Protein AF-A0A369I6I3-F1 (afdb_monomer_lite)

Organism: NCBI:txid2282308

Structure (mmCIF, N/CA/C/O backbone):
data_AF-A0A369I6I3-F1
#
_entry.id   AF-A0A369I6I3-F1
#
loop_
_atom_site.group_PDB
_atom_site.id
_atom_site.type_symbol
_atom_site.label_atom_id
_atom_site.label_alt_id
_atom_site.label_comp_id
_atom_site.label_asym_id
_atom_site.label_entity_id
_atom_site.label_seq_id
_atom_site.pdbx_PDB_ins_code
_atom_site.Cartn_x
_atom_site.Cartn_y
_atom_site.Cartn_z
_atom_site.occupancy
_atom_site.B_iso_or_equiv
_atom_site.auth_seq_id
_atom_site.auth_comp_id
_atom_site.auth_asym_id
_atom_site.auth_atom_id
_atom_site.pdbx_PDB_model_num
ATOM 1 N N . MET A 1 1 ? 27.382 -29.381 -44.901 1.00 37.66 1 MET A N 1
ATOM 2 C CA . MET A 1 1 ? 27.013 -28.168 -44.142 1.00 37.66 1 MET A CA 1
ATOM 3 C C . MET A 1 1 ? 28.254 -27.711 -43.390 1.00 37.66 1 MET A C 1
ATOM 5 O O . MET A 1 1 ? 28.641 -28.378 -42.442 1.00 37.66 1 MET A O 1
ATOM 9 N N . GLY A 1 2 ? 28.957 -26.688 -43.885 1.00 41.59 2 GLY A N 1
ATOM 10 C CA . GLY A 1 2 ? 30.143 -26.157 -43.202 1.00 41.59 2 GLY A CA 1
ATOM 11 C C . GLY A 1 2 ? 29.724 -25.369 -41.963 1.00 41.59 2 GLY A C 1
ATOM 12 O O . GLY A 1 2 ? 28.759 -24.609 -42.035 1.00 41.59 2 GLY A O 1
ATOM 13 N N . SER A 1 3 ? 30.399 -25.570 -40.831 1.00 48.38 3 SER A N 1
ATOM 14 C CA . SER A 1 3 ? 30.185 -24.746 -39.641 1.00 48.38 3 SER A CA 1
ATOM 15 C C . SER A 1 3 ? 30.482 -23.284 -39.986 1.00 48.38 3 SER A C 1
ATOM 17 O O . SER A 1 3 ? 31.517 -22.978 -40.580 1.00 48.38 3 SER A O 1
ATOM 19 N N . ALA A 1 4 ? 29.565 -22.372 -39.654 1.00 59.84 4 ALA A N 1
ATOM 20 C CA . ALA A 1 4 ? 29.831 -20.945 -39.791 1.00 59.84 4 ALA A CA 1
ATOM 21 C C . ALA A 1 4 ? 31.087 -20.610 -38.969 1.00 59.84 4 ALA A C 1
ATOM 23 O O . ALA A 1 4 ? 31.144 -20.908 -37.775 1.00 59.84 4 ALA A O 1
ATOM 24 N N . GLN A 1 5 ? 32.110 -20.042 -39.611 1.00 79.00 5 GLN A N 1
ATOM 25 C CA . GLN A 1 5 ? 33.324 -19.627 -38.913 1.00 79.00 5 GLN A CA 1
ATOM 26 C C . GLN A 1 5 ? 32.989 -18.435 -38.012 1.00 79.00 5 GLN A C 1
ATOM 28 O O . GLN A 1 5 ? 32.540 -17.391 -38.496 1.00 79.00 5 GLN A O 1
ATOM 33 N N . THR A 1 6 ? 33.195 -18.608 -36.706 1.00 86.81 6 THR A N 1
ATOM 34 C CA . THR A 1 6 ? 33.012 -17.551 -35.708 1.00 86.81 6 THR A CA 1
ATOM 35 C C . THR A 1 6 ? 34.323 -16.801 -35.505 1.00 86.81 6 THR A C 1
ATOM 37 O O . THR A 1 6 ? 35.340 -17.410 -35.180 1.00 86.81 6 THR A O 1
ATOM 40 N N . GLU A 1 7 ? 34.297 -15.483 -35.671 1.00 91.88 7 GLU A N 1
ATOM 41 C CA . GLU A 1 7 ? 35.456 -14.599 -35.540 1.00 91.88 7 GLU A CA 1
ATOM 42 C C . GLU A 1 7 ? 35.246 -13.628 -34.374 1.00 91.88 7 GLU A C 1
ATOM 44 O O . GLU A 1 7 ? 34.272 -12.876 -34.360 1.00 91.88 7 GLU A O 1
ATOM 49 N N . SER A 1 8 ? 36.146 -13.641 -33.389 1.00 94.19 8 SER A N 1
ATOM 50 C CA . SER A 1 8 ? 36.109 -12.696 -32.267 1.00 94.19 8 SER A CA 1
ATOM 51 C C . SER A 1 8 ? 36.636 -11.329 -32.697 1.00 94.19 8 SER A C 1
ATOM 53 O O . SER A 1 8 ? 37.738 -11.234 -33.234 1.00 94.19 8 SER A O 1
ATOM 55 N N . ILE A 1 9 ? 35.878 -10.267 -32.431 1.00 95.38 9 ILE A N 1
ATOM 56 C CA . ILE A 1 9 ? 36.200 -8.906 -32.876 1.00 95.38 9 ILE A CA 1
ATOM 57 C C . ILE A 1 9 ? 35.692 -7.864 -31.870 1.00 95.38 9 ILE A C 1
ATOM 59 O O . ILE A 1 9 ? 34.835 -8.161 -31.042 1.00 95.38 9 ILE A O 1
ATOM 63 N N . THR A 1 10 ? 36.200 -6.633 -31.926 1.00 94.50 10 THR A N 1
ATOM 64 C CA . THR A 1 10 ? 35.580 -5.499 -31.218 1.00 94.50 10 THR A CA 1
ATOM 65 C C . THR A 1 10 ? 34.494 -4.852 -32.078 1.00 94.50 10 THR A C 1
ATOM 67 O O . THR A 1 10 ? 34.513 -4.966 -33.302 1.00 94.50 10 THR A O 1
ATOM 70 N N . LEU A 1 11 ? 33.572 -4.106 -31.477 1.00 91.56 11 LEU A N 1
ATOM 71 C CA . LEU A 1 11 ? 32.517 -3.366 -32.168 1.00 91.56 11 LEU A CA 1
ATOM 72 C C . LEU A 1 11 ? 33.119 -2.373 -33.170 1.00 91.56 11 LEU A C 1
ATOM 74 O O . LEU A 1 11 ? 32.676 -2.284 -34.314 1.00 91.56 11 LEU A O 1
ATOM 78 N N . ARG A 1 12 ? 34.192 -1.677 -32.767 1.00 92.25 12 ARG A N 1
ATOM 79 C CA . ARG A 1 12 ? 34.951 -0.789 -33.658 1.00 92.25 12 ARG A CA 1
ATOM 80 C C . ARG A 1 12 ? 35.635 -1.563 -34.787 1.00 92.25 12 ARG A C 1
ATOM 82 O O . ARG A 1 12 ? 35.657 -1.089 -35.923 1.00 92.25 12 ARG A O 1
ATOM 89 N N . GLY A 1 13 ? 36.184 -2.741 -34.490 1.00 93.75 13 GLY A N 1
ATOM 90 C CA . GLY A 1 13 ? 36.768 -3.625 -35.498 1.00 93.75 13 GLY A CA 1
ATOM 91 C C . GLY A 1 13 ? 35.732 -4.061 -36.532 1.00 93.75 13 GLY A C 1
ATOM 92 O O . GLY A 1 13 ? 35.990 -3.958 -37.726 1.00 93.75 13 GLY A O 1
ATOM 93 N N . LEU A 1 14 ? 34.534 -4.445 -36.082 1.00 94.69 14 LEU A N 1
ATOM 94 C CA . LEU A 1 14 ? 33.429 -4.889 -36.931 1.00 94.69 14 LEU A CA 1
ATOM 95 C C . LEU A 1 14 ? 33.036 -3.815 -37.952 1.00 94.69 14 LEU A C 1
ATOM 97 O O . LEU A 1 14 ? 33.042 -4.071 -39.154 1.00 94.69 14 LEU A O 1
ATOM 101 N N . ILE A 1 15 ? 32.760 -2.588 -37.500 1.00 93.81 15 ILE A N 1
ATOM 102 C CA . ILE A 1 15 ? 32.302 -1.515 -38.399 1.00 93.81 15 ILE A CA 1
ATOM 103 C C . ILE A 1 15 ? 33.395 -1.028 -39.368 1.00 93.81 15 ILE A C 1
ATOM 105 O O . ILE A 1 15 ? 33.075 -0.428 -40.394 1.00 93.81 15 ILE A O 1
ATOM 109 N N . THR A 1 16 ? 34.674 -1.297 -39.078 1.00 94.62 16 THR A N 1
ATOM 110 C CA . THR A 1 16 ? 35.831 -0.893 -39.906 1.00 94.62 16 THR A CA 1
ATOM 111 C C . THR A 1 16 ? 36.377 -2.002 -40.814 1.00 94.62 16 THR A C 1
ATOM 113 O O . THR A 1 16 ? 37.350 -1.767 -41.537 1.00 94.62 16 THR A O 1
ATOM 116 N N . LEU A 1 17 ? 35.752 -3.188 -40.836 1.00 93.50 17 LEU A N 1
ATOM 117 C CA . LEU A 1 17 ? 36.124 -4.270 -41.752 1.00 93.50 17 LEU A CA 1
ATOM 118 C C . LEU A 1 17 ? 36.101 -3.797 -43.210 1.00 93.50 17 LEU A C 1
ATOM 120 O O . LEU A 1 17 ? 35.142 -3.179 -43.663 1.00 93.50 17 LEU A O 1
ATOM 124 N N . LYS A 1 18 ? 37.156 -4.127 -43.964 1.00 91.69 18 LYS A N 1
ATOM 125 C CA . LYS A 1 18 ? 37.269 -3.762 -45.387 1.00 91.69 18 LYS A CA 1
ATOM 126 C C . LYS A 1 18 ? 36.454 -4.674 -46.304 1.00 91.69 18 LYS A C 1
ATOM 128 O O . LYS A 1 18 ? 35.934 -4.192 -47.299 1.00 91.69 18 LYS A O 1
ATOM 133 N N . ASN A 1 19 ? 36.355 -5.958 -45.954 1.00 90.31 19 ASN A N 1
ATOM 134 C CA . ASN A 1 19 ? 35.697 -7.004 -46.742 1.00 90.31 19 ASN A CA 1
ATOM 135 C C . ASN A 1 19 ? 34.854 -7.909 -45.820 1.00 90.31 19 ASN A C 1
ATOM 137 O O . ASN A 1 19 ? 35.303 -9.003 -45.463 1.00 90.31 19 ASN A O 1
ATOM 141 N N . PRO A 1 20 ? 33.677 -7.460 -45.355 1.00 92.25 20 PRO A N 1
ATOM 142 C CA . PRO A 1 20 ? 32.808 -8.290 -44.531 1.00 92.25 20 PRO A CA 1
ATOM 143 C C . PRO A 1 20 ? 32.203 -9.444 -45.337 1.00 92.25 20 PRO A C 1
ATOM 145 O O . PRO A 1 20 ? 31.896 -9.308 -46.519 1.00 92.25 20 PRO A O 1
ATOM 148 N N . SER A 1 21 ? 32.027 -10.593 -44.686 1.00 91.81 21 SER A N 1
ATOM 149 C CA . SER A 1 21 ? 31.482 -11.810 -45.287 1.00 91.81 21 SER A CA 1
ATOM 150 C C . SER A 1 21 ? 30.126 -12.146 -44.677 1.00 91.81 21 SER A C 1
ATOM 152 O O . SER A 1 21 ? 29.986 -12.178 -43.456 1.00 91.81 21 SER A O 1
ATOM 154 N N . SER A 1 22 ? 29.145 -12.467 -45.521 1.00 89.81 22 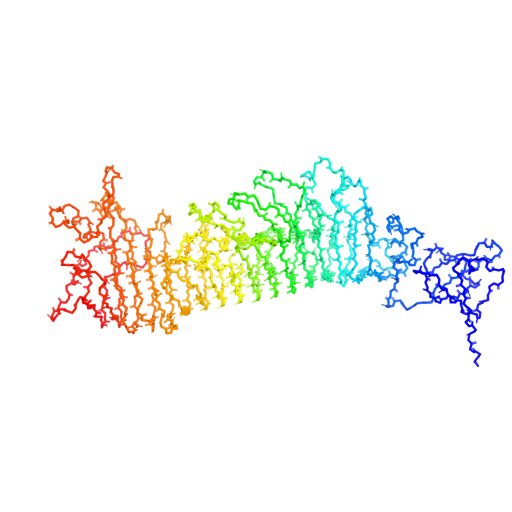SER A N 1
ATOM 155 C CA . SER A 1 22 ? 27.825 -12.951 -45.096 1.00 89.81 22 SER A CA 1
ATOM 156 C C . SER A 1 22 ? 27.840 -14.376 -44.531 1.00 89.81 22 SER A C 1
ATOM 158 O O . SER A 1 22 ? 26.905 -14.778 -43.843 1.00 89.81 22 SER A O 1
ATOM 160 N N . ASN A 1 23 ? 28.916 -15.135 -44.766 1.00 89.44 23 ASN A N 1
ATOM 161 C CA . ASN A 1 23 ? 29.063 -16.522 -44.309 1.00 89.44 23 ASN A CA 1
ATOM 162 C C . ASN A 1 23 ? 29.720 -16.646 -42.920 1.00 89.44 23 ASN A C 1
ATOM 164 O O . ASN A 1 23 ? 29.888 -17.759 -42.416 1.00 89.44 23 ASN A O 1
ATOM 168 N N . LYS A 1 24 ? 30.125 -15.525 -42.310 1.00 92.31 24 LYS A N 1
ATOM 169 C CA . LYS A 1 24 ? 30.786 -15.483 -41.000 1.00 92.31 24 LYS A CA 1
ATOM 170 C C . LYS A 1 24 ? 29.840 -15.002 -39.906 1.00 92.31 24 LYS A C 1
ATOM 172 O O . LYS A 1 24 ? 28.942 -14.195 -40.147 1.00 92.31 24 LYS A O 1
ATOM 177 N N . ILE A 1 25 ? 30.095 -15.469 -38.686 1.00 95.31 25 ILE A N 1
ATOM 178 C CA . ILE A 1 25 ? 29.525 -14.887 -37.470 1.00 95.31 25 ILE A CA 1
ATOM 179 C C . ILE A 1 25 ? 30.629 -14.091 -36.782 1.00 95.31 25 ILE A C 1
ATOM 181 O O . ILE A 1 25 ? 31.678 -14.632 -36.443 1.00 95.31 25 ILE A O 1
ATOM 185 N N . TYR A 1 26 ? 30.391 -12.807 -36.561 1.00 96.12 26 TYR A N 1
ATOM 186 C CA . TYR A 1 26 ? 31.305 -11.923 -35.856 1.00 96.12 26 TYR A CA 1
ATOM 187 C C . TYR A 1 26 ? 30.880 -11.818 -34.393 1.00 96.12 26 TYR A C 1
ATOM 189 O O . TYR A 1 26 ? 29.827 -11.261 -34.089 1.00 96.12 26 TYR A O 1
ATOM 197 N N . ARG A 1 27 ? 31.684 -12.355 -33.477 1.00 96.31 27 ARG A N 1
ATOM 198 C CA . ARG A 1 27 ? 31.427 -12.303 -32.038 1.00 96.31 27 ARG A CA 1
ATOM 199 C C . ARG A 1 27 ? 32.079 -11.065 -31.440 1.00 96.31 27 ARG A C 1
ATOM 201 O O . ARG A 1 27 ? 33.293 -11.028 -31.245 1.00 96.31 27 ARG A O 1
ATOM 208 N N . VAL A 1 28 ? 31.263 -10.058 -31.146 1.00 96.06 28 VAL A N 1
ATOM 209 C CA . VAL A 1 28 ? 31.693 -8.819 -30.491 1.00 96.06 28 VAL A CA 1
ATOM 210 C C . VAL A 1 28 ? 31.977 -9.082 -29.013 1.00 96.06 28 VAL A C 1
ATOM 212 O O . VAL A 1 28 ? 31.167 -9.716 -28.332 1.00 96.06 28 VAL A O 1
ATOM 215 N N . THR A 1 29 ? 33.116 -8.595 -28.514 1.00 93.31 29 THR A N 1
ATOM 216 C CA . THR A 1 29 ? 33.594 -8.858 -27.142 1.00 93.31 29 THR A CA 1
ATOM 217 C C . THR A 1 29 ? 33.554 -7.647 -26.204 1.00 93.31 29 THR A C 1
ATOM 219 O O . THR A 1 29 ? 33.763 -7.816 -25.002 1.00 93.31 29 THR A O 1
ATOM 222 N N . ASP A 1 30 ? 33.247 -6.444 -26.702 1.00 90.56 30 ASP A N 1
ATOM 223 C CA . ASP A 1 30 ? 33.213 -5.218 -25.896 1.00 90.56 30 ASP A CA 1
ATOM 224 C C . ASP A 1 30 ? 32.172 -5.291 -24.773 1.00 90.56 30 ASP A C 1
ATOM 226 O O . ASP A 1 30 ? 31.020 -5.687 -24.981 1.00 90.56 30 ASP A O 1
ATOM 230 N N . ALA A 1 31 ? 32.567 -4.852 -23.577 1.00 85.75 31 ALA A N 1
ATOM 231 C CA . ALA A 1 31 ? 31.698 -4.830 -22.407 1.00 85.75 31 ALA A CA 1
ATOM 232 C C . ALA A 1 31 ? 30.414 -4.018 -22.657 1.00 85.75 31 ALA A C 1
ATOM 234 O O . ALA A 1 31 ? 30.468 -2.860 -23.059 1.00 85.75 31 ALA A O 1
ATOM 235 N N . GLY A 1 32 ? 29.251 -4.629 -22.416 1.00 84.06 32 GLY A N 1
ATOM 236 C CA . GLY A 1 32 ? 27.935 -4.026 -22.648 1.00 84.06 32 GLY A CA 1
ATOM 237 C C . GLY A 1 32 ? 27.445 -4.110 -24.098 1.00 84.06 32 GLY A C 1
ATOM 238 O O . GLY A 1 32 ? 26.272 -3.855 -24.353 1.00 84.06 32 GLY A O 1
ATOM 239 N N . LYS A 1 33 ? 28.299 -4.511 -25.047 1.00 89.62 33 LYS A N 1
ATOM 240 C CA . LYS A 1 33 ? 27.966 -4.650 -26.475 1.00 89.62 33 LYS A CA 1
ATOM 241 C C . LYS A 1 33 ? 28.165 -6.080 -26.986 1.00 89.62 33 LYS A C 1
ATOM 243 O O . LYS A 1 33 ? 27.974 -6.315 -28.182 1.00 89.62 33 LYS A O 1
ATOM 248 N N . GLN A 1 34 ? 28.502 -7.032 -26.112 1.00 92.38 34 GLN A N 1
ATOM 249 C CA . GLN A 1 34 ? 28.815 -8.405 -26.503 1.00 92.38 34 GLN A CA 1
ATOM 250 C C . GLN A 1 34 ? 27.672 -9.067 -27.265 1.00 92.38 34 GLN A C 1
ATOM 252 O O . GLN A 1 34 ? 26.496 -8.797 -27.005 1.00 92.38 34 GLN A O 1
ATOM 257 N N . GLY A 1 35 ? 28.019 -9.954 -28.190 1.00 93.50 35 GLY A N 1
ATOM 258 C CA . GLY A 1 35 ? 27.062 -10.792 -28.903 1.00 93.50 35 GLY A CA 1
ATOM 259 C C . GLY A 1 35 ? 27.498 -11.103 -30.325 1.00 93.50 35 GLY A C 1
ATOM 260 O O . GLY A 1 35 ? 28.520 -10.611 -30.804 1.00 93.50 35 GLY A O 1
ATOM 261 N N . ASP A 1 36 ? 26.700 -11.923 -30.991 1.00 96.06 36 ASP A N 1
ATOM 262 C CA . ASP A 1 36 ? 26.973 -12.381 -32.345 1.00 96.06 36 ASP A CA 1
ATOM 263 C C . ASP A 1 36 ? 26.340 -11.447 -33.375 1.00 96.06 36 ASP A C 1
ATOM 265 O O . ASP A 1 36 ? 25.227 -10.954 -33.198 1.00 96.06 36 ASP A O 1
ATOM 269 N N . TRP A 1 37 ? 27.057 -11.212 -34.468 1.00 96.69 37 TRP A N 1
ATOM 270 C CA . TRP A 1 37 ? 26.655 -10.341 -35.563 1.00 96.69 37 TRP A CA 1
ATOM 271 C C . TRP A 1 37 ? 26.874 -11.032 -36.904 1.00 96.69 37 TRP A C 1
ATOM 273 O O . TRP A 1 37 ? 27.817 -11.804 -37.077 1.00 96.69 37 TRP A O 1
ATOM 283 N N . ARG A 1 38 ? 26.022 -10.731 -37.881 1.00 95.81 38 ARG A N 1
ATOM 284 C CA . ARG A 1 38 ? 26.161 -11.181 -39.271 1.00 95.81 38 ARG A CA 1
ATOM 285 C C . ARG A 1 38 ? 26.101 -9.993 -40.209 1.00 95.81 38 ARG A C 1
ATOM 287 O O . ARG A 1 38 ? 25.383 -9.035 -39.944 1.00 95.81 38 ARG A O 1
ATOM 294 N N . TYR A 1 39 ? 26.858 -10.054 -41.295 1.00 95.94 39 TYR A N 1
ATOM 295 C CA . TYR A 1 39 ? 26.777 -9.053 -42.350 1.00 95.94 39 TYR A CA 1
ATOM 296 C C . TYR A 1 39 ? 25.734 -9.472 -43.386 1.00 95.94 39 TYR A C 1
ATOM 298 O O . TYR A 1 39 ? 25.845 -10.544 -43.980 1.00 95.94 39 TYR A O 1
ATOM 306 N N . ASP A 1 40 ? 24.739 -8.623 -43.607 1.00 95.12 40 ASP A N 1
ATOM 307 C CA . ASP A 1 40 ? 23.780 -8.752 -44.693 1.00 95.12 40 ASP A CA 1
ATOM 308 C C . ASP A 1 40 ? 24.180 -7.788 -45.812 1.00 95.12 40 ASP A C 1
ATOM 310 O O . ASP A 1 40 ? 24.072 -6.569 -45.682 1.00 95.12 40 ASP A O 1
ATOM 314 N N . ALA A 1 41 ? 24.687 -8.348 -46.911 1.00 92.69 41 ALA A N 1
ATOM 315 C CA . ALA A 1 41 ? 25.121 -7.574 -48.069 1.00 92.69 41 ALA A CA 1
ATOM 316 C C . ALA A 1 41 ? 23.952 -6.971 -48.866 1.00 92.69 41 ALA A C 1
ATOM 318 O O . ALA A 1 41 ? 24.186 -6.078 -49.680 1.00 92.69 41 ALA A O 1
ATOM 319 N N . THR A 1 42 ? 22.733 -7.479 -48.667 1.00 93.38 42 THR A N 1
ATOM 320 C CA . THR A 1 42 ? 21.541 -7.098 -49.435 1.00 93.38 42 THR A CA 1
ATOM 321 C C . THR A 1 42 ? 20.717 -6.015 -48.755 1.00 93.38 42 THR A C 1
ATOM 323 O O . THR A 1 42 ? 20.070 -5.228 -49.438 1.00 93.38 42 THR A O 1
ATOM 326 N N . ASP A 1 43 ? 20.782 -5.919 -47.429 1.00 93.25 43 ASP A N 1
ATOM 327 C CA . ASP A 1 43 ? 20.112 -4.860 -46.684 1.00 93.25 43 ASP A CA 1
ATOM 328 C C . ASP A 1 43 ? 20.907 -3.553 -46.746 1.00 93.25 43 ASP A C 1
ATOM 330 O O . ASP A 1 43 ? 21.966 -3.431 -46.135 1.00 93.25 43 ASP A O 1
ATOM 334 N N . ASN A 1 44 ? 20.378 -2.568 -47.465 1.00 89.44 44 ASN A N 1
ATOM 335 C CA . ASN A 1 44 ? 20.896 -1.199 -47.537 1.00 89.44 44 ASN A CA 1
ATOM 336 C C . ASN A 1 44 ? 19.880 -0.151 -47.038 1.00 89.44 44 ASN A C 1
ATOM 338 O O . ASN A 1 44 ? 20.193 1.041 -47.022 1.00 89.44 44 ASN A O 1
ATOM 342 N N . GLU A 1 45 ? 18.694 -0.585 -46.605 1.00 88.06 45 GLU A N 1
ATOM 343 C CA . GLU A 1 45 ? 17.578 0.291 -46.229 1.00 88.06 45 GLU A CA 1
ATOM 344 C C . GLU A 1 45 ? 17.425 0.420 -44.715 1.00 88.06 45 GLU A C 1
ATOM 346 O O . GLU A 1 45 ? 16.950 1.443 -44.220 1.00 88.06 45 GLU A O 1
ATOM 351 N N . SER A 1 46 ? 17.834 -0.597 -43.951 1.00 90.50 46 SER A N 1
ATOM 352 C CA . SER A 1 46 ? 17.664 -0.555 -42.503 1.00 90.50 46 SER A CA 1
ATOM 353 C C . SER A 1 46 ? 18.485 0.570 -41.879 1.00 90.50 46 SER A C 1
ATOM 355 O O . SER A 1 46 ? 19.707 0.652 -42.058 1.00 90.50 46 SER A O 1
ATOM 357 N N . ASN A 1 47 ? 17.813 1.393 -41.077 1.00 90.81 47 ASN A N 1
ATOM 358 C CA . ASN A 1 47 ? 18.439 2.481 -40.340 1.00 90.81 47 ASN A CA 1
ATOM 359 C C . ASN A 1 47 ? 19.358 1.926 -39.236 1.00 90.81 47 ASN A C 1
ATOM 361 O O . ASN A 1 47 ? 18.897 1.142 -38.398 1.00 90.81 47 ASN A O 1
ATOM 365 N N . PRO A 1 48 ? 20.643 2.320 -39.203 1.00 91.62 48 PRO A N 1
ATOM 366 C CA . PRO A 1 48 ? 21.533 1.987 -38.099 1.00 91.62 48 PRO A CA 1
ATOM 367 C C . PRO A 1 48 ? 21.005 2.569 -36.788 1.00 91.62 48 PRO A C 1
ATOM 369 O O . PRO A 1 48 ? 20.578 3.719 -36.741 1.00 91.62 48 PRO A O 1
ATOM 372 N N . ASN A 1 49 ? 21.053 1.778 -35.720 1.00 91.31 49 ASN A N 1
ATOM 373 C CA . ASN A 1 49 ? 20.535 2.165 -34.403 1.00 91.31 49 ASN A CA 1
ATOM 374 C C . ASN A 1 49 ? 21.539 1.904 -33.269 1.00 91.31 49 ASN A C 1
ATOM 376 O O . ASN A 1 49 ? 21.180 1.947 -32.097 1.00 91.31 49 ASN A O 1
ATOM 380 N N . GLY A 1 50 ? 22.786 1.561 -33.612 1.00 88.12 50 GLY A N 1
ATOM 381 C CA . GLY A 1 50 ? 23.880 1.344 -32.660 1.00 88.12 50 GLY A CA 1
ATOM 382 C C . GLY A 1 50 ? 23.807 0.034 -31.864 1.00 88.12 50 GLY A C 1
ATOM 383 O O . GLY A 1 50 ? 24.835 -0.423 -31.367 1.00 88.12 50 GLY A O 1
ATOM 384 N N . GLY A 1 51 ? 22.630 -0.598 -31.770 1.00 92.88 51 GLY A N 1
ATOM 385 C CA . GLY A 1 51 ? 22.404 -1.776 -30.931 1.00 92.88 51 GLY A CA 1
ATOM 386 C C . GLY A 1 51 ? 22.151 -3.073 -31.689 1.00 92.88 51 GLY A C 1
ATOM 387 O O . GLY A 1 51 ? 22.780 -4.082 -31.375 1.00 92.88 51 GLY A O 1
ATOM 388 N N . THR A 1 52 ? 21.262 -3.066 -32.683 1.00 95.56 52 THR A N 1
ATOM 389 C CA . THR A 1 52 ? 20.870 -4.261 -33.461 1.00 95.56 52 THR A CA 1
ATOM 390 C C . THR A 1 52 ? 21.201 -4.153 -34.944 1.00 95.56 52 THR A C 1
ATOM 392 O O . THR A 1 52 ? 21.355 -5.180 -35.607 1.00 95.56 52 THR A O 1
ATOM 395 N N . VAL A 1 53 ? 21.359 -2.930 -35.455 1.00 95.31 53 VAL A N 1
ATOM 396 C CA . VAL A 1 53 ? 21.771 -2.642 -36.830 1.00 95.31 53 VAL A CA 1
ATOM 397 C C . VAL A 1 53 ? 22.933 -1.657 -36.805 1.00 95.31 53 VAL A C 1
ATOM 399 O O . VAL A 1 53 ? 22.822 -0.577 -36.221 1.00 95.31 53 VAL A O 1
ATOM 402 N N . LEU A 1 54 ? 24.035 -2.016 -37.463 1.00 94.44 54 LEU A N 1
ATOM 403 C CA . LEU A 1 54 ? 25.191 -1.138 -37.652 1.00 94.44 54 LEU A CA 1
ATOM 404 C C . LEU A 1 54 ? 25.478 -0.944 -39.136 1.00 94.44 54 LEU A C 1
ATOM 406 O O . LEU A 1 54 ? 25.327 -1.858 -39.949 1.00 94.44 54 LEU A O 1
ATOM 410 N N . GLU A 1 55 ? 25.964 0.245 -39.460 1.00 93.88 55 GLU A N 1
ATOM 411 C CA . GLU A 1 55 ? 26.543 0.561 -40.758 1.00 93.88 55 GLU A CA 1
ATOM 412 C C . GLU A 1 55 ? 28.071 0.471 -40.692 1.00 93.88 55 GLU A C 1
ATOM 414 O O . GLU A 1 55 ? 28.687 0.670 -39.641 1.00 93.88 55 GLU A O 1
ATOM 419 N N . SER A 1 56 ? 28.692 0.143 -41.824 1.00 92.44 56 SER A N 1
ATOM 420 C CA . SER A 1 56 ? 30.143 0.197 -41.933 1.00 92.44 56 SER A CA 1
ATOM 421 C C . SER A 1 56 ? 30.636 1.643 -41.980 1.00 92.44 56 SER A C 1
ATOM 423 O O . SER A 1 56 ? 30.095 2.485 -42.688 1.00 92.44 56 SER A O 1
ATOM 425 N N . ALA A 1 57 ? 31.756 1.912 -41.311 1.00 91.31 57 ALA A N 1
ATOM 426 C CA . ALA A 1 57 ? 32.487 3.165 -41.469 1.00 91.31 57 ALA A CA 1
ATOM 427 C C . ALA A 1 57 ? 33.087 3.325 -42.885 1.00 91.31 57 ALA A C 1
ATOM 429 O O . ALA A 1 57 ? 33.434 4.435 -43.293 1.00 91.31 57 ALA A O 1
ATOM 430 N N . ASN A 1 58 ? 33.220 2.234 -43.649 1.00 90.00 58 ASN A N 1
ATOM 431 C CA . ASN A 1 58 ? 33.659 2.275 -45.037 1.00 90.00 58 ASN A CA 1
ATOM 432 C C . ASN A 1 58 ? 32.459 2.493 -45.969 1.00 90.00 58 ASN A C 1
ATOM 434 O O . ASN A 1 58 ? 31.674 1.581 -46.211 1.00 90.00 58 ASN A O 1
ATOM 438 N N . ARG A 1 59 ? 32.377 3.682 -46.575 1.00 86.12 59 ARG A N 1
ATOM 439 C CA . ARG A 1 59 ? 31.272 4.091 -47.465 1.00 86.12 59 ARG A CA 1
ATOM 440 C C . ARG A 1 59 ? 31.080 3.208 -48.706 1.00 86.12 59 ARG A C 1
ATOM 442 O O . ARG A 1 59 ? 30.016 3.295 -49.328 1.00 86.12 59 ARG A O 1
ATOM 449 N N . ALA A 1 60 ? 32.086 2.414 -49.086 1.00 88.38 60 ALA A N 1
ATOM 450 C CA . ALA A 1 60 ? 31.991 1.447 -50.180 1.00 88.38 60 ALA A CA 1
ATOM 451 C C . ALA A 1 60 ? 31.150 0.212 -49.808 1.00 88.38 60 ALA A C 1
ATOM 453 O O . ALA A 1 60 ? 30.585 -0.436 -50.685 1.00 88.38 60 ALA A O 1
ATOM 454 N N . ILE A 1 61 ? 31.031 -0.096 -48.515 1.00 90.06 61 ILE A N 1
ATOM 455 C CA . ILE A 1 61 ? 30.221 -1.197 -47.996 1.00 90.06 61 ILE A CA 1
ATOM 456 C C . ILE A 1 61 ? 28.808 -0.665 -47.757 1.00 90.06 61 ILE A C 1
ATOM 458 O O . ILE A 1 61 ? 28.598 0.187 -46.898 1.00 90.06 61 ILE A O 1
ATOM 462 N N . LYS A 1 62 ? 27.841 -1.148 -48.544 1.00 89.31 62 LYS A N 1
ATOM 463 C CA . LYS A 1 62 ? 26.440 -0.693 -48.481 1.00 89.31 62 LYS A CA 1
ATOM 464 C C . LYS A 1 62 ? 25.527 -1.563 -47.620 1.00 89.31 62 LYS A C 1
ATOM 466 O O . LYS A 1 62 ? 24.474 -1.078 -47.223 1.00 89.31 62 LYS A O 1
ATOM 471 N N . GLY A 1 63 ? 25.933 -2.798 -47.327 1.00 92.69 63 GLY A N 1
ATOM 472 C CA . GLY A 1 63 ? 25.168 -3.711 -46.480 1.00 92.69 63 GLY A CA 1
ATOM 473 C C . GLY A 1 63 ? 25.112 -3.275 -45.012 1.00 92.69 63 GLY A C 1
ATOM 474 O O . GLY A 1 63 ? 25.744 -2.291 -44.602 1.00 92.69 63 GLY A O 1
ATOM 475 N N . ARG A 1 64 ? 24.400 -4.046 -44.189 1.00 95.62 64 ARG A N 1
ATOM 476 C CA . ARG A 1 64 ? 24.252 -3.803 -42.746 1.00 95.62 64 ARG A CA 1
ATOM 477 C C . ARG A 1 64 ? 24.772 -4.967 -41.923 1.00 95.62 64 ARG A C 1
ATOM 479 O O . ARG A 1 64 ? 24.606 -6.131 -42.277 1.00 95.62 64 ARG A O 1
ATOM 486 N N . TYR A 1 65 ? 25.359 -4.660 -40.771 1.00 96.06 65 TYR A N 1
ATOM 487 C CA . TYR A 1 65 ? 25.590 -5.676 -39.750 1.00 96.06 65 TYR A CA 1
ATOM 488 C C . TYR A 1 65 ? 24.340 -5.811 -38.889 1.00 96.06 65 TYR A C 1
ATOM 490 O O . TYR A 1 65 ? 23.827 -4.818 -38.369 1.00 96.06 65 TYR A O 1
ATOM 498 N N . LYS A 1 66 ? 23.871 -7.044 -38.723 1.00 95.88 66 LYS A N 1
ATOM 499 C CA . LYS A 1 66 ? 22.704 -7.419 -37.929 1.00 95.88 66 LYS A CA 1
ATOM 500 C C . LYS A 1 66 ? 23.134 -8.211 -36.714 1.00 95.88 66 LYS A C 1
ATOM 502 O O . LYS A 1 66 ? 23.840 -9.213 -36.847 1.00 95.88 66 LYS A O 1
ATOM 507 N N . ARG A 1 67 ? 22.694 -7.782 -35.538 1.00 96.06 67 ARG A N 1
ATOM 508 C CA . ARG A 1 67 ? 22.868 -8.561 -34.314 1.00 96.06 67 ARG A CA 1
ATOM 509 C C . ARG A 1 67 ? 21.995 -9.810 -34.389 1.00 96.06 67 ARG A C 1
ATOM 511 O O . ARG A 1 67 ? 20.828 -9.731 -34.761 1.00 96.06 67 ARG A O 1
ATOM 518 N N . VAL A 1 68 ? 22.554 -10.948 -34.004 1.00 94.44 68 VAL A N 1
ATOM 519 C CA . VAL A 1 68 ? 21.832 -12.209 -33.845 1.00 94.44 68 VAL A CA 1
ATOM 520 C C . VAL A 1 68 ? 21.274 -12.251 -32.424 1.00 94.44 68 VAL A C 1
ATOM 522 O O . VAL A 1 68 ? 22.039 -12.259 -31.460 1.00 94.44 68 VAL A O 1
ATOM 525 N N . PHE A 1 69 ? 19.950 -12.230 -32.293 1.00 94.38 69 PHE A N 1
ATOM 526 C CA . PHE A 1 69 ? 19.246 -12.375 -31.019 1.00 94.38 69 PHE A CA 1
ATOM 527 C C . PHE A 1 69 ? 17.844 -12.944 -31.253 1.00 94.38 69 PHE A C 1
ATOM 529 O O . PHE A 1 69 ? 17.271 -12.758 -32.327 1.00 94.38 69 PHE A O 1
ATOM 536 N N . GLU A 1 70 ? 17.292 -13.601 -30.238 1.00 93.38 70 GLU A N 1
ATOM 537 C CA . GLU A 1 70 ? 15.906 -14.057 -30.258 1.00 93.38 70 GLU A CA 1
ATOM 538 C C . GLU A 1 70 ? 14.979 -12.920 -29.830 1.00 93.38 70 GLU A C 1
ATOM 540 O O . GLU A 1 70 ? 15.157 -12.305 -28.775 1.00 93.38 70 GLU A O 1
ATOM 545 N N . TYR A 1 71 ? 13.961 -12.641 -30.643 1.00 91.31 71 TYR A N 1
ATOM 546 C CA . TYR A 1 71 ? 13.033 -11.539 -30.384 1.00 91.31 71 TYR A CA 1
ATOM 547 C C . TYR A 1 71 ? 12.297 -11.705 -29.040 1.00 91.31 71 TYR A C 1
ATOM 549 O O . TYR A 1 71 ? 12.048 -10.732 -28.332 1.00 91.31 71 TYR A O 1
ATOM 557 N N . GLU A 1 72 ? 11.986 -12.943 -28.644 1.00 91.62 72 GLU A N 1
ATOM 558 C CA . GLU A 1 72 ? 11.282 -13.247 -27.388 1.00 91.62 72 GLU A CA 1
ATOM 559 C C . GLU A 1 72 ? 12.117 -12.942 -26.129 1.00 91.62 72 GLU A C 1
ATOM 561 O O . GLU A 1 72 ? 11.578 -12.540 -25.083 1.00 91.62 72 GLU A O 1
ATOM 566 N N . ASP A 1 73 ? 13.440 -13.074 -26.239 1.00 93.62 73 ASP A N 1
ATOM 567 C CA . ASP A 1 73 ? 14.384 -12.758 -25.167 1.00 93.62 73 ASP A CA 1
ATOM 568 C C . ASP A 1 73 ? 14.543 -11.248 -24.981 1.00 93.62 73 ASP A C 1
ATOM 570 O O . ASP A 1 73 ? 14.829 -10.780 -23.874 1.00 93.62 73 ASP A O 1
ATOM 574 N N . GLY A 1 74 ? 14.239 -10.471 -26.021 1.00 94.88 74 GLY A N 1
ATOM 575 C CA . GLY A 1 74 ? 14.294 -9.019 -26.020 1.00 94.88 74 GLY A CA 1
ATOM 576 C C . GLY A 1 74 ? 15.697 -8.463 -26.235 1.00 94.88 74 GLY A C 1
ATOM 577 O O . GLY A 1 74 ? 16.684 -9.186 -26.360 1.00 94.88 74 GLY A O 1
ATOM 578 N N . VAL A 1 75 ? 15.791 -7.136 -26.250 1.00 96.81 75 VAL A N 1
ATOM 579 C CA . VAL A 1 75 ? 17.057 -6.422 -26.444 1.00 96.81 75 VAL A CA 1
ATOM 580 C C . VAL A 1 75 ? 17.579 -5.867 -25.126 1.00 96.81 75 VAL A C 1
ATOM 582 O O . VAL A 1 75 ? 16.806 -5.418 -24.282 1.00 96.81 75 VAL A O 1
ATOM 585 N N . ASN A 1 76 ? 18.895 -5.877 -24.925 1.00 95.31 76 ASN A N 1
ATOM 586 C CA . ASN A 1 76 ? 19.503 -5.204 -23.778 1.00 95.31 76 ASN A CA 1
ATOM 587 C C . ASN A 1 76 ? 19.672 -3.712 -24.091 1.00 95.31 76 ASN A C 1
ATOM 589 O O . ASN A 1 76 ? 20.213 -3.365 -25.142 1.00 95.31 76 ASN A O 1
ATOM 593 N N . ILE A 1 77 ? 19.244 -2.835 -23.179 1.00 95.44 77 ILE A N 1
ATOM 594 C CA . ILE A 1 77 ? 19.394 -1.383 -23.341 1.00 95.44 77 ILE A CA 1
ATOM 595 C C . ILE A 1 77 ? 20.855 -0.974 -23.582 1.00 95.44 77 ILE A C 1
ATOM 597 O O . ILE A 1 77 ? 21.112 -0.070 -24.370 1.00 95.44 77 ILE A O 1
ATOM 601 N N . ASP A 1 78 ? 21.817 -1.691 -22.995 1.00 93.31 78 ASP A N 1
ATOM 602 C CA . ASP A 1 78 ? 23.252 -1.405 -23.107 1.00 93.31 78 ASP A CA 1
ATOM 603 C C . ASP A 1 78 ? 23.785 -1.509 -24.532 1.00 93.31 78 ASP A C 1
ATOM 605 O O . ASP A 1 78 ? 24.755 -0.835 -24.888 1.00 93.31 78 ASP A O 1
ATOM 609 N N . TRP A 1 79 ? 23.103 -2.275 -25.386 1.00 94.31 79 TRP A N 1
ATOM 610 C CA . TRP A 1 79 ? 23.443 -2.359 -26.799 1.00 94.31 79 TRP A CA 1
ATOM 611 C C . TRP A 1 79 ? 23.315 -1.002 -27.492 1.00 94.31 79 TRP A C 1
ATOM 613 O O . TRP A 1 79 ? 24.085 -0.723 -28.402 1.00 94.31 79 TRP A O 1
ATOM 623 N N . PHE A 1 80 ? 22.432 -0.124 -27.019 1.00 94.31 80 PHE A N 1
ATOM 624 C CA . PHE A 1 80 ? 22.102 1.157 -27.648 1.00 94.31 80 PHE A CA 1
ATOM 625 C C . PHE A 1 80 ? 22.756 2.366 -26.964 1.00 94.31 80 PHE A C 1
ATOM 627 O O . PHE A 1 80 ? 22.487 3.502 -27.343 1.00 94.31 80 PHE A O 1
ATOM 634 N N . LEU A 1 81 ? 23.586 2.151 -25.937 1.00 91.69 81 LEU A N 1
ATOM 635 C CA . LEU A 1 81 ? 24.213 3.234 -25.175 1.00 91.69 81 LEU A CA 1
ATOM 636 C C . LEU A 1 81 ? 25.677 3.408 -25.571 1.00 91.69 81 LEU A C 1
ATOM 638 O O . LEU A 1 81 ? 26.452 2.459 -25.488 1.00 91.69 81 LEU A O 1
ATOM 642 N N . ASP A 1 82 ? 26.066 4.624 -25.942 1.00 81.44 82 ASP A N 1
ATOM 643 C CA . ASP A 1 82 ? 27.453 4.932 -26.327 1.00 81.44 82 ASP A CA 1
ATOM 644 C C . ASP A 1 82 ? 28.212 5.706 -25.242 1.00 81.44 82 ASP A C 1
ATOM 646 O O . ASP A 1 82 ? 29.441 5.672 -25.188 1.00 81.44 82 ASP A O 1
ATOM 650 N N . ASN A 1 83 ? 27.487 6.358 -24.327 1.00 81.81 83 ASN A N 1
ATOM 651 C CA . ASN A 1 83 ? 28.054 7.061 -23.184 1.00 81.81 83 ASN A CA 1
ATOM 652 C C . ASN A 1 83 ? 27.312 6.670 -21.892 1.00 81.81 83 ASN A C 1
ATOM 654 O O . ASN A 1 83 ? 26.149 7.041 -21.730 1.00 81.81 83 ASN A O 1
ATOM 658 N N . PRO A 1 84 ? 27.965 5.978 -20.940 1.00 71.94 84 PRO A N 1
ATOM 659 C CA . PRO A 1 84 ? 27.329 5.547 -19.694 1.00 71.94 84 PRO A CA 1
ATOM 660 C C . PRO A 1 84 ? 26.935 6.708 -18.764 1.00 71.94 84 PRO A C 1
ATOM 662 O O . PRO A 1 84 ? 26.123 6.514 -17.863 1.00 71.94 84 PRO A O 1
ATOM 665 N N . SER A 1 85 ? 27.490 7.906 -18.972 1.00 78.12 85 SER A N 1
ATOM 666 C CA . SER A 1 85 ? 27.174 9.110 -18.191 1.00 78.12 85 SER A CA 1
ATOM 667 C C . SER A 1 85 ? 25.994 9.906 -18.759 1.00 78.12 85 SER A C 1
ATOM 669 O O . SER A 1 85 ? 25.471 10.789 -18.077 1.00 78.12 85 SER A O 1
ATOM 671 N N . ALA A 1 86 ? 25.584 9.630 -20.000 1.00 88.25 86 ALA A N 1
ATOM 672 C CA . ALA A 1 86 ? 24.472 10.316 -20.645 1.00 88.25 86 ALA A CA 1
ATOM 673 C C . ALA A 1 86 ? 23.117 9.719 -20.216 1.00 88.25 86 ALA A C 1
ATOM 675 O O . ALA A 1 86 ? 23.044 8.547 -19.833 1.00 88.25 86 ALA A O 1
ATOM 676 N N . PRO A 1 87 ? 22.023 10.498 -20.281 1.00 94.19 87 PRO A N 1
ATOM 677 C CA . PRO A 1 87 ? 20.686 9.946 -20.139 1.00 94.19 87 PRO A CA 1
ATOM 678 C C . PRO A 1 87 ? 20.397 8.877 -21.200 1.00 94.19 87 PRO A C 1
ATOM 680 O O . PRO A 1 87 ? 20.738 9.047 -22.368 1.00 94.19 87 PRO A O 1
ATOM 683 N N . ILE A 1 88 ? 19.704 7.804 -20.821 1.00 96.12 88 ILE A N 1
ATOM 684 C CA . ILE A 1 88 ? 19.409 6.671 -21.719 1.00 96.12 88 ILE A CA 1
ATOM 685 C C . ILE A 1 88 ? 18.381 6.971 -22.817 1.00 96.12 88 ILE A C 1
ATOM 687 O O . ILE A 1 88 ? 18.047 6.084 -23.592 1.00 96.12 88 ILE A O 1
ATOM 691 N N . ASN A 1 89 ? 17.825 8.180 -22.855 1.00 95.81 89 ASN A N 1
ATOM 692 C CA . ASN A 1 89 ? 16.630 8.535 -23.617 1.00 95.81 89 ASN A CA 1
ATOM 693 C C . ASN A 1 89 ? 16.712 8.159 -25.102 1.00 95.81 89 ASN A C 1
ATOM 695 O O . ASN A 1 89 ? 15.775 7.563 -25.625 1.00 95.81 89 ASN A O 1
ATOM 699 N N . GLU A 1 90 ? 17.825 8.476 -25.762 1.00 93.81 90 GLU A N 1
ATOM 700 C CA . GLU A 1 90 ? 18.022 8.161 -27.179 1.00 93.81 90 GLU A CA 1
ATOM 701 C C . GLU A 1 90 ? 18.136 6.648 -27.408 1.00 93.81 90 GLU A C 1
ATOM 703 O O . GLU A 1 90 ? 17.378 6.079 -28.192 1.00 93.81 90 GLU A O 1
ATOM 708 N N . GLY A 1 91 ? 19.010 5.975 -26.651 1.00 94.69 91 GLY A N 1
ATOM 709 C CA . GLY A 1 91 ? 19.168 4.521 -26.728 1.00 94.69 91 GLY A CA 1
ATOM 710 C C . GLY A 1 91 ? 17.880 3.762 -26.396 1.00 94.69 91 GLY A C 1
ATOM 711 O O . GLY A 1 91 ? 17.607 2.718 -26.980 1.00 94.69 91 GLY A O 1
ATOM 712 N N . LEU A 1 92 ? 17.042 4.309 -25.513 1.00 96.81 92 LEU A N 1
ATOM 713 C CA . LEU A 1 92 ? 15.735 3.752 -25.189 1.00 96.81 92 LEU A CA 1
ATOM 714 C C . LEU A 1 92 ? 14.784 3.822 -26.387 1.00 96.81 92 LEU A C 1
ATOM 716 O O . LEU A 1 92 ? 14.148 2.821 -26.693 1.00 96.81 92 LEU A O 1
ATOM 720 N N . VAL A 1 93 ? 14.708 4.954 -27.093 1.00 96.00 93 VAL A N 1
ATOM 721 C CA . VAL A 1 93 ? 13.886 5.067 -28.313 1.00 96.00 93 VAL A CA 1
ATOM 722 C C . VAL A 1 93 ? 14.353 4.067 -29.373 1.00 96.00 93 VAL A C 1
ATOM 724 O O . VAL A 1 93 ? 13.524 3.384 -29.973 1.00 96.00 93 VAL A O 1
ATOM 727 N N . TRP A 1 94 ? 15.667 3.906 -29.547 1.00 95.88 94 TRP A N 1
ATOM 728 C CA . TRP A 1 94 ? 16.218 2.912 -30.469 1.00 95.88 94 TRP A CA 1
ATOM 729 C C . TRP A 1 94 ? 15.905 1.469 -30.062 1.00 95.88 94 TRP A C 1
ATOM 731 O O . TRP A 1 94 ? 15.533 0.660 -30.913 1.00 95.88 94 TRP A O 1
ATOM 741 N N . ALA A 1 95 ? 15.991 1.148 -28.770 1.00 96.94 95 ALA A N 1
ATOM 742 C CA . ALA A 1 95 ? 15.646 -0.171 -28.251 1.00 96.94 95 ALA A CA 1
ATOM 743 C C . ALA A 1 95 ? 14.161 -0.505 -28.469 1.00 96.94 95 ALA A C 1
ATOM 745 O O . ALA A 1 95 ? 13.831 -1.610 -28.901 1.00 96.94 95 ALA A O 1
ATOM 746 N N . LEU A 1 96 ? 13.274 0.465 -28.231 1.00 96.94 96 LEU A N 1
ATOM 747 C CA . LEU A 1 96 ? 11.825 0.334 -28.420 1.00 96.94 96 LEU A CA 1
ATOM 748 C C . LEU A 1 96 ? 11.427 0.136 -29.887 1.00 96.94 96 LEU A C 1
ATOM 750 O O . LEU A 1 96 ? 10.467 -0.581 -30.172 1.00 96.94 96 LEU A O 1
ATOM 754 N N . ALA A 1 97 ? 12.172 0.744 -30.812 1.00 95.25 97 ALA A N 1
ATOM 755 C CA . ALA A 1 97 ? 11.996 0.548 -32.247 1.00 95.25 97 ALA A CA 1
ATOM 756 C C . ALA A 1 97 ? 12.525 -0.814 -32.735 1.00 95.25 97 ALA A C 1
ATOM 758 O O . ALA A 1 97 ? 12.145 -1.264 -33.814 1.00 95.25 97 ALA A O 1
ATOM 759 N N . ALA A 1 98 ? 13.387 -1.476 -31.957 1.00 95.12 98 ALA A N 1
ATOM 760 C CA . ALA A 1 98 ? 13.969 -2.769 -32.308 1.00 95.12 98 ALA A CA 1
ATOM 761 C C . ALA A 1 98 ? 13.196 -3.966 -31.732 1.00 95.12 98 ALA A C 1
ATOM 763 O O . ALA A 1 98 ? 13.157 -5.019 -32.365 1.00 95.12 98 ALA A O 1
ATOM 764 N N . CYS A 1 99 ? 12.608 -3.841 -30.537 1.00 96.44 99 CYS A N 1
ATOM 765 C CA . CYS A 1 99 ? 11.912 -4.943 -29.869 1.00 96.44 99 CYS A CA 1
ATOM 766 C C . CYS A 1 99 ? 10.833 -4.445 -28.901 1.00 96.44 99 CYS A C 1
ATOM 768 O O . CYS A 1 99 ? 10.980 -3.406 -28.260 1.00 96.44 99 CYS A O 1
ATOM 770 N N . ASP A 1 100 ? 9.766 -5.227 -28.729 1.00 95.69 100 ASP A N 1
ATOM 771 C CA . ASP A 1 100 ? 8.734 -4.945 -27.722 1.00 95.69 100 ASP A CA 1
ATOM 772 C C . ASP A 1 100 ? 9.211 -5.195 -26.278 1.00 95.69 100 ASP A C 1
ATOM 774 O O . ASP A 1 100 ? 8.574 -4.723 -25.332 1.00 95.69 100 ASP A O 1
ATOM 778 N N . ARG A 1 101 ? 10.330 -5.913 -26.104 1.00 97.44 101 ARG A N 1
ATOM 779 C CA . ARG A 1 101 ? 10.967 -6.220 -24.825 1.00 97.44 101 ARG A CA 1
ATOM 780 C C . ARG A 1 101 ? 12.345 -5.575 -24.725 1.00 97.44 101 ARG A C 1
ATOM 782 O O . ARG A 1 101 ? 13.253 -5.928 -25.473 1.00 97.44 101 ARG A O 1
ATOM 789 N N . VAL A 1 102 ? 12.513 -4.699 -23.737 1.00 98.06 102 VAL A N 1
ATOM 790 C CA . VAL A 1 102 ? 13.797 -4.074 -23.394 1.00 98.06 102 VAL A CA 1
ATOM 791 C C . VAL A 1 102 ? 14.212 -4.502 -21.989 1.00 98.06 102 VAL A C 1
ATOM 793 O O . VAL A 1 102 ? 13.488 -4.288 -21.012 1.00 98.06 102 VAL A O 1
ATOM 796 N N . ASN A 1 103 ? 15.383 -5.123 -21.897 1.00 97.69 103 ASN A N 1
ATOM 797 C CA . ASN A 1 103 ? 15.968 -5.621 -20.663 1.00 97.69 103 ASN A CA 1
ATOM 798 C C . ASN A 1 103 ? 16.975 -4.607 -20.106 1.00 97.69 103 ASN A C 1
ATOM 800 O O . ASN A 1 103 ? 17.825 -4.086 -20.832 1.00 97.69 103 ASN A O 1
ATOM 804 N N . PHE A 1 104 ? 16.895 -4.377 -18.802 1.00 97.19 104 PHE A N 1
ATOM 805 C CA . PHE A 1 104 ? 17.783 -3.524 -18.034 1.00 97.19 104 PHE A CA 1
ATOM 806 C C . PHE A 1 104 ? 18.544 -4.370 -17.018 1.00 97.19 104 PHE A C 1
ATOM 808 O O . PHE A 1 104 ? 17.952 -5.077 -16.202 1.00 97.19 104 PHE A O 1
ATOM 815 N N . THR A 1 105 ? 19.866 -4.257 -17.052 1.00 94.19 105 THR A N 1
ATOM 816 C CA . THR A 1 105 ? 20.773 -4.963 -16.140 1.00 94.19 105 THR A CA 1
ATOM 817 C C . THR A 1 105 ? 20.819 -4.325 -14.743 1.00 94.19 105 THR A C 1
ATOM 819 O O . THR A 1 105 ? 20.282 -3.231 -14.509 1.00 94.19 105 THR A O 1
ATOM 822 N N . ALA A 1 106 ? 21.490 -5.003 -13.808 1.00 95.06 106 ALA A N 1
ATOM 823 C CA . ALA A 1 106 ? 21.708 -4.575 -12.424 1.00 95.06 106 ALA A CA 1
ATOM 824 C C . ALA A 1 106 ? 22.681 -3.390 -12.298 1.00 95.06 106 ALA A C 1
ATOM 826 O O . ALA A 1 106 ? 23.787 -3.518 -11.773 1.00 95.06 106 ALA A O 1
ATOM 827 N N . LYS A 1 107 ? 22.275 -2.215 -12.785 1.00 93.50 107 LYS A N 1
ATOM 828 C CA . LYS A 1 107 ? 23.042 -0.971 -12.664 1.00 93.50 107 LYS A CA 1
ATOM 829 C C . LYS A 1 107 ? 22.153 0.262 -12.551 1.00 93.50 107 LYS A C 1
ATOM 831 O O . LYS A 1 107 ? 20.925 0.178 -12.585 1.00 93.50 107 LYS A O 1
ATOM 836 N N . THR A 1 108 ? 22.798 1.415 -12.384 1.00 95.31 108 THR A N 1
ATOM 837 C CA . THR A 1 108 ? 22.130 2.718 -12.389 1.00 95.31 108 THR A CA 1
ATOM 838 C C . THR A 1 108 ? 22.149 3.312 -13.788 1.00 95.31 108 THR A C 1
ATOM 840 O O . THR A 1 108 ? 23.217 3.468 -14.371 1.00 95.31 108 THR A O 1
ATOM 843 N N . TYR A 1 109 ? 20.975 3.678 -14.290 1.00 95.88 109 TYR A N 1
ATOM 844 C CA . TYR A 1 109 ? 20.806 4.430 -15.525 1.00 95.88 109 TYR A CA 1
ATOM 845 C C . TYR A 1 109 ? 20.277 5.820 -15.202 1.00 95.88 109 TYR A C 1
ATOM 847 O O . TYR A 1 109 ? 19.313 5.963 -14.446 1.00 95.88 109 TYR A O 1
ATOM 855 N N . THR A 1 110 ? 20.888 6.839 -15.796 1.00 95.19 110 THR A N 1
ATOM 856 C CA . THR A 1 110 ? 20.361 8.201 -15.738 1.00 95.19 110 THR A CA 1
ATOM 857 C C . THR A 1 110 ? 19.254 8.352 -16.774 1.00 95.19 110 THR A C 1
ATOM 859 O O . THR A 1 110 ? 19.403 7.904 -17.909 1.00 95.19 110 THR A O 1
ATOM 862 N N . ILE A 1 111 ? 18.151 8.994 -16.405 1.00 95.25 111 ILE A N 1
ATOM 863 C CA . ILE A 1 111 ? 17.031 9.269 -17.304 1.00 95.25 111 ILE A CA 1
ATOM 864 C C . ILE A 1 111 ? 16.637 10.747 -17.221 1.00 95.25 111 ILE A C 1
ATOM 866 O O . ILE A 1 111 ? 16.487 11.322 -16.138 1.00 95.25 111 ILE A O 1
ATOM 870 N N . ALA A 1 112 ? 16.510 11.366 -18.392 1.00 94.12 112 ALA A N 1
ATOM 871 C CA . ALA A 1 112 ? 15.928 12.688 -18.567 1.00 94.12 112 ALA A CA 1
ATOM 872 C C . ALA A 1 112 ? 14.422 12.547 -18.850 1.00 94.12 112 ALA A C 1
ATOM 874 O O . ALA A 1 112 ? 13.971 11.449 -19.185 1.00 94.12 112 ALA A O 1
ATOM 875 N N . PRO A 1 113 ? 13.628 13.626 -18.781 1.00 94.19 113 PRO A N 1
ATOM 876 C CA . PRO A 1 113 ? 12.202 13.538 -19.034 1.00 94.19 113 PRO A CA 1
ATOM 877 C C . PRO A 1 113 ? 11.887 12.993 -20.434 1.00 94.19 113 PRO A C 1
ATOM 879 O O . PRO A 1 113 ? 12.391 13.513 -21.427 1.00 94.19 113 PRO A O 1
ATOM 882 N N . ILE A 1 114 ? 11.042 11.965 -20.519 1.00 96.38 114 ILE A N 1
ATOM 883 C CA . ILE A 1 114 ? 10.624 11.335 -21.778 1.00 96.38 114 ILE A CA 1
ATOM 884 C C . ILE A 1 114 ? 9.164 10.896 -21.735 1.00 96.38 114 ILE A C 1
ATOM 886 O O . ILE A 1 114 ? 8.678 10.390 -20.722 1.00 96.38 114 ILE A O 1
ATOM 890 N N . THR A 1 115 ? 8.492 11.047 -22.875 1.00 96.75 115 THR A N 1
ATOM 891 C CA . THR A 1 115 ? 7.151 10.517 -23.120 1.00 96.75 115 THR A CA 1
ATOM 892 C C . THR A 1 115 ? 7.226 9.422 -24.178 1.00 96.75 115 THR A C 1
ATOM 894 O O . THR A 1 115 ? 7.689 9.655 -25.295 1.00 96.75 115 THR A O 1
ATOM 897 N N . ILE A 1 116 ? 6.767 8.226 -23.820 1.00 97.50 116 ILE A N 1
ATOM 898 C CA . ILE A 1 116 ? 6.688 7.055 -24.689 1.00 97.50 116 ILE A CA 1
ATOM 899 C C . ILE A 1 116 ? 5.221 6.815 -25.023 1.00 97.50 116 ILE A C 1
ATOM 901 O O . ILE A 1 116 ? 4.380 6.653 -24.139 1.00 97.50 116 ILE A O 1
ATOM 905 N N . THR A 1 117 ? 4.941 6.771 -26.318 1.00 96.19 117 THR A N 1
ATOM 906 C CA . THR A 1 117 ? 3.626 6.526 -26.910 1.00 96.19 117 THR A CA 1
ATOM 907 C C . THR A 1 117 ? 3.732 5.350 -27.889 1.00 96.19 117 THR A C 1
ATOM 909 O O . THR A 1 117 ? 4.846 4.946 -28.240 1.00 96.19 117 THR A O 1
ATOM 912 N N . PRO A 1 118 ? 2.614 4.822 -28.418 1.00 95.31 118 PRO A N 1
ATOM 913 C CA . PRO A 1 118 ? 2.638 3.756 -29.418 1.00 95.31 118 PRO A CA 1
ATOM 914 C C . PRO A 1 118 ? 3.498 4.050 -30.654 1.00 95.31 118 PRO A C 1
ATOM 916 O O . PRO A 1 118 ? 3.971 3.119 -31.294 1.00 95.31 118 PRO A O 1
ATOM 919 N N . LYS A 1 119 ? 3.729 5.330 -30.985 1.00 95.31 119 LYS A N 1
ATOM 920 C CA . LYS A 1 119 ? 4.515 5.744 -32.159 1.00 95.31 119 LYS A CA 1
ATOM 921 C C . LYS A 1 119 ? 5.995 5.370 -32.067 1.00 95.31 119 LYS A C 1
ATOM 923 O O . LYS A 1 119 ? 6.640 5.258 -33.100 1.00 95.31 119 LYS A O 1
ATOM 928 N N . GLN A 1 120 ? 6.531 5.218 -30.856 1.00 94.69 120 GLN A N 1
ATOM 929 C CA . GLN A 1 120 ? 7.935 4.853 -30.643 1.00 94.69 120 GLN A CA 1
ATOM 930 C C . GLN A 1 120 ? 8.161 3.337 -30.532 1.00 94.69 120 GLN A C 1
ATOM 932 O O . GLN A 1 120 ? 9.300 2.912 -30.369 1.00 94.69 120 GLN A O 1
ATOM 937 N N . LEU A 1 121 ? 7.106 2.519 -30.572 1.00 96.06 121 LEU A N 1
ATOM 938 C CA . LEU A 1 121 ? 7.201 1.079 -30.340 1.00 96.06 121 LEU A CA 1
ATOM 939 C C . LEU A 1 121 ? 7.226 0.317 -31.666 1.00 96.06 121 LEU A C 1
ATOM 941 O O . LEU A 1 121 ? 6.388 0.564 -32.531 1.00 96.06 121 LEU A O 1
ATOM 945 N N . VAL A 1 122 ? 8.091 -0.694 -31.780 1.00 94.75 122 VAL A N 1
ATOM 946 C CA . VAL A 1 122 ? 8.037 -1.665 -32.891 1.00 94.75 122 VAL A CA 1
ATOM 947 C C . VAL A 1 122 ? 6.684 -2.383 -32.944 1.00 94.75 122 VAL A C 1
ATOM 949 O O . VAL A 1 122 ? 6.151 -2.668 -34.014 1.00 94.75 122 VAL A O 1
ATOM 952 N N . ASN A 1 123 ? 6.090 -2.632 -31.773 1.00 94.50 123 ASN A N 1
ATOM 953 C CA . ASN A 1 123 ? 4.726 -3.108 -31.626 1.00 94.50 123 ASN A CA 1
ATOM 954 C C . ASN A 1 123 ? 3.898 -2.030 -30.912 1.00 94.50 123 ASN A C 1
ATOM 956 O O . ASN A 1 123 ? 3.984 -1.917 -29.687 1.00 94.50 123 ASN A O 1
ATOM 960 N N . PRO A 1 124 ? 3.035 -1.279 -31.619 1.00 93.00 124 PRO A N 1
ATOM 961 C CA . PRO A 1 124 ? 2.304 -0.152 -31.036 1.00 93.00 124 PRO A CA 1
ATOM 962 C C . PRO A 1 124 ? 1.351 -0.556 -29.900 1.00 93.00 124 PRO A C 1
ATOM 964 O O . PRO A 1 124 ? 0.889 0.294 -29.145 1.00 93.00 124 PRO A O 1
ATOM 967 N N . LYS A 1 125 ? 1.036 -1.850 -29.752 1.00 92.31 125 LYS A N 1
ATOM 968 C CA . LYS A 1 125 ? 0.118 -2.346 -28.717 1.00 92.31 125 LYS A CA 1
ATOM 969 C C . LYS A 1 125 ? 0.825 -2.808 -27.448 1.00 92.31 125 LYS A C 1
ATOM 971 O O . LYS A 1 125 ? 0.157 -2.950 -26.424 1.00 92.31 125 LYS A O 1
ATOM 976 N N . ARG A 1 126 ? 2.130 -3.088 -27.490 1.00 94.38 126 ARG A N 1
ATOM 977 C CA . ARG A 1 126 ? 2.817 -3.819 -26.422 1.00 94.38 126 ARG A CA 1
ATOM 978 C C . ARG A 1 126 ? 4.166 -3.208 -26.086 1.00 94.38 126 ARG A C 1
ATOM 980 O O . ARG A 1 126 ? 4.988 -2.987 -26.964 1.00 94.38 126 ARG A O 1
ATOM 987 N N . LEU A 1 127 ? 4.403 -3.053 -24.787 1.00 96.94 127 LEU A N 1
ATOM 988 C CA . LEU A 1 127 ? 5.694 -2.679 -24.231 1.00 96.94 127 LEU A CA 1
ATOM 989 C C . LEU A 1 127 ? 6.016 -3.533 -23.005 1.00 96.94 127 LEU A C 1
ATOM 991 O O . LEU A 1 127 ? 5.221 -3.622 -22.067 1.00 96.94 127 LEU A O 1
ATOM 995 N N . ARG A 1 128 ? 7.206 -4.132 -22.992 1.00 98.00 128 ARG A N 1
ATOM 996 C CA . ARG A 1 128 ? 7.753 -4.888 -21.868 1.00 98.00 128 ARG A CA 1
ATOM 997 C C . ARG A 1 128 ? 9.117 -4.327 -21.481 1.00 98.00 128 ARG A C 1
ATOM 999 O O . ARG A 1 128 ? 10.109 -4.553 -22.159 1.00 98.00 128 ARG A O 1
ATOM 1006 N N . PHE A 1 129 ? 9.181 -3.648 -20.348 1.00 98.31 129 PHE A N 1
ATOM 1007 C CA . PHE A 1 129 ? 10.444 -3.409 -19.663 1.00 98.31 129 PHE A CA 1
ATOM 1008 C C . PHE A 1 129 ? 10.702 -4.525 -18.663 1.00 98.31 129 PHE A C 1
ATOM 1010 O O . PHE A 1 129 ? 9.790 -4.923 -17.938 1.00 98.31 129 PHE A O 1
ATOM 1017 N N . TYR A 1 130 ? 11.928 -5.038 -18.625 1.00 97.94 130 TYR A N 1
ATOM 1018 C CA . TYR A 1 130 ? 12.353 -6.035 -17.649 1.00 97.94 130 TYR A CA 1
ATOM 1019 C C . TYR A 1 130 ? 13.582 -5.536 -16.895 1.00 97.94 130 TYR A C 1
ATOM 1021 O O . TYR A 1 130 ? 14.595 -5.229 -17.513 1.00 97.94 130 TYR A O 1
ATOM 1029 N N . PHE A 1 131 ? 13.486 -5.442 -15.570 1.00 97.81 131 PHE A N 1
ATOM 1030 C CA . PHE A 1 131 ? 14.508 -4.847 -14.710 1.00 97.81 131 PHE A CA 1
ATOM 1031 C C . PHE A 1 131 ? 15.156 -5.890 -13.794 1.00 97.81 131 PHE A C 1
ATOM 1033 O O . PHE A 1 131 ? 14.474 -6.567 -13.023 1.00 97.81 131 PHE A O 1
ATOM 1040 N N . GLU A 1 132 ? 16.481 -5.982 -13.802 1.00 95.75 132 GLU A N 1
ATOM 1041 C CA . GLU A 1 132 ? 17.247 -6.885 -12.939 1.00 95.75 132 GLU A CA 1
ATOM 1042 C C . GLU A 1 132 ? 17.867 -6.121 -11.767 1.00 95.75 132 GLU A C 1
ATOM 1044 O O . GLU A 1 132 ? 19.055 -5.837 -11.765 1.00 95.75 132 GLU A O 1
ATOM 1049 N N . ASN A 1 133 ? 17.071 -5.743 -10.760 1.00 93.62 133 ASN A N 1
ATOM 1050 C CA . ASN A 1 133 ? 17.524 -4.863 -9.664 1.00 93.62 133 ASN A CA 1
ATOM 1051 C C . ASN A 1 133 ? 18.108 -3.532 -10.181 1.00 93.62 133 ASN A C 1
ATOM 1053 O O . ASN A 1 133 ? 19.091 -3.003 -9.659 1.00 93.62 133 ASN A O 1
ATOM 1057 N N . THR A 1 134 ? 17.491 -2.998 -11.228 1.00 96.62 134 THR A N 1
ATOM 1058 C CA . THR A 1 134 ? 17.909 -1.771 -11.902 1.00 96.62 134 THR A CA 1
ATOM 1059 C C . THR A 1 134 ? 17.560 -0.533 -11.079 1.00 96.62 134 THR A C 1
ATOM 1061 O O . THR A 1 134 ? 16.503 -0.479 -10.449 1.00 96.62 134 THR A O 1
ATOM 1064 N N . VAL A 1 135 ? 18.397 0.505 -11.145 1.00 96.31 135 VAL A N 1
ATOM 1065 C CA . VAL A 1 135 ? 18.072 1.850 -10.648 1.00 96.31 135 VAL A CA 1
ATOM 1066 C C . VAL A 1 135 ? 17.865 2.792 -11.836 1.00 96.31 135 VAL A C 1
ATOM 1068 O O . VAL A 1 135 ? 18.779 2.980 -12.634 1.00 96.31 135 VAL A O 1
ATOM 1071 N N . LEU A 1 136 ? 16.690 3.413 -11.943 1.00 95.69 136 LEU A N 1
ATOM 1072 C CA . LEU A 1 136 ? 16.450 4.551 -12.832 1.00 95.69 136 LEU A CA 1
ATOM 1073 C C . LEU A 1 136 ? 16.560 5.836 -12.014 1.00 95.69 136 LEU A C 1
ATOM 1075 O O . LEU A 1 136 ? 15.722 6.110 -11.153 1.00 95.69 136 LEU A O 1
ATOM 1079 N N . LYS A 1 137 ? 17.616 6.606 -12.272 1.00 94.06 137 LYS A N 1
ATOM 1080 C CA . LYS A 1 137 ? 17.941 7.836 -11.554 1.00 94.06 137 LYS A CA 1
ATOM 1081 C C . LYS A 1 137 ? 17.612 9.061 -12.402 1.00 94.06 137 LYS A C 1
ATOM 1083 O O . LYS A 1 137 ? 18.051 9.165 -13.544 1.00 94.06 137 LYS A O 1
ATOM 1088 N N . ALA A 1 138 ? 16.885 10.010 -11.825 1.00 91.81 138 ALA A N 1
ATOM 1089 C CA . ALA A 1 138 ? 16.609 11.302 -12.445 1.00 91.81 138 ALA A CA 1
ATOM 1090 C C . ALA A 1 138 ? 17.910 12.063 -12.776 1.00 91.81 138 ALA A C 1
ATOM 1092 O O . ALA A 1 138 ? 18.842 12.097 -11.966 1.00 91.81 138 ALA A O 1
ATOM 1093 N N . GLN A 1 139 ? 17.968 12.706 -13.945 1.00 92.38 139 GLN A N 1
ATOM 1094 C CA . GLN A 1 139 ? 19.084 13.576 -14.333 1.00 92.38 139 GLN A CA 1
ATOM 1095 C C . GLN A 1 139 ? 19.322 14.709 -13.310 1.00 92.38 139 GLN A C 1
ATOM 1097 O O . GLN A 1 139 ? 18.423 15.139 -12.590 1.00 92.38 139 GLN A O 1
ATOM 1102 N N . ASN A 1 140 ? 20.554 15.215 -13.236 1.00 90.31 140 ASN A N 1
ATOM 1103 C CA . ASN A 1 140 ? 20.864 16.417 -12.462 1.00 90.31 140 ASN A CA 1
ATOM 1104 C C . ASN A 1 140 ? 20.181 17.662 -13.055 1.00 90.31 140 ASN A C 1
ATOM 1106 O O . ASN A 1 140 ? 20.132 17.836 -14.270 1.00 90.31 140 ASN A O 1
ATOM 1110 N N . GLY A 1 141 ? 19.730 18.570 -12.192 1.00 85.88 141 GLY A N 1
ATOM 1111 C CA . GLY A 1 141 ? 19.182 19.866 -12.584 1.00 85.88 141 GLY A CA 1
ATOM 1112 C C . GLY A 1 141 ? 17.760 19.824 -13.143 1.00 85.88 141 GLY A C 1
ATOM 1113 O O . GLY A 1 141 ? 17.351 20.799 -13.767 1.00 85.88 141 GLY A O 1
ATOM 1114 N N . LEU A 1 142 ? 17.011 18.732 -12.937 1.00 84.50 142 LEU A N 1
ATOM 1115 C CA . LEU A 1 142 ? 15.614 18.655 -13.370 1.00 84.50 142 LEU A CA 1
ATOM 1116 C C . LEU A 1 142 ? 14.773 19.763 -12.740 1.00 84.50 142 LEU A C 1
ATOM 1118 O O . LEU A 1 142 ? 14.861 20.029 -11.540 1.00 84.50 142 LEU A O 1
ATOM 1122 N N . THR A 1 143 ? 13.922 20.357 -13.568 1.00 82.88 143 THR A N 1
ATOM 1123 C CA . THR A 1 143 ? 12.994 21.428 -13.199 1.00 82.88 143 THR A CA 1
ATOM 1124 C C . THR A 1 143 ? 11.555 20.945 -13.030 1.00 82.88 143 THR A C 1
ATOM 1126 O O . THR A 1 143 ? 10.714 21.760 -12.677 1.00 82.88 143 THR A O 1
ATOM 1129 N N . ARG A 1 144 ? 11.289 19.650 -13.276 1.00 82.44 144 ARG A N 1
ATOM 1130 C CA . ARG A 1 144 ? 9.984 18.992 -13.109 1.00 82.44 144 ARG A CA 1
ATOM 1131 C C . ARG A 1 144 ? 10.104 17.560 -12.587 1.00 82.44 144 ARG A C 1
ATOM 1133 O O . ARG A 1 144 ? 11.129 16.912 -12.806 1.00 82.44 144 ARG A O 1
ATOM 1140 N N . ILE A 1 145 ? 9.044 17.051 -11.966 1.00 80.56 145 ILE A N 1
ATOM 1141 C CA . ILE A 1 145 ? 8.946 15.714 -11.357 1.00 80.56 145 ILE A CA 1
ATOM 1142 C C . ILE A 1 145 ? 8.622 14.636 -12.392 1.00 80.56 145 ILE A C 1
ATOM 1144 O O . ILE A 1 145 ? 9.010 13.484 -12.213 1.00 80.56 145 ILE A O 1
ATOM 1148 N N . LYS A 1 146 ? 7.951 14.990 -13.493 1.00 88.94 146 LYS A N 1
ATOM 1149 C CA . LYS A 1 146 ? 7.596 14.060 -14.574 1.00 88.94 146 LYS A CA 1
ATOM 1150 C C . LYS A 1 146 ? 8.814 13.632 -15.393 1.00 88.94 146 LYS A C 1
ATOM 1152 O O . LYS A 1 146 ? 9.271 14.370 -16.274 1.00 88.94 146 LYS A O 1
ATOM 1157 N N . VAL A 1 147 ? 9.323 12.430 -15.105 1.00 92.25 147 VAL A N 1
ATOM 1158 C CA . VAL A 1 147 ? 10.543 11.869 -15.715 1.00 92.25 147 VAL A CA 1
ATOM 1159 C C . VAL A 1 147 ? 10.222 10.817 -16.777 1.00 92.25 147 VAL A C 1
ATOM 1161 O O . VAL A 1 147 ? 10.717 10.912 -17.893 1.00 92.25 147 VAL A O 1
ATOM 1164 N N . LEU A 1 148 ? 9.382 9.831 -16.474 1.00 95.62 148 LEU A N 1
ATOM 1165 C CA . LEU A 1 148 ? 9.000 8.778 -17.414 1.00 95.62 148 LEU A CA 1
ATOM 1166 C C . LEU A 1 148 ? 7.485 8.745 -17.563 1.00 95.62 148 LEU A C 1
ATOM 1168 O O . LEU A 1 148 ? 6.772 8.378 -16.633 1.00 95.62 148 LEU A O 1
ATOM 1172 N N . GLN A 1 149 ? 6.999 9.102 -18.746 1.00 95.94 149 GLN A N 1
ATOM 1173 C CA . GLN A 1 149 ? 5.582 9.084 -19.080 1.00 95.94 149 GLN A CA 1
ATOM 1174 C C . GLN A 1 149 ? 5.306 7.989 -20.115 1.00 95.94 149 GLN A C 1
ATOM 1176 O O . GLN A 1 149 ? 5.941 7.957 -21.166 1.00 95.94 149 GLN A O 1
ATOM 1181 N N . LEU A 1 150 ? 4.376 7.085 -19.813 1.00 96.19 150 LEU A N 1
ATOM 1182 C CA . LEU A 1 150 ? 3.954 5.972 -20.666 1.00 96.19 150 LEU A CA 1
ATOM 1183 C C . LEU A 1 150 ? 2.478 6.157 -21.006 1.00 96.19 150 LEU A C 1
ATOM 1185 O O . LEU A 1 150 ? 1.637 6.093 -20.110 1.00 96.19 150 LEU A O 1
ATOM 1189 N N . GLU A 1 151 ? 2.152 6.388 -22.273 1.00 93.75 151 GLU A N 1
ATOM 1190 C CA . GLU A 1 151 ? 0.793 6.760 -22.675 1.00 93.75 151 GLU A CA 1
ATOM 1191 C C . GLU A 1 151 ? 0.213 5.811 -23.705 1.00 93.75 151 GLU A C 1
ATOM 1193 O O . GLU A 1 151 ? 0.882 5.448 -24.666 1.00 93.75 151 GLU A O 1
ATOM 1198 N N . ASP A 1 152 ? -1.060 5.461 -23.530 1.00 90.62 152 ASP A N 1
ATOM 1199 C CA . ASP A 1 152 ? -1.880 4.795 -24.543 1.00 90.62 152 ASP A CA 1
ATOM 1200 C C . ASP A 1 152 ? -1.358 3.424 -25.006 1.00 90.62 152 ASP A C 1
ATOM 1202 O O . ASP A 1 152 ? -1.676 2.953 -26.098 1.00 90.62 152 ASP A O 1
ATOM 1206 N N . ILE A 1 153 ? -0.603 2.737 -24.143 1.00 91.75 153 ILE A N 1
ATOM 1207 C CA . ILE A 1 153 ? -0.081 1.389 -24.396 1.00 91.75 153 ILE A CA 1
ATOM 1208 C C . ILE A 1 153 ? -1.074 0.343 -23.876 1.00 91.75 153 ILE A C 1
ATOM 1210 O O . ILE A 1 153 ? -1.390 0.300 -22.690 1.00 91.75 153 ILE A O 1
ATOM 1214 N N . GLN A 1 154 ? -1.553 -0.538 -24.757 1.00 89.62 154 GLN A N 1
ATOM 1215 C CA . GLN A 1 154 ? -2.567 -1.543 -24.414 1.00 89.62 154 GLN A CA 1
ATOM 1216 C C . GLN A 1 154 ? -2.046 -2.637 -23.473 1.00 89.62 154 GLN A C 1
ATOM 1218 O O . GLN A 1 154 ? -2.721 -3.005 -22.509 1.00 89.62 154 GLN A O 1
ATOM 1223 N N . GLU A 1 155 ? -0.864 -3.176 -23.755 1.00 92.62 155 GLU A N 1
ATOM 1224 C CA . GLU A 1 155 ? -0.212 -4.217 -22.965 1.00 92.62 155 GLU A CA 1
ATOM 1225 C C . GLU A 1 155 ? 1.112 -3.684 -22.415 1.00 92.62 155 GLU A C 1
ATOM 1227 O O . GLU A 1 155 ? 2.156 -3.816 -23.056 1.00 92.62 155 GLU A O 1
ATOM 1232 N N . LEU A 1 156 ? 1.069 -3.084 -21.222 1.00 95.06 156 LEU A N 1
ATOM 1233 C CA . LEU A 1 156 ? 2.244 -2.522 -20.560 1.00 95.06 156 LEU A CA 1
ATOM 1234 C C . LEU A 1 156 ? 2.736 -3.440 -19.435 1.00 95.06 156 LEU A C 1
ATOM 1236 O O . LEU A 1 156 ? 1.998 -3.776 -18.505 1.00 95.06 156 LEU A O 1
ATOM 1240 N N . THR A 1 157 ? 4.007 -3.832 -19.509 1.00 96.94 157 THR A N 1
ATOM 1241 C CA . THR A 1 157 ? 4.693 -4.621 -18.479 1.00 96.94 157 THR A CA 1
ATOM 1242 C C . THR A 1 157 ? 5.950 -3.906 -17.998 1.00 96.94 157 THR A C 1
ATOM 1244 O O . THR A 1 157 ? 6.841 -3.626 -18.791 1.00 96.94 157 THR A O 1
ATOM 1247 N N . LEU A 1 158 ? 6.042 -3.666 -16.692 1.00 97.19 158 LEU A N 1
ATOM 1248 C CA . LEU A 1 158 ? 7.246 -3.233 -15.980 1.00 97.19 158 LEU A CA 1
ATOM 1249 C C . LEU A 1 158 ? 7.716 -4.396 -15.096 1.00 97.19 158 LEU A C 1
ATOM 1251 O O . LEU A 1 158 ? 7.445 -4.418 -13.902 1.00 97.19 158 LEU A O 1
ATOM 1255 N N . GLY A 1 159 ? 8.307 -5.427 -15.693 1.00 95.44 159 GLY A N 1
ATOM 1256 C CA . GLY A 1 159 ? 8.690 -6.673 -15.028 1.00 95.44 159 GLY A CA 1
ATOM 1257 C C . GLY A 1 159 ? 10.000 -6.582 -14.242 1.00 95.44 159 GLY A C 1
ATOM 1258 O O . GLY A 1 159 ? 10.834 -5.718 -14.490 1.00 95.44 159 GLY A O 1
ATOM 1259 N N . GLY A 1 160 ? 10.202 -7.516 -13.310 1.00 94.75 160 GLY A N 1
ATOM 1260 C CA . GLY A 1 160 ? 11.431 -7.596 -12.514 1.00 94.75 160 GLY A CA 1
ATOM 1261 C C . GLY A 1 160 ? 11.446 -6.657 -11.301 1.00 94.75 160 GLY A C 1
ATOM 1262 O O . GLY A 1 160 ? 10.401 -6.434 -10.686 1.00 94.75 160 GLY A O 1
ATOM 1263 N N . SER A 1 161 ? 12.629 -6.162 -10.935 1.00 94.00 161 SER A N 1
ATOM 1264 C CA . SER A 1 161 ? 12.879 -5.302 -9.771 1.00 94.00 161 SER A CA 1
ATOM 1265 C C . SER A 1 161 ? 13.485 -3.967 -10.202 1.00 94.00 161 SER A C 1
ATOM 1267 O O . SER A 1 161 ? 14.605 -3.928 -10.710 1.00 94.00 161 SER A O 1
ATOM 1269 N N . LEU A 1 162 ? 12.765 -2.878 -9.949 1.00 95.81 162 LEU A N 1
ATOM 1270 C CA . LEU A 1 162 ? 13.123 -1.514 -10.329 1.00 95.81 162 LEU A CA 1
ATOM 1271 C C . LEU A 1 162 ? 13.221 -0.618 -9.092 1.00 95.81 162 LEU A C 1
ATOM 1273 O O . LEU A 1 162 ? 12.350 -0.658 -8.229 1.00 95.81 162 LEU A O 1
ATOM 1277 N N . THR A 1 163 ? 14.239 0.235 -9.030 1.00 93.81 163 THR A N 1
ATOM 1278 C CA . THR A 1 163 ? 14.324 1.355 -8.088 1.00 93.81 163 THR A CA 1
ATOM 1279 C C . THR A 1 163 ? 14.204 2.676 -8.841 1.00 93.81 163 THR A C 1
ATOM 1281 O O . THR A 1 163 ? 15.032 2.962 -9.701 1.00 93.81 163 THR A O 1
ATOM 1284 N N . LEU A 1 164 ? 13.209 3.492 -8.501 1.00 92.94 164 LEU A N 1
ATOM 1285 C CA . LEU A 1 164 ? 13.100 4.883 -8.937 1.00 92.94 164 LEU A CA 1
ATOM 1286 C C . LEU A 1 164 ? 13.848 5.773 -7.938 1.00 92.94 164 LEU A C 1
ATOM 1288 O O . LEU A 1 164 ? 13.540 5.763 -6.744 1.00 92.94 164 LEU A O 1
ATOM 1292 N N . ASP A 1 165 ? 14.836 6.522 -8.417 1.00 90.62 165 ASP A N 1
ATOM 1293 C CA . ASP A 1 165 ? 15.618 7.462 -7.614 1.00 90.62 165 ASP A CA 1
ATOM 1294 C C . ASP A 1 165 ? 15.407 8.881 -8.139 1.00 90.62 165 ASP A C 1
ATOM 1296 O O . ASP A 1 165 ? 15.886 9.237 -9.219 1.00 90.62 165 ASP A O 1
ATOM 1300 N N . GLY A 1 166 ? 14.683 9.696 -7.373 1.00 86.38 166 GLY A N 1
ATOM 1301 C CA . GLY A 1 166 ? 14.346 11.063 -7.771 1.00 86.38 166 GLY A CA 1
ATOM 1302 C C . GLY A 1 166 ? 15.523 12.035 -7.722 1.00 86.38 166 GLY A C 1
ATOM 1303 O O . GLY A 1 166 ? 15.371 13.159 -8.185 1.00 86.38 166 GLY A O 1
ATOM 1304 N N . ASN A 1 167 ? 16.694 11.618 -7.216 1.00 87.81 167 ASN A N 1
ATOM 1305 C CA . ASN A 1 167 ? 17.917 12.427 -7.196 1.00 87.81 167 ASN A CA 1
ATOM 1306 C C . ASN A 1 167 ? 17.717 13.818 -6.559 1.00 87.81 167 ASN A C 1
ATOM 1308 O O . ASN A 1 167 ? 18.258 14.817 -7.036 1.00 87.81 167 ASN A O 1
ATOM 1312 N N . THR A 1 168 ? 16.928 13.886 -5.482 1.00 76.94 168 THR A N 1
ATOM 1313 C CA . THR A 1 168 ? 16.446 15.147 -4.894 1.00 76.94 168 THR A CA 1
ATOM 1314 C C . THR A 1 168 ? 17.520 16.161 -4.529 1.00 76.94 168 THR A C 1
ATOM 1316 O O . THR A 1 168 ? 17.281 17.356 -4.671 1.00 76.94 168 THR A O 1
ATOM 1319 N N . SER A 1 169 ? 18.713 15.718 -4.129 1.00 78.31 169 SER A N 1
ATOM 1320 C CA . SER A 1 169 ? 19.835 16.609 -3.805 1.00 78.31 169 SER A CA 1
ATOM 1321 C C . SER A 1 169 ? 20.353 17.428 -4.994 1.00 78.31 169 SER A C 1
ATOM 1323 O O . SER A 1 169 ? 21.087 18.388 -4.787 1.00 78.31 169 SER A O 1
ATOM 1325 N N . ASN A 1 170 ? 19.976 17.072 -6.225 1.00 81.81 170 ASN A N 1
ATOM 1326 C CA . ASN A 1 170 ? 20.413 17.736 -7.453 1.00 81.81 170 ASN A CA 1
ATOM 1327 C C . ASN A 1 170 ? 19.245 18.321 -8.268 1.00 81.81 170 ASN A C 1
ATOM 1329 O O . ASN A 1 170 ? 19.439 18.666 -9.435 1.00 81.81 170 ASN A O 1
ATOM 1333 N N . LEU A 1 171 ? 18.035 18.411 -7.704 1.00 77.94 171 LEU A N 1
ATOM 1334 C CA . LEU A 1 171 ? 16.868 18.979 -8.388 1.00 77.94 171 LEU A CA 1
ATOM 1335 C C . LEU A 1 171 ? 16.869 20.515 -8.333 1.00 77.94 171 LEU A C 1
ATOM 1337 O O . LEU A 1 171 ? 17.388 21.118 -7.398 1.00 77.94 171 LEU A O 1
ATOM 1341 N N . LYS A 1 172 ? 16.250 21.150 -9.333 1.00 80.94 172 LYS A N 1
ATOM 1342 C CA . LYS A 1 172 ? 16.042 22.607 -9.435 1.00 80.94 172 LYS A CA 1
ATOM 1343 C C . LYS A 1 172 ? 14.558 22.943 -9.634 1.00 80.94 172 LYS A C 1
ATOM 1345 O O . LYS A 1 172 ? 14.204 23.770 -10.471 1.00 80.94 172 LYS A O 1
ATOM 1350 N N . ILE A 1 173 ? 13.679 22.272 -8.893 1.00 73.00 173 ILE A N 1
ATOM 1351 C CA . ILE A 1 173 ? 12.232 22.510 -8.958 1.00 73.00 173 ILE A CA 1
ATOM 1352 C C . ILE A 1 173 ? 11.899 23.714 -8.069 1.00 73.00 173 ILE A C 1
ATOM 1354 O O . ILE A 1 173 ? 12.061 23.647 -6.852 1.00 73.00 173 ILE A O 1
ATOM 1358 N N . ALA A 1 174 ? 11.456 24.820 -8.672 1.00 64.56 174 ALA A N 1
ATOM 1359 C CA . ALA A 1 174 ? 11.265 26.098 -7.976 1.00 64.56 174 ALA A CA 1
ATOM 1360 C C . ALA A 1 174 ? 10.123 26.075 -6.941 1.00 64.56 174 ALA A C 1
ATOM 1362 O O . ALA A 1 174 ? 10.246 26.674 -5.876 1.00 64.56 174 ALA A O 1
ATOM 1363 N N . ASN A 1 175 ? 9.020 25.381 -7.239 1.00 70.31 175 ASN A N 1
ATOM 1364 C CA . ASN A 1 175 ? 7.930 25.146 -6.292 1.00 70.31 175 ASN A CA 1
ATOM 1365 C C . ASN A 1 175 ? 7.244 23.809 -6.598 1.00 70.31 175 ASN A C 1
ATOM 1367 O O . ASN A 1 175 ? 6.289 23.780 -7.378 1.00 70.31 175 ASN A O 1
ATOM 1371 N N . PRO A 1 176 ? 7.696 22.705 -5.985 1.00 63.69 176 PRO A N 1
ATOM 1372 C CA . PRO A 1 176 ? 7.120 21.394 -6.247 1.00 63.69 176 PRO A CA 1
ATOM 1373 C C . PRO A 1 176 ? 5.608 21.336 -6.004 1.00 63.69 176 PRO A C 1
ATOM 1375 O O . PRO A 1 176 ? 4.913 20.683 -6.765 1.00 63.69 176 PRO A O 1
ATOM 1378 N N . MET A 1 177 ? 5.047 22.090 -5.046 1.00 62.00 177 MET A N 1
ATOM 1379 C CA . MET A 1 177 ? 3.595 22.062 -4.785 1.00 62.00 177 MET A CA 1
ATOM 1380 C C . MET A 1 177 ? 2.731 22.441 -6.000 1.00 62.00 177 MET A C 1
ATOM 1382 O O . MET A 1 177 ? 1.575 22.027 -6.072 1.00 62.00 177 MET A O 1
ATOM 1386 N N . ASN A 1 178 ? 3.282 23.192 -6.959 1.00 65.94 178 ASN A N 1
ATOM 1387 C CA . ASN A 1 178 ? 2.590 23.546 -8.200 1.00 65.94 178 ASN A CA 1
ATOM 1388 C C . ASN A 1 178 ? 2.515 22.379 -9.202 1.00 65.94 178 ASN A C 1
ATOM 1390 O O . ASN A 1 178 ? 1.746 22.444 -10.155 1.00 65.94 178 ASN A O 1
ATOM 1394 N N . GLU A 1 179 ? 3.267 21.301 -8.979 1.00 66.81 179 GLU A N 1
ATOM 1395 C CA . GLU A 1 179 ? 3.269 20.082 -9.796 1.00 66.81 179 GLU A CA 1
ATOM 1396 C C . GLU A 1 179 ? 2.292 19.027 -9.258 1.00 66.81 179 GLU A C 1
ATOM 1398 O O . GLU A 1 179 ? 2.485 17.819 -9.412 1.00 66.81 179 GLU A O 1
ATOM 1403 N N . GLY A 1 180 ? 1.225 19.477 -8.592 1.00 63.50 180 GLY A N 1
ATOM 1404 C CA . GLY A 1 180 ? 0.183 18.616 -8.045 1.00 63.50 180 GLY A CA 1
ATOM 1405 C C . GLY A 1 180 ? -0.318 17.597 -9.074 1.00 63.50 180 GLY A C 1
ATOM 1406 O O . GLY A 1 180 ? -0.865 17.952 -10.114 1.00 63.50 180 GLY A O 1
ATOM 1407 N N . GLY A 1 181 ? -0.147 16.308 -8.769 1.00 64.69 181 GLY A N 1
ATOM 1408 C CA . GLY A 1 181 ? -0.561 15.205 -9.640 1.00 64.69 181 GLY A CA 1
ATOM 1409 C C . GLY A 1 181 ? 0.494 14.726 -10.644 1.00 64.69 181 GLY A C 1
ATOM 1410 O O . GLY A 1 181 ? 0.256 13.706 -11.291 1.00 64.69 181 GLY A O 1
ATOM 1411 N N . GLU A 1 182 ? 1.654 15.375 -10.756 1.00 78.31 182 GLU A N 1
ATOM 1412 C CA . GLU A 1 182 ? 2.794 14.830 -11.501 1.00 78.31 182 GLU A CA 1
ATOM 1413 C C . GLU A 1 182 ? 3.561 13.797 -10.668 1.00 78.31 182 GLU A C 1
ATOM 1415 O O . GLU A 1 182 ? 3.610 13.879 -9.441 1.00 78.31 182 GLU A O 1
ATOM 1420 N N . ALA A 1 183 ? 4.162 12.812 -11.339 1.00 85.31 183 ALA A N 1
ATOM 1421 C CA . ALA A 1 183 ? 4.935 11.753 -10.702 1.00 85.31 183 ALA A CA 1
ATOM 1422 C C . ALA A 1 183 ? 6.178 11.392 -11.514 1.00 85.31 183 ALA A C 1
ATOM 1424 O O . ALA A 1 183 ? 6.189 11.579 -12.730 1.00 85.31 183 ALA A O 1
ATOM 1425 N N . PHE A 1 184 ? 7.190 10.816 -10.852 1.00 89.50 184 PHE A N 1
ATOM 1426 C CA . PHE A 1 184 ? 8.393 10.304 -11.518 1.00 89.50 184 PHE A CA 1
ATOM 1427 C C . PHE A 1 184 ? 8.011 9.373 -12.672 1.00 89.50 184 PHE A C 1
ATOM 1429 O O . PHE A 1 184 ? 8.471 9.563 -13.797 1.00 89.50 184 PHE A O 1
ATOM 1436 N N . LEU A 1 185 ? 7.150 8.391 -12.391 1.00 93.25 185 LEU A N 1
ATOM 1437 C CA . LEU A 1 185 ? 6.546 7.498 -13.37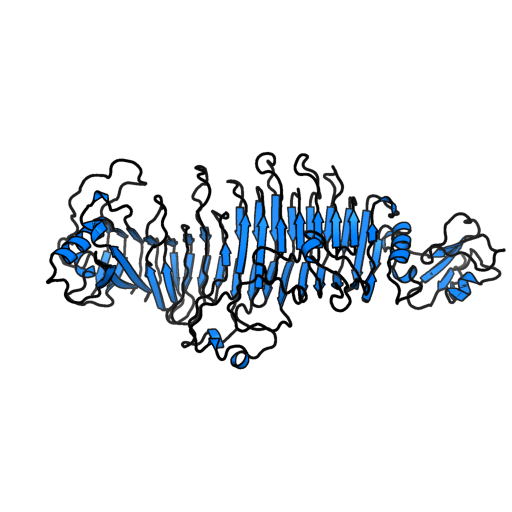0 1.00 93.25 185 LEU A CA 1
ATOM 1438 C C . LEU A 1 185 ? 5.063 7.839 -13.537 1.00 93.25 185 LEU A C 1
ATOM 1440 O O . LEU A 1 185 ? 4.263 7.638 -12.625 1.00 93.25 185 LEU A O 1
ATOM 1444 N N . GLN A 1 186 ? 4.687 8.296 -14.725 1.00 92.75 186 GLN A N 1
ATOM 1445 C CA . GLN A 1 186 ? 3.306 8.579 -15.089 1.00 92.75 186 GLN A CA 1
ATOM 1446 C C . GLN A 1 186 ? 2.829 7.579 -16.141 1.00 92.75 186 GLN A C 1
ATOM 1448 O O . GLN A 1 186 ? 3.435 7.444 -17.198 1.00 92.75 186 GLN A O 1
ATOM 1453 N N . ILE A 1 187 ? 1.741 6.869 -15.857 1.00 92.62 187 ILE A N 1
ATOM 1454 C CA . ILE A 1 187 ? 1.138 5.903 -16.777 1.00 92.62 187 ILE A CA 1
ATOM 1455 C C . ILE A 1 187 ? -0.263 6.385 -17.122 1.00 92.62 187 ILE A C 1
ATOM 1457 O O . ILE A 1 187 ? -1.097 6.519 -16.234 1.00 92.62 187 ILE A O 1
ATOM 1461 N N . THR A 1 188 ? -0.539 6.587 -18.402 1.00 89.88 188 THR A N 1
ATOM 1462 C CA . THR A 1 188 ? -1.864 6.937 -18.912 1.00 89.88 188 THR A CA 1
ATOM 1463 C C . THR A 1 188 ? -2.406 5.760 -19.720 1.00 89.88 188 THR A C 1
ATOM 1465 O O . THR A 1 188 ? -1.792 5.338 -20.699 1.00 89.88 188 THR A O 1
ATOM 1468 N N . ALA A 1 189 ? -3.537 5.195 -19.298 1.00 85.56 189 ALA A N 1
ATOM 1469 C CA . ALA A 1 189 ? -4.178 4.071 -19.974 1.00 85.56 189 ALA A CA 1
ATOM 1470 C C . ALA A 1 189 ? -4.735 4.473 -21.353 1.00 85.56 189 ALA A C 1
ATOM 1472 O O . ALA A 1 189 ? -5.174 5.616 -21.514 1.00 85.56 189 ALA A O 1
ATOM 1473 N N . PRO A 1 190 ? -4.785 3.535 -22.320 1.00 83.38 190 PRO A N 1
ATOM 1474 C CA . PRO A 1 190 ? -5.441 3.761 -23.606 1.00 83.38 190 PRO A CA 1
ATOM 1475 C C . PRO A 1 190 ? -6.944 4.005 -23.438 1.00 83.38 190 PRO A C 1
ATOM 1477 O O . PRO A 1 190 ? -7.602 3.375 -22.610 1.00 83.38 190 PRO A O 1
ATOM 1480 N N . ALA A 1 191 ? -7.507 4.874 -24.278 1.00 75.75 191 ALA A N 1
ATOM 1481 C CA . ALA A 1 191 ? -8.950 5.103 -24.318 1.00 75.75 191 ALA A CA 1
ATOM 1482 C C . ALA A 1 191 ? -9.705 3.883 -24.893 1.00 75.75 191 ALA A C 1
ATOM 1484 O O . ALA A 1 191 ? -9.249 3.268 -25.858 1.00 75.75 191 ALA A O 1
ATOM 1485 N N . ASN A 1 192 ? -10.892 3.571 -24.353 1.00 66.12 192 ASN A N 1
ATOM 1486 C CA . ASN A 1 192 ? -11.878 2.657 -24.954 1.00 66.12 192 ASN A CA 1
ATOM 1487 C C . ASN A 1 192 ? -11.384 1.228 -25.264 1.00 66.12 192 ASN A C 1
ATOM 1489 O O . ASN A 1 192 ? -11.707 0.683 -26.321 1.00 66.12 192 ASN A O 1
ATOM 1493 N N . ASN A 1 193 ? -10.629 0.576 -24.364 1.00 69.06 193 ASN A N 1
ATOM 1494 C CA . ASN A 1 193 ? -10.167 -0.796 -24.617 1.00 69.06 193 ASN A CA 1
ATOM 1495 C C . ASN A 1 193 ? -10.262 -1.749 -23.402 1.00 69.06 193 ASN A C 1
ATOM 1497 O O . ASN A 1 193 ? -9.384 -1.735 -22.533 1.00 69.06 193 ASN A O 1
ATOM 1501 N N . PRO A 1 194 ? -11.255 -2.665 -23.375 1.00 62.00 194 PRO A N 1
ATOM 1502 C CA . PRO A 1 194 ? -11.497 -3.579 -22.254 1.00 62.00 194 PRO A CA 1
ATOM 1503 C C . PRO A 1 194 ? -10.479 -4.725 -22.141 1.00 62.00 194 PRO A C 1
ATOM 1505 O O . PRO A 1 194 ? -10.563 -5.520 -21.209 1.00 62.00 194 PRO A O 1
ATOM 1508 N N . LYS A 1 195 ? -9.532 -4.861 -23.082 1.00 74.00 195 LYS A N 1
ATOM 1509 C CA . LYS A 1 195 ? -8.454 -5.865 -23.021 1.00 74.00 195 LYS A CA 1
ATOM 1510 C C . LYS A 1 195 ? -7.130 -5.288 -22.515 1.00 74.00 195 LYS A C 1
ATOM 1512 O O . LYS A 1 195 ? -6.141 -6.019 -22.487 1.00 74.00 195 LYS A O 1
ATOM 1517 N N . SER A 1 196 ? -7.093 -4.010 -22.140 1.00 82.00 196 SER A N 1
ATOM 1518 C CA . SER A 1 196 ? -5.866 -3.348 -21.693 1.00 82.00 196 SER A CA 1
ATOM 1519 C C . SER A 1 196 ? -5.388 -3.919 -20.362 1.00 82.00 196 SER A C 1
ATOM 1521 O O . SER A 1 196 ? -6.183 -4.128 -19.441 1.00 82.00 196 SER A O 1
ATOM 1523 N N . ARG A 1 197 ? -4.080 -4.157 -20.243 1.00 88.31 197 ARG A N 1
ATOM 1524 C CA . ARG A 1 197 ? -3.457 -4.758 -19.057 1.00 88.31 197 ARG A CA 1
ATOM 1525 C C . ARG A 1 197 ? -2.216 -3.985 -18.642 1.00 88.31 197 ARG A C 1
ATOM 1527 O O . ARG A 1 197 ? -1.349 -3.717 -19.470 1.00 88.31 197 ARG A O 1
ATOM 1534 N N . LEU A 1 198 ? -2.110 -3.742 -17.339 1.00 91.69 198 LEU A N 1
ATOM 1535 C CA . LEU A 1 198 ? -0.914 -3.206 -16.704 1.00 91.69 198 LEU A CA 1
ATOM 1536 C C . LEU A 1 198 ? -0.366 -4.234 -15.715 1.00 91.69 198 LEU A C 1
ATOM 1538 O O . LEU A 1 198 ? -1.052 -4.626 -14.768 1.00 91.69 198 LEU A O 1
ATOM 1542 N N . THR A 1 199 ? 0.872 -4.670 -15.941 1.00 94.31 199 THR A N 1
ATOM 1543 C CA . THR A 1 199 ? 1.605 -5.544 -15.019 1.00 94.31 199 THR A CA 1
ATOM 1544 C C . THR A 1 199 ? 2.852 -4.832 -14.524 1.00 94.31 199 THR A C 1
ATOM 1546 O O . THR A 1 199 ? 3.702 -4.439 -15.315 1.00 94.31 199 THR A O 1
ATOM 1549 N N . ILE A 1 200 ? 2.978 -4.693 -13.211 1.00 94.38 200 ILE A N 1
ATOM 1550 C CA . ILE A 1 200 ? 4.125 -4.090 -12.542 1.00 94.38 200 ILE A CA 1
ATOM 1551 C C . ILE A 1 200 ? 4.757 -5.156 -11.646 1.00 94.38 200 ILE A C 1
ATOM 1553 O O . ILE A 1 200 ? 4.073 -5.842 -10.887 1.00 94.38 200 ILE A O 1
ATOM 1557 N N . GLY A 1 201 ? 6.068 -5.318 -11.760 1.00 91.88 201 GLY A N 1
ATOM 1558 C CA . GLY A 1 201 ? 6.896 -6.145 -10.901 1.00 91.88 201 GLY A CA 1
ATOM 1559 C C . GLY A 1 201 ? 7.083 -5.498 -9.531 1.00 91.88 201 GLY A C 1
ATOM 1560 O O . GLY A 1 201 ? 6.142 -4.974 -8.932 1.00 91.88 201 GLY A O 1
ATOM 1561 N N . SER A 1 202 ? 8.297 -5.575 -9.005 1.00 92.50 202 SER A N 1
ATOM 1562 C CA . SER A 1 202 ? 8.664 -4.935 -7.748 1.00 92.50 202 SER A CA 1
ATOM 1563 C C . SER A 1 202 ? 9.226 -3.547 -8.034 1.00 92.50 202 SER A C 1
ATOM 1565 O O . SER A 1 202 ? 10.287 -3.435 -8.643 1.00 92.50 202 SER A O 1
ATOM 1567 N N . VAL A 1 203 ? 8.551 -2.493 -7.577 1.00 90.75 203 VAL A N 1
ATOM 1568 C CA . VAL A 1 203 ? 9.047 -1.116 -7.690 1.00 90.75 203 VAL A CA 1
ATOM 1569 C C . VAL A 1 203 ? 9.357 -0.566 -6.308 1.00 90.75 203 VAL A C 1
ATOM 1571 O O . VAL A 1 203 ? 8.489 -0.472 -5.442 1.00 90.75 203 VAL A O 1
ATOM 1574 N N . THR A 1 204 ? 10.619 -0.204 -6.120 1.00 88.25 204 THR A N 1
ATOM 1575 C CA . THR A 1 204 ? 11.110 0.557 -4.978 1.00 88.25 204 THR A CA 1
ATOM 1576 C C . THR A 1 204 ? 11.244 2.016 -5.384 1.00 88.25 204 THR A C 1
ATOM 1578 O O . THR A 1 204 ? 11.665 2.303 -6.499 1.00 88.25 204 THR A O 1
ATOM 1581 N N . PHE A 1 205 ? 10.924 2.951 -4.504 1.00 84.50 205 PHE A N 1
ATOM 1582 C CA . PHE A 1 205 ? 11.154 4.369 -4.758 1.00 84.50 205 PHE A CA 1
ATOM 1583 C C . PHE A 1 205 ? 11.834 5.030 -3.562 1.00 84.50 205 PHE A C 1
ATOM 1585 O O . PHE A 1 205 ? 11.542 4.707 -2.409 1.00 84.50 205 PHE A O 1
ATOM 1592 N N . ARG A 1 206 ? 12.799 5.907 -3.862 1.00 81.88 206 ARG A N 1
ATOM 1593 C CA . ARG A 1 206 ? 13.635 6.624 -2.890 1.00 81.88 206 ARG A CA 1
ATOM 1594 C C . ARG A 1 206 ? 13.969 8.021 -3.400 1.00 81.88 206 ARG A C 1
ATOM 1596 O O . ARG A 1 206 ? 14.028 8.233 -4.611 1.00 81.88 206 ARG A O 1
ATOM 1603 N N . ASN A 1 207 ? 14.255 8.944 -2.483 1.00 77.75 207 ASN A N 1
ATOM 1604 C CA . ASN A 1 207 ? 14.658 10.317 -2.812 1.00 77.75 207 ASN A CA 1
ATOM 1605 C C . ASN A 1 207 ? 13.711 10.968 -3.836 1.00 77.75 207 ASN A C 1
ATOM 1607 O O . ASN A 1 207 ? 14.172 11.574 -4.799 1.00 77.75 207 ASN A O 1
ATOM 1611 N N . ILE A 1 208 ? 12.400 10.761 -3.698 1.00 79.00 208 ILE A N 1
ATOM 1612 C CA . ILE A 1 208 ? 11.402 11.319 -4.614 1.00 79.00 208 ILE A CA 1
ATOM 1613 C C . ILE A 1 208 ? 10.943 12.670 -4.052 1.00 79.00 208 ILE A C 1
ATOM 1615 O O . ILE A 1 208 ? 10.695 12.754 -2.851 1.00 79.00 208 ILE A O 1
ATOM 1619 N N . PRO A 1 209 ? 10.815 13.726 -4.875 1.00 69.25 209 PRO A N 1
ATOM 1620 C CA . PRO A 1 209 ? 10.345 15.028 -4.406 1.00 69.25 209 PRO A CA 1
ATOM 1621 C C . PRO A 1 209 ? 8.847 15.054 -4.052 1.00 69.25 209 PRO A C 1
ATOM 1623 O O . PRO A 1 209 ? 8.508 15.700 -3.069 1.00 69.25 209 PRO A O 1
ATOM 1626 N N . MET A 1 210 ? 7.953 14.366 -4.793 1.00 72.62 210 MET A N 1
ATOM 1627 C CA . MET A 1 210 ? 6.502 14.338 -4.479 1.00 72.62 210 MET A CA 1
ATOM 1628 C C . MET A 1 210 ? 5.721 13.064 -4.789 1.00 72.62 210 MET A C 1
ATOM 1630 O O . MET A 1 210 ? 5.070 12.547 -3.902 1.00 72.62 210 MET A O 1
ATOM 1634 N N . CYS A 1 211 ? 5.646 12.597 -6.036 1.00 78.12 211 CYS A N 1
ATOM 1635 C CA . CYS A 1 211 ? 4.905 11.375 -6.342 1.00 78.12 211 CYS A CA 1
ATOM 1636 C C . CYS A 1 211 ? 5.789 10.435 -7.132 1.00 78.12 211 CYS A C 1
ATOM 1638 O O . CYS A 1 211 ? 6.439 10.850 -8.092 1.00 78.12 211 CYS A O 1
ATOM 1640 N N . ALA A 1 212 ? 5.885 9.180 -6.695 1.00 81.88 212 ALA A N 1
ATOM 1641 C CA . ALA A 1 212 ? 6.739 8.223 -7.382 1.00 81.88 212 ALA A CA 1
ATOM 1642 C C . ALA A 1 212 ? 6.020 7.653 -8.600 1.00 81.88 212 ALA A C 1
ATOM 1644 O O . ALA A 1 212 ? 6.604 7.575 -9.678 1.00 81.88 212 ALA A O 1
ATOM 1645 N N . ILE A 1 213 ? 4.751 7.273 -8.436 1.00 87.19 213 ILE A N 1
ATOM 1646 C CA . ILE A 1 213 ? 3.973 6.620 -9.487 1.00 87.19 213 ILE A CA 1
ATOM 1647 C C . ILE A 1 213 ? 2.563 7.191 -9.520 1.00 87.19 213 ILE A C 1
ATOM 1649 O O . ILE A 1 213 ? 1.864 7.159 -8.510 1.00 87.19 213 ILE A O 1
ATOM 1653 N N . ASN A 1 214 ? 2.119 7.625 -10.697 1.00 86.38 214 ASN A N 1
ATOM 1654 C CA . ASN A 1 214 ? 0.732 7.995 -10.937 1.00 86.38 214 ASN A CA 1
ATOM 1655 C C . ASN A 1 214 ? 0.172 7.252 -12.156 1.00 86.38 214 ASN A C 1
ATOM 1657 O O . ASN A 1 214 ? 0.731 7.332 -13.249 1.00 86.38 214 ASN A O 1
ATOM 1661 N N . ILE A 1 215 ? -0.921 6.513 -11.965 1.00 86.75 215 ILE A N 1
ATOM 1662 C CA . ILE A 1 215 ? -1.595 5.725 -12.999 1.00 86.75 215 ILE A CA 1
ATOM 1663 C C . ILE A 1 215 ? -2.960 6.355 -13.275 1.00 86.75 215 ILE A C 1
ATOM 1665 O O . ILE A 1 215 ? -3.878 6.221 -12.473 1.00 86.75 215 ILE A O 1
ATOM 1669 N N . PHE A 1 216 ? -3.110 6.999 -14.427 1.00 83.62 216 PHE A N 1
ATOM 1670 C CA . PHE A 1 216 ? -4.359 7.570 -14.918 1.00 83.62 216 PHE A CA 1
ATOM 1671 C C . PHE A 1 216 ? -5.063 6.584 -15.845 1.00 83.62 216 PHE A C 1
ATOM 1673 O O . PHE A 1 216 ? -4.571 6.269 -16.925 1.00 83.62 216 PHE A O 1
ATOM 1680 N N . THR A 1 217 ? -6.241 6.114 -15.456 1.00 73.81 217 THR A N 1
ATOM 1681 C CA . THR A 1 217 ? -6.996 5.104 -16.212 1.00 73.81 217 THR A CA 1
ATOM 1682 C C . THR A 1 217 ? -8.001 5.671 -17.226 1.00 73.81 217 THR A C 1
ATOM 1684 O O . THR A 1 217 ? -8.575 4.884 -17.961 1.00 73.81 217 THR A O 1
ATOM 1687 N N . ARG A 1 218 ? -8.082 7.009 -17.373 1.00 67.62 218 ARG A N 1
ATOM 1688 C CA . ARG A 1 218 ? -9.004 7.784 -18.246 1.00 67.62 218 ARG A CA 1
ATOM 1689 C C . ARG A 1 218 ? -10.513 7.533 -17.979 1.00 67.62 218 ARG A C 1
ATOM 1691 O O . ARG A 1 218 ? -10.901 6.481 -17.498 1.00 67.62 218 ARG A O 1
ATOM 1698 N N . ASP A 1 219 ? -11.298 8.581 -18.262 1.00 56.78 219 ASP A N 1
ATOM 1699 C CA . ASP A 1 219 ? -12.771 8.765 -18.322 1.00 56.78 219 ASP A CA 1
ATOM 1700 C C . ASP A 1 219 ? -13.705 8.141 -17.249 1.00 56.78 219 ASP A C 1
ATOM 1702 O O . ASP A 1 219 ? -13.679 6.947 -16.957 1.00 56.78 219 ASP A O 1
ATOM 1706 N N . GLN A 1 220 ? -14.605 8.986 -16.725 1.00 52.69 220 GLN A N 1
ATOM 1707 C CA . GLN A 1 220 ? -15.674 8.674 -15.769 1.00 52.69 220 GLN A CA 1
ATOM 1708 C C . GLN A 1 220 ? -17.008 8.300 -16.448 1.00 52.69 220 GLN A C 1
ATOM 1710 O O . GLN A 1 220 ? -17.865 7.709 -15.794 1.00 52.69 220 GLN A O 1
ATOM 1715 N N . GLU A 1 221 ? -17.200 8.601 -17.740 1.00 51.06 221 GLU A N 1
ATOM 1716 C CA . GLU A 1 221 ? -18.508 8.461 -18.407 1.00 51.06 221 GLU A CA 1
ATOM 1717 C C . GLU A 1 221 ? -18.677 7.177 -19.242 1.00 51.06 221 GLU A C 1
ATOM 1719 O O . GLU A 1 221 ? -19.804 6.718 -19.440 1.00 51.06 221 GLU A O 1
ATOM 1724 N N . ARG A 1 222 ? -17.588 6.574 -19.750 1.00 51.75 222 ARG A N 1
ATOM 1725 C CA . ARG A 1 222 ? -17.655 5.485 -20.759 1.00 51.75 222 ARG A CA 1
ATOM 1726 C C . ARG A 1 222 ? -17.004 4.161 -20.378 1.00 51.75 222 ARG A C 1
ATOM 1728 O O . ARG A 1 222 ? -16.969 3.236 -21.189 1.00 51.75 222 ARG A O 1
ATOM 1735 N N . ASP A 1 223 ? -16.593 4.018 -19.121 1.00 54.19 223 ASP A N 1
ATOM 1736 C CA . ASP A 1 223 ? -16.274 2.708 -18.548 1.00 54.19 223 ASP A CA 1
ATOM 1737 C C . ASP A 1 223 ? -15.072 2.007 -19.228 1.00 54.19 223 ASP A C 1
ATOM 1739 O O . ASP A 1 223 ? -15.114 0.808 -19.541 1.00 54.19 223 ASP A O 1
ATOM 1743 N N . SER A 1 224 ? -13.989 2.756 -19.482 1.00 57.38 224 SER A N 1
ATOM 1744 C CA . SER A 1 224 ? -12.818 2.233 -20.195 1.00 57.38 224 SER A CA 1
ATOM 1745 C C . SER A 1 224 ? -11.466 2.774 -19.707 1.00 57.38 224 SER A C 1
ATOM 1747 O O . SER A 1 224 ? -11.032 3.849 -20.117 1.00 57.38 224 SER A O 1
ATOM 1749 N N . GLY A 1 225 ? -10.780 1.937 -18.926 1.00 62.91 225 GLY A N 1
ATOM 1750 C CA . GLY A 1 225 ? -9.371 2.039 -18.544 1.00 62.91 225 GLY A CA 1
ATOM 1751 C C . GLY A 1 225 ? -8.705 0.657 -18.534 1.00 62.91 225 GLY A C 1
ATOM 1752 O O . GLY A 1 225 ? -9.196 -0.275 -19.179 1.00 62.91 225 GLY A O 1
ATOM 1753 N N . TYR A 1 226 ? -7.599 0.474 -17.800 1.00 72.19 226 TYR A N 1
ATOM 1754 C CA . TYR A 1 226 ? -7.020 -0.867 -17.615 1.00 72.19 226 TYR A CA 1
ATOM 1755 C C . TYR A 1 226 ? -8.031 -1.802 -16.928 1.00 72.19 226 TYR A C 1
ATOM 1757 O O . TYR A 1 226 ? -8.489 -1.528 -15.819 1.00 72.19 226 TYR A O 1
ATOM 1765 N N . ASP A 1 227 ? -8.334 -2.946 -17.554 1.00 69.94 227 ASP A N 1
ATOM 1766 C CA . ASP A 1 227 ? -9.256 -3.948 -16.992 1.00 69.94 227 ASP A CA 1
ATOM 1767 C C . ASP A 1 227 ? -8.719 -4.512 -15.674 1.00 69.94 227 ASP A C 1
ATOM 1769 O O . ASP A 1 227 ? -9.456 -4.779 -14.726 1.00 69.94 227 ASP A O 1
ATOM 1773 N N . ARG A 1 228 ? -7.397 -4.676 -15.601 1.00 74.00 228 ARG A N 1
ATOM 1774 C CA . ARG A 1 228 ? -6.719 -5.174 -14.414 1.00 74.00 228 ARG A CA 1
ATOM 1775 C C . ARG A 1 228 ? -5.332 -4.572 -14.297 1.00 74.00 228 ARG A C 1
ATOM 1777 O O . ARG A 1 228 ? -4.528 -4.677 -15.225 1.00 74.00 228 ARG A O 1
ATOM 1784 N N . ILE A 1 229 ? -5.048 -4.030 -13.119 1.00 83.19 229 ILE A N 1
ATOM 1785 C CA . ILE A 1 229 ? -3.708 -3.623 -12.707 1.00 83.19 229 ILE A CA 1
ATOM 1786 C C . ILE A 1 229 ? -3.188 -4.704 -11.761 1.00 83.19 229 ILE A C 1
ATOM 1788 O O . ILE A 1 229 ? -3.804 -4.978 -10.730 1.00 83.19 229 ILE A O 1
ATOM 1792 N N . ARG A 1 230 ? -2.084 -5.360 -12.128 1.00 86.88 230 ARG A N 1
ATOM 1793 C CA . ARG A 1 230 ? -1.397 -6.339 -11.275 1.00 86.88 230 ARG A CA 1
ATOM 1794 C C . ARG A 1 230 ? -0.062 -5.775 -10.833 1.00 86.88 230 ARG A C 1
ATOM 1796 O O . ARG A 1 230 ? 0.738 -5.386 -11.677 1.00 86.88 230 ARG A O 1
ATOM 1803 N N . VAL A 1 231 ? 0.181 -5.777 -9.532 1.00 87.44 231 VAL A N 1
ATOM 1804 C CA . VAL A 1 231 ? 1.423 -5.290 -8.936 1.00 87.44 231 VAL A CA 1
ATOM 1805 C C . VAL A 1 231 ? 2.009 -6.382 -8.056 1.00 87.44 231 VAL A C 1
ATOM 1807 O O . VAL A 1 231 ? 1.341 -6.862 -7.143 1.00 87.44 231 VAL A O 1
ATOM 1810 N N . LYS A 1 232 ? 3.267 -6.758 -8.301 1.00 87.56 232 LYS A N 1
ATOM 1811 C CA . LYS A 1 232 ? 3.981 -7.696 -7.431 1.00 87.56 232 LYS A CA 1
ATOM 1812 C C . LYS A 1 232 ? 4.367 -7.024 -6.116 1.00 87.56 232 LYS A C 1
ATOM 1814 O O . LYS A 1 232 ? 4.041 -7.540 -5.052 1.00 87.56 232 LYS A O 1
ATOM 1819 N N . ALA A 1 233 ? 5.045 -5.877 -6.171 1.00 83.50 233 ALA A N 1
ATOM 1820 C CA . ALA A 1 233 ? 5.339 -5.124 -4.960 1.00 83.50 233 ALA A CA 1
ATOM 1821 C C . ALA A 1 233 ? 5.516 -3.624 -5.196 1.00 83.50 233 ALA A C 1
ATOM 1823 O O . ALA A 1 233 ? 6.200 -3.218 -6.133 1.00 83.50 233 ALA A O 1
ATOM 1824 N N . PHE A 1 234 ? 4.997 -2.816 -4.275 1.00 82.50 234 PHE A N 1
ATOM 1825 C CA . PHE A 1 234 ? 5.464 -1.445 -4.073 1.00 82.50 234 PHE A CA 1
ATOM 1826 C C . PHE A 1 234 ? 6.230 -1.354 -2.758 1.00 82.50 234 PHE A C 1
ATOM 1828 O O . PHE A 1 234 ? 5.777 -1.881 -1.737 1.00 82.50 234 PHE A O 1
ATOM 1835 N N . ARG A 1 235 ? 7.387 -0.689 -2.788 1.00 78.50 235 ARG A N 1
ATOM 1836 C CA . ARG A 1 235 ? 8.219 -0.438 -1.613 1.00 78.50 235 ARG A CA 1
ATOM 1837 C C . ARG A 1 235 ? 8.656 1.020 -1.567 1.00 78.50 235 ARG A C 1
ATOM 1839 O O . ARG A 1 235 ? 9.400 1.478 -2.428 1.00 78.50 235 ARG A O 1
ATOM 1846 N N . GLU A 1 236 ? 8.247 1.723 -0.526 1.00 71.12 236 GLU A N 1
ATOM 1847 C CA . GLU A 1 236 ? 8.751 3.066 -0.242 1.00 71.12 236 GLU A CA 1
ATOM 1848 C C . GLU A 1 236 ? 9.938 2.976 0.721 1.00 71.12 236 GLU A C 1
ATOM 1850 O O . GLU A 1 236 ? 9.838 2.304 1.749 1.00 71.12 236 GLU A O 1
ATOM 1855 N N . ILE A 1 237 ? 11.059 3.628 0.391 1.00 65.62 237 ILE A N 1
ATOM 1856 C CA . ILE A 1 237 ? 12.231 3.735 1.271 1.00 65.62 237 ILE A CA 1
ATOM 1857 C C . ILE A 1 237 ? 12.525 5.217 1.524 1.00 65.62 237 ILE A C 1
ATOM 1859 O O . ILE A 1 237 ? 12.860 5.951 0.596 1.00 65.62 237 ILE A O 1
ATOM 1863 N N . ASN A 1 238 ? 12.487 5.612 2.801 1.00 55.19 238 ASN A N 1
ATOM 1864 C CA . ASN A 1 238 ? 12.847 6.945 3.309 1.00 55.19 238 ASN A CA 1
ATOM 1865 C C . ASN A 1 238 ? 11.934 8.126 2.944 1.00 55.19 238 ASN A C 1
ATOM 1867 O O . ASN A 1 238 ? 12.408 9.247 3.053 1.00 55.19 238 ASN A O 1
ATOM 1871 N N . GLY A 1 239 ? 10.662 7.921 2.595 1.00 50.91 239 GLY A N 1
ATOM 1872 C CA . GLY A 1 239 ? 9.695 9.024 2.502 1.00 50.91 239 GLY A CA 1
ATOM 1873 C C . GLY A 1 239 ? 10.099 10.181 1.568 1.00 50.91 239 GLY A C 1
ATOM 1874 O O . GLY A 1 239 ? 11.095 10.145 0.836 1.00 50.91 239 GLY A O 1
ATOM 1875 N N . PHE A 1 240 ? 9.302 11.245 1.584 1.00 56.25 240 PHE A N 1
ATOM 1876 C CA . PHE A 1 240 ? 9.516 12.461 0.796 1.00 56.25 240 PHE A CA 1
ATOM 1877 C C . PHE A 1 240 ? 10.450 13.436 1.524 1.00 56.25 240 PHE A C 1
ATOM 1879 O O . PHE A 1 240 ? 10.021 14.449 2.063 1.00 56.25 240 PHE A O 1
ATOM 1886 N N . ASN A 1 241 ? 11.747 13.133 1.523 1.00 45.28 241 ASN A N 1
ATOM 1887 C CA . ASN A 1 241 ? 12.785 13.816 2.315 1.00 45.28 241 ASN A CA 1
ATOM 1888 C C . ASN A 1 241 ? 13.068 15.300 1.992 1.00 45.28 241 ASN A C 1
ATOM 1890 O O . ASN A 1 241 ? 14.098 15.825 2.417 1.00 45.28 241 ASN A O 1
ATOM 1894 N N . CYS A 1 242 ? 12.275 15.989 1.168 1.00 45.56 242 CYS A N 1
ATOM 1895 C CA . CYS A 1 242 ? 12.729 17.272 0.606 1.00 45.56 242 CYS A CA 1
ATOM 1896 C C . CYS A 1 242 ? 11.697 18.390 0.599 1.00 45.56 242 CYS A C 1
ATOM 1898 O O . CYS A 1 242 ? 12.079 19.548 0.452 1.00 45.56 242 CYS A O 1
ATOM 1900 N N . LEU A 1 243 ? 10.417 18.082 0.790 1.00 43.72 243 LEU A N 1
ATOM 1901 C CA . LEU A 1 243 ? 9.406 19.114 0.929 1.00 43.72 243 LEU A CA 1
ATOM 1902 C C . LEU A 1 243 ? 8.933 19.100 2.366 1.00 43.72 243 LEU A C 1
ATOM 1904 O O . LEU A 1 243 ? 8.126 18.268 2.768 1.00 43.72 243 LEU A O 1
ATOM 1908 N N . ASN A 1 244 ? 9.473 20.034 3.140 1.00 38.78 244 ASN A N 1
ATOM 1909 C CA . ASN A 1 244 ? 9.019 20.354 4.482 1.00 38.78 244 ASN A CA 1
ATOM 1910 C C . ASN A 1 244 ? 7.607 20.964 4.371 1.00 38.78 244 ASN A C 1
ATOM 1912 O O . ASN A 1 244 ? 7.419 22.176 4.456 1.00 38.78 244 ASN A O 1
ATOM 1916 N N . LEU A 1 245 ? 6.613 20.136 4.039 1.00 45.25 245 LEU A N 1
ATOM 1917 C CA . LEU A 1 245 ? 5.249 20.569 3.762 1.00 45.25 245 LEU A CA 1
ATOM 1918 C C . LEU A 1 245 ? 4.600 20.879 5.103 1.00 45.25 245 LEU A C 1
ATOM 1920 O O . LEU A 1 245 ? 4.129 20.018 5.849 1.00 45.25 245 LEU A O 1
ATOM 1924 N N . GLN A 1 246 ? 4.681 22.157 5.464 1.00 38.47 246 GLN A N 1
ATOM 1925 C CA . GLN A 1 246 ? 4.108 22.696 6.687 1.00 38.47 246 GLN A CA 1
ATOM 1926 C C . GLN A 1 246 ? 2.609 22.998 6.599 1.00 38.47 246 GLN A C 1
ATOM 1928 O O . GLN A 1 246 ? 2.045 23.424 7.595 1.00 38.47 246 GLN A O 1
ATOM 1933 N N . LYS A 1 247 ? 1.955 22.739 5.459 1.00 40.16 247 LYS A N 1
ATOM 1934 C CA . LYS A 1 247 ? 0.519 22.988 5.275 1.00 40.16 247 LYS A CA 1
ATOM 1935 C C . LYS A 1 247 ? -0.293 21.694 5.369 1.00 40.16 247 LYS A C 1
ATOM 1937 O O . LYS A 1 247 ? 0.011 20.733 4.668 1.00 40.16 247 LYS A O 1
ATOM 1942 N N . ASP A 1 248 ? -1.332 21.718 6.200 1.00 34.69 248 ASP A N 1
ATOM 1943 C CA . ASP A 1 248 ? -2.145 20.557 6.600 1.00 34.69 248 ASP A CA 1
ATOM 1944 C C . ASP A 1 248 ? -3.014 19.953 5.477 1.00 34.69 248 ASP A C 1
ATOM 1946 O O . ASP A 1 248 ? -3.473 18.818 5.599 1.00 34.69 248 ASP A O 1
ATOM 1950 N N . ASP A 1 249 ? -3.174 20.654 4.350 1.00 36.97 249 ASP A N 1
ATOM 1951 C CA . ASP A 1 249 ? -4.075 20.258 3.255 1.00 36.97 249 ASP A CA 1
ATOM 1952 C C . ASP A 1 249 ? -3.378 19.569 2.064 1.00 36.97 249 ASP A C 1
ATOM 1954 O O . ASP A 1 249 ? -4.016 19.280 1.050 1.00 36.97 249 ASP A O 1
ATOM 1958 N N . PHE A 1 250 ? -2.067 19.306 2.140 1.00 39.00 250 PHE A N 1
ATOM 1959 C CA . PHE A 1 250 ? -1.302 18.775 1.006 1.00 39.00 250 PHE A CA 1
ATOM 1960 C C . PHE A 1 250 ? -0.882 17.314 1.222 1.00 39.00 250 PHE A C 1
ATOM 1962 O O . PHE A 1 250 ? 0.051 17.016 1.968 1.00 39.00 250 PHE A O 1
ATOM 1969 N N . ALA A 1 251 ? -1.558 16.381 0.546 1.00 45.50 251 ALA A N 1
ATOM 1970 C CA . ALA A 1 251 ? -1.200 14.964 0.572 1.00 45.50 251 ALA A CA 1
ATOM 1971 C C . ALA A 1 251 ? -0.075 14.661 -0.435 1.00 45.50 251 ALA A C 1
ATOM 1973 O O . ALA A 1 251 ? -0.243 14.841 -1.639 1.00 45.50 251 ALA A O 1
ATOM 1974 N N . VAL A 1 252 ? 1.066 14.167 0.054 1.00 50.75 252 VAL A N 1
ATOM 1975 C CA . VAL A 1 252 ? 2.182 13.684 -0.780 1.00 50.75 252 VAL A CA 1
ATOM 1976 C C . VAL A 1 252 ? 2.008 12.190 -1.032 1.00 50.75 252 VAL A C 1
ATOM 1978 O O . VAL A 1 252 ? 1.893 11.430 -0.071 1.00 50.75 252 VAL A O 1
ATOM 1981 N N . TRP A 1 253 ? 1.953 11.757 -2.294 1.00 59.25 253 TRP A N 1
ATOM 1982 C CA . TRP A 1 253 ? 1.525 10.403 -2.677 1.00 59.25 253 TRP A CA 1
ATOM 1983 C C . TRP A 1 253 ? 2.690 9.507 -3.106 1.00 59.25 253 TRP A C 1
ATOM 1985 O O . TRP A 1 253 ? 3.295 9.750 -4.140 1.00 59.25 253 TRP A O 1
ATOM 1995 N N . GLY A 1 254 ? 2.949 8.402 -2.403 1.00 65.81 254 GLY A N 1
ATOM 1996 C CA . GLY A 1 254 ? 3.883 7.357 -2.858 1.00 65.81 254 GLY A CA 1
ATOM 1997 C C . GLY A 1 254 ? 3.445 6.764 -4.198 1.00 65.81 254 GLY A C 1
ATOM 1998 O O . GLY A 1 254 ? 4.142 6.857 -5.209 1.00 65.81 254 GLY A O 1
ATOM 1999 N N . VAL A 1 255 ? 2.231 6.219 -4.215 1.00 76.31 255 VAL A N 1
ATOM 2000 C CA . VAL A 1 255 ? 1.573 5.693 -5.414 1.00 76.31 255 VAL A CA 1
ATOM 2001 C C . VAL A 1 255 ? 0.179 6.286 -5.485 1.00 76.31 255 VAL A C 1
ATOM 2003 O O . VAL A 1 255 ? -0.498 6.384 -4.460 1.00 76.31 255 VAL A O 1
ATOM 2006 N N . ASN A 1 256 ? -0.237 6.649 -6.691 1.00 76.81 256 ASN A N 1
ATOM 2007 C CA . ASN A 1 256 ? -1.569 7.126 -6.995 1.00 76.81 256 ASN A CA 1
ATOM 2008 C C . ASN A 1 256 ? -2.162 6.343 -8.178 1.00 76.81 256 ASN A C 1
ATOM 2010 O O . ASN A 1 256 ? -1.517 6.196 -9.215 1.00 76.81 256 ASN A O 1
ATOM 2014 N N . VAL A 1 257 ? -3.384 5.833 -8.032 1.00 77.62 257 VAL A N 1
ATOM 2015 C CA . VAL A 1 257 ? -4.150 5.208 -9.125 1.00 77.62 257 VAL A CA 1
ATOM 2016 C C . VAL A 1 257 ? -5.468 5.952 -9.261 1.00 77.62 257 VAL A C 1
ATOM 2018 O O . VAL A 1 257 ? -6.277 5.897 -8.342 1.00 77.62 257 VAL A O 1
ATOM 2021 N N . ARG A 1 258 ? -5.666 6.641 -10.390 1.00 74.44 258 ARG A N 1
ATOM 2022 C CA . ARG A 1 258 ? -6.814 7.511 -10.681 1.00 74.44 258 ARG A CA 1
ATOM 2023 C C . ARG A 1 258 ? -7.652 7.018 -11.854 1.00 74.44 258 ARG A C 1
ATOM 2025 O O . ARG A 1 258 ? -7.100 6.544 -12.847 1.00 74.44 258 ARG A O 1
ATOM 2032 N N . GLY A 1 259 ? -8.968 7.215 -11.781 1.00 69.19 259 GLY A N 1
ATOM 2033 C CA . GLY A 1 259 ? -9.940 6.921 -12.850 1.00 69.19 259 GLY A CA 1
ATOM 2034 C C . GLY A 1 259 ? -10.568 5.520 -12.777 1.00 69.19 259 GLY A C 1
ATOM 2035 O O . GLY A 1 259 ? -10.404 4.822 -11.776 1.00 69.19 259 GLY A O 1
ATOM 2036 N N . ALA A 1 260 ? -11.260 5.109 -13.847 1.00 62.28 260 ALA A N 1
ATOM 2037 C CA . ALA A 1 260 ? -12.008 3.855 -13.917 1.00 62.28 260 ALA A CA 1
ATOM 2038 C C . ALA A 1 260 ? -11.109 2.609 -14.082 1.00 62.28 260 ALA A C 1
ATOM 2040 O O . ALA A 1 260 ? -10.486 2.378 -15.121 1.00 62.28 260 ALA A O 1
ATOM 2041 N N . HIS A 1 261 ? -11.099 1.741 -13.068 1.00 66.50 261 HIS A N 1
ATOM 2042 C CA . HIS A 1 261 ? -10.389 0.460 -13.083 1.00 66.50 261 HIS A CA 1
ATOM 2043 C C . HIS A 1 261 ? -11.216 -0.628 -12.395 1.00 66.50 261 HIS A C 1
ATOM 2045 O O . HIS A 1 261 ? -11.712 -0.421 -11.294 1.00 66.50 261 HIS A O 1
ATOM 2051 N N . ARG A 1 262 ? -11.321 -1.829 -12.989 1.00 69.38 262 ARG A N 1
ATOM 2052 C CA . ARG A 1 262 ? -12.144 -2.894 -12.376 1.00 69.38 262 ARG A CA 1
ATOM 2053 C C . ARG A 1 262 ? -11.491 -3.508 -11.147 1.00 69.38 262 ARG A C 1
ATOM 2055 O O . ARG A 1 262 ? -12.158 -3.834 -10.167 1.00 69.38 262 ARG A O 1
ATOM 2062 N N . ALA A 1 263 ? -10.184 -3.745 -11.226 1.00 75.19 263 ALA A N 1
ATOM 2063 C CA . ALA A 1 263 ? -9.446 -4.364 -10.140 1.00 75.19 263 ALA A CA 1
ATOM 2064 C C . ALA A 1 263 ? -7.985 -3.914 -10.099 1.00 75.19 263 ALA A C 1
ATOM 2066 O O . ALA A 1 263 ? -7.252 -4.052 -11.085 1.00 75.19 263 ALA A O 1
ATOM 2067 N N . VAL A 1 264 ? -7.553 -3.480 -8.916 1.00 80.75 264 VAL A N 1
ATOM 2068 C CA . VAL A 1 264 ? -6.139 -3.355 -8.554 1.00 80.75 264 VAL A CA 1
ATOM 2069 C C . VAL A 1 264 ? -5.796 -4.522 -7.640 1.00 80.75 264 VAL A C 1
ATOM 2071 O O . VAL A 1 264 ? -6.346 -4.655 -6.548 1.00 80.75 264 VAL A O 1
ATOM 2074 N N . ILE A 1 265 ? -4.910 -5.396 -8.110 1.00 85.56 265 ILE A N 1
ATOM 2075 C CA . ILE A 1 265 ? -4.436 -6.571 -7.380 1.00 85.56 265 ILE A CA 1
ATOM 2076 C C . ILE A 1 265 ? -2.971 -6.348 -7.040 1.00 85.56 265 ILE A C 1
ATOM 2078 O O . ILE A 1 265 ? -2.133 -6.245 -7.936 1.00 85.56 265 ILE A O 1
ATOM 2082 N N . ILE A 1 266 ? -2.679 -6.292 -5.747 1.00 85.25 266 ILE A N 1
ATOM 2083 C CA . ILE A 1 266 ? -1.346 -6.060 -5.207 1.00 85.25 266 ILE A CA 1
ATOM 2084 C C . ILE A 1 266 ? -0.961 -7.282 -4.383 1.00 85.25 266 ILE A C 1
ATOM 2086 O O . ILE A 1 266 ? -1.618 -7.594 -3.388 1.00 85.25 266 ILE A O 1
ATOM 2090 N N . ASP A 1 267 ? 0.100 -7.977 -4.781 1.00 86.12 267 ASP A N 1
ATOM 2091 C CA . ASP A 1 267 ? 0.610 -9.099 -3.993 1.00 86.12 267 ASP A CA 1
ATOM 2092 C C . ASP A 1 267 ? 1.205 -8.584 -2.679 1.00 86.12 267 ASP A C 1
ATOM 2094 O O . ASP A 1 267 ? 0.815 -9.050 -1.608 1.00 86.12 267 ASP A O 1
ATOM 2098 N N . SER A 1 268 ? 2.072 -7.570 -2.741 1.00 83.88 268 SER A N 1
ATOM 2099 C CA . SER A 1 268 ? 2.661 -6.983 -1.539 1.00 83.88 268 SER A CA 1
ATOM 2100 C C . SER A 1 268 ? 2.765 -5.456 -1.564 1.00 83.88 268 SER A C 1
ATOM 2102 O O . SER A 1 268 ? 3.196 -4.852 -2.542 1.00 83.88 268 SER A O 1
ATOM 2104 N N . LEU A 1 269 ? 2.433 -4.819 -0.445 1.00 81.31 269 LEU A N 1
ATOM 2105 C CA . LEU A 1 269 ? 2.614 -3.390 -0.206 1.00 81.31 269 LEU A CA 1
ATOM 2106 C C . LEU A 1 269 ? 3.505 -3.210 1.025 1.00 81.31 269 LEU A C 1
ATOM 2108 O O . LEU A 1 269 ? 3.132 -3.647 2.113 1.00 81.31 269 LEU A O 1
ATOM 2112 N N . TYR A 1 270 ? 4.677 -2.597 0.853 1.00 77.75 270 TYR A N 1
ATOM 2113 C CA . TYR A 1 270 ? 5.663 -2.400 1.917 1.00 77.75 270 TYR A CA 1
ATOM 2114 C C . TYR A 1 270 ? 5.878 -0.907 2.193 1.00 77.75 270 TYR A C 1
ATOM 2116 O O . TYR A 1 270 ? 6.400 -0.183 1.342 1.00 77.75 270 TYR A O 1
ATOM 2124 N N . ALA A 1 271 ? 5.536 -0.468 3.403 1.00 68.62 271 ALA A N 1
ATOM 2125 C CA . ALA A 1 271 ? 5.919 0.835 3.945 1.00 68.62 271 ALA A CA 1
ATOM 2126 C C . ALA A 1 271 ? 7.082 0.654 4.937 1.00 68.62 271 ALA A C 1
ATOM 2128 O O . ALA A 1 271 ? 6.933 -0.073 5.924 1.00 68.62 271 ALA A O 1
ATOM 2129 N N . GLN A 1 272 ? 8.238 1.278 4.673 1.00 63.53 272 GLN A N 1
ATOM 2130 C CA . GLN A 1 272 ? 9.428 1.192 5.529 1.00 63.53 272 GLN A CA 1
ATOM 2131 C C . GLN A 1 272 ? 10.113 2.560 5.713 1.00 63.53 272 GLN A C 1
ATOM 2133 O O . GLN A 1 272 ? 10.429 3.254 4.743 1.00 63.53 272 GLN A O 1
ATOM 2138 N N . GLN A 1 273 ? 10.408 2.911 6.970 1.00 58.78 273 GLN A N 1
ATOM 2139 C CA . GLN A 1 273 ? 11.230 4.069 7.354 1.00 58.78 273 GLN A CA 1
ATOM 2140 C C . GLN A 1 273 ? 12.627 3.611 7.783 1.00 58.78 273 GLN A C 1
ATOM 2142 O O . GLN A 1 273 ? 12.727 2.765 8.668 1.00 58.78 273 GLN A O 1
ATOM 2147 N N . ASP A 1 274 ? 13.698 4.156 7.187 1.00 49.66 274 ASP A N 1
ATOM 2148 C CA . ASP A 1 274 ? 15.070 3.730 7.508 1.00 49.66 274 ASP A CA 1
ATOM 2149 C C . ASP A 1 274 ? 15.949 4.821 8.158 1.00 49.66 274 ASP A C 1
ATOM 2151 O O . ASP A 1 274 ? 16.826 4.443 8.935 1.00 49.66 274 ASP A O 1
ATOM 2155 N N . LYS A 1 275 ? 15.786 6.134 7.875 1.00 49.84 275 LYS A N 1
ATOM 2156 C CA . LYS A 1 275 ? 16.821 7.141 8.253 1.00 49.84 275 LYS A CA 1
ATOM 2157 C C . LYS A 1 275 ? 16.401 8.582 8.638 1.00 49.84 275 LYS A C 1
ATOM 2159 O O . LYS A 1 275 ? 17.280 9.438 8.694 1.00 49.84 275 LYS A O 1
ATOM 2164 N N . GLU A 1 276 ? 15.139 8.903 8.929 1.00 45.72 276 GLU A N 1
ATOM 2165 C CA . GLU A 1 276 ? 14.780 10.295 9.291 1.00 45.72 276 GLU A CA 1
ATOM 2166 C C . GLU A 1 276 ? 14.954 10.656 10.779 1.00 45.72 276 GLU A C 1
ATOM 2168 O O . GLU A 1 276 ? 14.734 9.851 11.692 1.00 45.72 276 GLU A O 1
ATOM 2173 N N . VAL A 1 277 ? 15.299 11.927 11.019 1.00 41.47 277 VAL A N 1
ATOM 2174 C CA . VAL A 1 277 ? 15.336 12.543 12.348 1.00 41.47 277 VAL A CA 1
ATOM 2175 C C . VAL A 1 277 ? 13.897 12.789 12.798 1.00 41.47 277 VAL A C 1
ATOM 2177 O O . VAL A 1 277 ? 13.267 13.757 12.389 1.00 41.47 277 VAL A O 1
ATOM 2180 N N . TRP A 1 278 ? 13.365 11.914 13.652 1.00 39.97 278 TRP A N 1
ATOM 2181 C CA . TRP A 1 278 ? 12.137 12.227 14.387 1.00 39.97 278 TRP A CA 1
ATOM 2182 C C . TRP A 1 278 ? 12.326 13.541 15.151 1.00 39.97 278 TRP A C 1
ATOM 2184 O O . TRP A 1 278 ? 13.270 13.638 15.941 1.00 39.97 278 TRP A O 1
ATOM 2194 N N . GLY A 1 279 ? 11.441 14.512 14.930 1.00 40.09 279 GLY A N 1
ATOM 2195 C CA . GLY A 1 279 ? 11.299 15.660 15.822 1.00 40.09 279 GLY A CA 1
ATOM 2196 C C . GLY A 1 279 ? 10.663 15.247 17.153 1.00 40.09 279 GLY A C 1
ATOM 2197 O O . GLY A 1 279 ? 9.993 14.221 17.234 1.00 40.09 279 GLY A O 1
ATOM 2198 N N . ASP A 1 280 ? 10.841 16.060 18.194 1.00 35.94 280 ASP A N 1
ATOM 2199 C CA . ASP A 1 280 ? 10.312 15.821 19.551 1.00 35.94 280 ASP A CA 1
ATOM 2200 C C . ASP A 1 280 ? 8.776 15.977 19.679 1.00 35.94 280 ASP A C 1
ATOM 2202 O O . ASP A 1 280 ? 8.236 15.947 20.787 1.00 35.94 280 ASP A O 1
ATOM 2206 N N . ALA A 1 281 ? 8.054 16.173 18.571 1.00 35.41 281 ALA A N 1
ATOM 2207 C CA . ALA A 1 281 ? 6.616 16.438 18.562 1.00 35.41 281 ALA A CA 1
ATOM 2208 C C . ALA A 1 281 ? 5.783 15.161 18.312 1.00 35.41 281 ALA A C 1
ATOM 2210 O O . ALA A 1 281 ? 6.195 14.309 17.516 1.00 35.41 281 ALA A O 1
ATOM 2211 N N . PRO A 1 282 ? 4.594 15.025 18.941 1.00 41.00 282 PRO A N 1
ATOM 2212 C CA . PRO A 1 282 ? 3.638 13.971 18.612 1.00 41.00 282 PRO A CA 1
ATOM 2213 C C . PRO A 1 282 ? 3.298 14.066 17.121 1.00 41.00 282 PRO A C 1
ATOM 2215 O O . PRO A 1 282 ? 3.003 15.141 16.611 1.00 41.00 282 PRO A O 1
ATOM 2218 N N . ILE A 1 283 ? 3.417 12.950 16.407 1.00 45.59 283 ILE A N 1
ATOM 2219 C CA . ILE A 1 283 ? 3.333 12.895 14.945 1.00 45.59 283 ILE A CA 1
ATOM 2220 C C . ILE A 1 283 ? 1.950 13.377 14.469 1.00 45.59 283 ILE A C 1
ATOM 2222 O O . ILE A 1 283 ? 0.984 12.615 14.459 1.00 45.59 283 ILE A O 1
ATOM 2226 N N . GLU A 1 284 ? 1.853 14.641 14.056 1.00 38.94 284 GLU A N 1
ATOM 2227 C CA . GLU A 1 284 ? 0.654 15.208 13.420 1.00 38.94 284 GLU A CA 1
ATOM 2228 C C . GLU A 1 284 ? 0.633 14.999 11.898 1.00 38.94 284 GLU A C 1
ATOM 2230 O O . GLU A 1 284 ? -0.396 15.230 11.266 1.00 38.94 284 GLU A O 1
ATOM 2235 N N . LYS A 1 285 ? 1.721 14.501 11.286 1.00 44.69 285 LYS A N 1
ATOM 2236 C CA . LYS A 1 285 ? 1.834 14.410 9.820 1.00 44.69 285 LYS A CA 1
ATOM 2237 C C . LYS A 1 285 ? 1.951 12.981 9.288 1.00 44.69 285 LYS A C 1
ATOM 2239 O O . LYS A 1 285 ? 2.687 12.173 9.853 1.00 44.69 285 LYS A O 1
ATOM 2244 N N . PRO A 1 286 ? 1.228 12.639 8.205 1.00 45.84 286 PRO A N 1
ATOM 2245 C CA . PRO A 1 286 ? 1.320 11.326 7.585 1.00 45.84 286 PRO A CA 1
ATOM 2246 C C . PRO A 1 286 ? 2.642 11.186 6.818 1.00 45.84 286 PRO A C 1
ATOM 2248 O O . PRO A 1 286 ? 2.926 11.977 5.927 1.00 45.84 286 PRO A O 1
ATOM 2251 N N . PHE A 1 287 ? 3.437 10.163 7.144 1.00 52.84 287 PHE A N 1
ATOM 2252 C CA . PHE A 1 287 ? 4.755 9.948 6.525 1.00 52.84 287 PHE A CA 1
ATOM 2253 C C . PHE A 1 287 ? 4.765 8.964 5.339 1.00 52.84 287 PHE A C 1
ATOM 2255 O O . PHE A 1 287 ? 5.813 8.782 4.735 1.00 52.84 287 PHE A O 1
ATOM 2262 N N . TYR A 1 288 ? 3.626 8.360 4.968 1.00 56.19 288 TYR A N 1
ATOM 2263 C CA . TYR A 1 288 ? 3.485 7.536 3.754 1.00 56.19 288 TYR A CA 1
ATOM 2264 C C . TYR A 1 288 ? 2.042 7.619 3.226 1.00 56.19 288 TYR A C 1
ATOM 2266 O O . TYR A 1 288 ? 1.084 7.575 4.003 1.00 56.19 288 TYR A O 1
ATOM 2274 N N . THR A 1 289 ? 1.854 7.706 1.907 1.00 59.19 289 THR A N 1
ATOM 2275 C CA . THR A 1 289 ? 0.504 7.815 1.321 1.00 59.19 289 THR A CA 1
ATOM 2276 C C . THR A 1 289 ? 0.389 6.956 0.061 1.00 59.19 289 THR A C 1
ATOM 2278 O O . THR A 1 289 ? 0.676 7.406 -1.046 1.00 59.19 289 THR A O 1
ATOM 2281 N N . PHE A 1 290 ? -0.051 5.704 0.202 1.00 65.31 290 PHE A N 1
ATOM 2282 C CA . PHE A 1 290 ? -0.513 4.898 -0.935 1.00 65.31 290 PHE A CA 1
ATOM 2283 C C . PHE A 1 290 ? -1.965 5.248 -1.255 1.00 65.31 290 PHE A C 1
ATOM 2285 O O . PHE A 1 290 ? -2.874 4.709 -0.638 1.00 65.31 290 PHE A O 1
ATOM 2292 N N . THR A 1 291 ? -2.194 6.143 -2.208 1.00 65.69 291 THR A N 1
ATOM 2293 C CA . THR A 1 291 ? -3.539 6.592 -2.582 1.00 65.69 291 THR A CA 1
ATOM 2294 C C . THR A 1 291 ? -4.082 5.773 -3.753 1.00 65.69 291 THR A C 1
ATOM 2296 O O . THR A 1 291 ? -3.428 5.615 -4.778 1.00 65.69 291 THR A O 1
ATOM 2299 N N . PHE A 1 292 ? -5.299 5.247 -3.621 1.00 68.56 292 PHE A N 1
ATOM 2300 C CA . PHE A 1 292 ? -5.983 4.495 -4.682 1.00 68.56 292 PHE A CA 1
ATOM 2301 C C . PHE A 1 292 ? -7.311 5.169 -4.999 1.00 68.56 292 PHE A C 1
ATOM 2303 O O . PHE A 1 292 ? -8.385 4.709 -4.613 1.00 68.56 292 PHE A O 1
ATOM 2310 N N . GLU A 1 293 ? -7.216 6.312 -5.660 1.00 63.12 293 GLU A N 1
ATOM 2311 C CA . GLU A 1 293 ? -8.329 7.217 -5.865 1.00 63.12 293 GLU A CA 1
ATOM 2312 C C . GLU A 1 293 ? -9.201 6.809 -7.058 1.00 63.12 293 GLU A C 1
ATOM 2314 O O . GLU A 1 293 ? -8.973 7.179 -8.207 1.00 63.12 293 GLU A O 1
ATOM 2319 N N . ASN A 1 294 ? -10.283 6.092 -6.783 1.00 60.09 294 ASN A N 1
ATOM 2320 C CA . ASN A 1 294 ? -11.307 5.838 -7.792 1.00 60.09 294 ASN A CA 1
ATOM 2321 C C . ASN A 1 294 ? -12.244 7.055 -7.946 1.00 60.09 294 ASN A C 1
ATOM 2323 O O . ASN A 1 294 ? -13.292 7.099 -7.304 1.00 60.09 294 ASN A O 1
ATOM 2327 N N . GLN A 1 295 ? -11.830 8.055 -8.733 1.00 56.25 295 GLN A N 1
ATOM 2328 C CA . GLN A 1 295 ? -12.622 9.247 -9.069 1.00 56.25 295 GLN A CA 1
ATOM 2329 C C . GLN A 1 295 ? -13.690 8.889 -10.111 1.00 56.25 295 GLN A C 1
ATOM 2331 O O . GLN A 1 295 ? -13.483 9.156 -11.287 1.00 56.25 295 GLN A O 1
ATOM 2336 N N . VAL A 1 296 ? -14.792 8.244 -9.742 1.00 55.44 296 VAL A N 1
ATOM 2337 C CA . VAL A 1 296 ? -15.917 8.042 -10.673 1.00 55.44 296 VAL A CA 1
ATOM 2338 C C . VAL A 1 296 ? -17.197 8.485 -9.986 1.00 55.44 296 VAL A C 1
ATOM 2340 O O . VAL A 1 296 ? -17.411 8.128 -8.827 1.00 55.44 296 VAL A O 1
ATOM 2343 N N . ASP A 1 297 ? -18.033 9.252 -10.694 1.00 54.66 297 ASP A N 1
ATOM 2344 C CA . ASP A 1 297 ? -19.351 9.661 -10.209 1.00 54.66 297 ASP A CA 1
ATOM 2345 C C . ASP A 1 297 ? -20.168 8.424 -9.768 1.00 54.66 297 ASP A C 1
ATOM 2347 O O . ASP A 1 297 ? -20.524 7.579 -10.604 1.00 54.66 297 ASP A O 1
ATOM 2351 N N . PRO A 1 298 ? -20.496 8.294 -8.466 1.00 53.44 298 PRO A N 1
ATOM 2352 C CA . PRO A 1 298 ? -21.282 7.178 -7.950 1.00 53.44 298 PRO A CA 1
ATOM 2353 C C . PRO A 1 298 ? -22.686 7.065 -8.567 1.00 53.44 298 PRO A C 1
ATOM 2355 O O . PRO A 1 298 ? -23.280 5.988 -8.501 1.00 53.44 298 PRO A O 1
ATOM 2358 N N . ALA A 1 299 ? -23.232 8.146 -9.138 1.00 53.72 299 ALA A N 1
ATOM 2359 C CA . ALA A 1 299 ? -24.540 8.157 -9.793 1.00 53.72 299 ALA A CA 1
ATOM 2360 C C . ALA A 1 299 ? -24.504 7.530 -11.199 1.00 53.72 299 ALA A C 1
ATOM 2362 O O . ALA A 1 299 ? -25.492 6.935 -11.640 1.00 53.72 299 ALA A O 1
ATOM 2363 N N . VAL A 1 300 ? -23.362 7.619 -11.884 1.00 53.66 300 VAL A N 1
ATOM 2364 C CA . VAL A 1 300 ? -23.152 7.088 -13.241 1.00 53.66 300 VAL A CA 1
ATOM 2365 C C . VAL A 1 300 ? -22.564 5.672 -13.189 1.00 53.66 300 VAL A C 1
ATOM 2367 O O . VAL A 1 300 ? -22.892 4.818 -14.019 1.00 53.66 300 VAL A O 1
ATOM 2370 N N . HIS A 1 301 ? -21.759 5.369 -12.164 1.00 55.12 301 HIS A N 1
ATOM 2371 C CA . HIS A 1 301 ? -21.017 4.112 -12.065 1.00 55.12 301 HIS A CA 1
ATOM 2372 C C . HIS A 1 301 ? -21.778 2.991 -11.355 1.00 55.12 301 HIS A C 1
ATOM 2374 O O . HIS A 1 301 ? -21.985 3.000 -10.141 1.00 55.12 301 HIS A O 1
ATOM 2380 N N . LYS A 1 302 ? -22.166 1.955 -12.107 1.00 55.81 302 LYS A N 1
ATOM 2381 C CA . LYS A 1 302 ? -22.923 0.798 -11.583 1.00 55.81 302 LYS A CA 1
ATOM 2382 C C . LYS A 1 302 ? -22.049 -0.406 -11.196 1.00 55.81 302 LYS A C 1
ATOM 2384 O O . LYS A 1 302 ? -22.593 -1.411 -10.724 1.00 55.81 302 LYS A O 1
ATOM 2389 N N . ARG A 1 303 ? -20.730 -0.360 -11.429 1.00 60.56 303 ARG A N 1
ATOM 2390 C CA . ARG A 1 303 ? -19.825 -1.522 -11.301 1.00 60.56 303 ARG A CA 1
ATOM 2391 C C . ARG A 1 303 ? -19.226 -1.663 -9.893 1.00 60.56 303 ARG A C 1
ATOM 2393 O O . ARG A 1 303 ? -19.289 -0.756 -9.072 1.00 60.56 303 ARG A O 1
ATOM 2400 N N . LYS A 1 304 ? -18.708 -2.862 -9.596 1.00 62.12 304 LYS A N 1
ATOM 2401 C CA . LYS A 1 304 ? -18.011 -3.197 -8.343 1.00 62.12 304 LYS A CA 1
ATOM 2402 C C . LYS A 1 304 ? -16.505 -3.165 -8.584 1.00 62.12 304 LYS A C 1
ATOM 2404 O O . LYS A 1 304 ? -15.937 -4.188 -8.969 1.00 62.12 304 LYS A O 1
ATOM 2409 N N . ASP A 1 305 ? -15.875 -2.036 -8.312 1.00 70.44 305 ASP A N 1
ATOM 2410 C CA . ASP A 1 305 ? -14.420 -1.944 -8.393 1.00 70.44 305 ASP A CA 1
ATOM 2411 C C . ASP A 1 305 ? -13.797 -2.547 -7.130 1.00 70.44 305 ASP A C 1
ATOM 2413 O O . ASP A 1 305 ? -14.411 -2.576 -6.054 1.00 70.44 305 ASP A O 1
ATOM 2417 N N . SER A 1 306 ? -12.618 -3.152 -7.271 1.00 75.62 306 SER A N 1
ATOM 2418 C CA . SER A 1 306 ? -11.978 -3.895 -6.181 1.00 75.62 306 SER A CA 1
ATOM 2419 C C . SER A 1 306 ? -10.510 -3.527 -6.011 1.00 75.62 306 SER A C 1
ATOM 2421 O O . SER A 1 306 ? -9.718 -3.633 -6.946 1.00 75.62 306 SER A O 1
ATOM 2423 N N . LEU A 1 307 ? -10.131 -3.187 -4.782 1.00 81.62 307 LEU A N 1
ATOM 2424 C CA . LEU A 1 307 ? -8.740 -3.119 -4.355 1.00 81.62 307 LEU A CA 1
ATOM 2425 C C . LEU A 1 307 ? -8.445 -4.355 -3.512 1.00 81.62 307 LEU A C 1
ATOM 2427 O O . LEU A 1 307 ? -8.986 -4.518 -2.418 1.00 81.62 307 LEU A O 1
ATOM 2431 N N . TYR A 1 308 ? -7.586 -5.227 -4.024 1.00 87.31 308 TYR A N 1
ATOM 2432 C CA . TYR A 1 308 ? -7.159 -6.429 -3.328 1.00 87.31 308 TYR A CA 1
ATOM 2433 C C . TYR A 1 308 ? -5.668 -6.360 -3.014 1.00 87.31 308 TYR A C 1
ATOM 2435 O O . TYR A 1 308 ? -4.845 -6.267 -3.924 1.00 87.31 308 TYR A O 1
ATOM 2443 N N . VAL A 1 309 ? -5.326 -6.446 -1.729 1.00 88.44 309 VAL A N 1
ATOM 2444 C CA . VAL A 1 309 ? -3.942 -6.490 -1.244 1.00 88.44 309 VAL A CA 1
ATOM 2445 C C . VAL A 1 309 ? -3.716 -7.809 -0.513 1.00 88.44 309 VAL A C 1
ATOM 2447 O O . VAL A 1 309 ? -4.331 -8.073 0.521 1.00 88.44 309 VAL A O 1
ATOM 2450 N N . LYS A 1 310 ? -2.832 -8.665 -1.028 1.00 90.44 310 LYS A N 1
ATOM 2451 C CA . LYS A 1 310 ? -2.570 -9.970 -0.408 1.00 90.44 310 LYS A CA 1
ATOM 2452 C C . LYS A 1 310 ? -1.733 -9.830 0.872 1.00 90.44 310 LYS A C 1
ATOM 2454 O O . LYS A 1 310 ? -2.054 -10.456 1.887 1.00 90.44 310 LYS A O 1
ATOM 2459 N N . HIS A 1 311 ? -0.703 -8.984 0.837 1.00 88.25 311 HIS A N 1
ATOM 2460 C CA . HIS A 1 311 ? 0.167 -8.680 1.972 1.00 88.25 311 HIS A CA 1
ATOM 2461 C C . HIS A 1 311 ? 0.383 -7.170 2.109 1.00 88.25 311 HIS A C 1
ATOM 2463 O O . HIS A 1 311 ? 0.993 -6.540 1.252 1.00 88.25 311 HIS A O 1
ATOM 2469 N N . LEU A 1 312 ? -0.087 -6.587 3.206 1.00 86.56 312 LEU A N 1
ATOM 2470 C CA . LEU A 1 312 ? 0.218 -5.222 3.611 1.00 86.56 312 LEU A CA 1
ATOM 2471 C C . LEU A 1 312 ? 1.184 -5.271 4.791 1.00 86.56 312 LEU A C 1
ATOM 2473 O O . LEU A 1 312 ? 0.849 -5.829 5.835 1.00 86.56 312 LEU A O 1
ATOM 2477 N N . TYR A 1 313 ? 2.371 -4.701 4.628 1.00 83.81 313 TYR A N 1
ATOM 2478 C CA . TYR A 1 313 ? 3.391 -4.651 5.665 1.00 83.81 313 TYR A CA 1
ATOM 2479 C C . TYR A 1 313 ? 3.778 -3.207 5.973 1.00 83.81 313 TYR A C 1
ATOM 2481 O O . TYR A 1 313 ? 4.225 -2.461 5.100 1.00 83.81 313 TYR A O 1
ATOM 2489 N N . ALA A 1 314 ? 3.615 -2.841 7.237 1.00 77.12 314 ALA A N 1
ATOM 2490 C CA . ALA A 1 314 ? 3.960 -1.550 7.800 1.00 77.12 314 ALA A CA 1
ATOM 2491 C C . ALA A 1 314 ? 5.054 -1.755 8.851 1.00 77.12 314 ALA A C 1
ATOM 2493 O O . ALA A 1 314 ? 4.808 -2.390 9.877 1.00 77.12 314 ALA A O 1
ATOM 2494 N N . LYS A 1 315 ? 6.262 -1.246 8.597 1.00 73.00 315 LYS A N 1
ATOM 2495 C CA . LYS A 1 315 ? 7.377 -1.319 9.549 1.00 73.00 315 LYS A CA 1
ATOM 2496 C C . LYS A 1 315 ? 7.702 0.061 10.088 1.00 73.00 315 LYS A C 1
ATOM 2498 O O . LYS A 1 315 ? 7.956 0.968 9.300 1.00 73.00 315 LYS A O 1
ATOM 2503 N N . TYR A 1 316 ? 7.803 0.154 11.412 1.00 68.44 316 TYR A N 1
ATOM 2504 C CA . TYR A 1 316 ? 7.947 1.407 12.152 1.00 68.44 316 TYR A CA 1
ATOM 2505 C C . TYR A 1 316 ? 6.701 2.289 12.061 1.00 68.44 316 TYR A C 1
ATOM 2507 O O . TYR A 1 316 ? 5.718 1.945 11.399 1.00 68.44 316 TYR A O 1
ATOM 2515 N N . SER A 1 317 ? 6.719 3.410 12.780 1.00 60.06 317 SER A N 1
ATOM 2516 C CA . SER A 1 317 ? 5.610 4.353 12.762 1.00 60.06 317 SER A CA 1
ATOM 2517 C C . SER A 1 317 ? 5.386 4.915 11.361 1.00 60.06 317 SER A C 1
ATOM 2519 O O . SER A 1 317 ? 6.238 5.613 10.822 1.00 60.06 317 SER A O 1
ATOM 2521 N N . CYS A 1 318 ? 4.233 4.618 10.763 1.00 59.97 318 CYS A N 1
ATOM 2522 C CA . CYS A 1 318 ? 3.867 5.112 9.441 1.00 59.97 318 CYS A CA 1
ATOM 2523 C C . CYS A 1 318 ? 2.390 5.515 9.384 1.00 59.97 318 CYS A C 1
ATOM 2525 O O . CYS A 1 318 ? 1.568 5.125 10.213 1.00 59.97 318 CYS A O 1
ATOM 2527 N N . ALA A 1 319 ? 2.038 6.321 8.388 1.00 58.19 319 ALA A N 1
ATOM 2528 C CA . ALA A 1 319 ? 0.647 6.510 8.010 1.00 58.19 319 ALA A CA 1
ATOM 2529 C C . ALA A 1 319 ? 0.373 5.687 6.756 1.00 58.19 319 ALA A C 1
ATOM 2531 O O . ALA A 1 319 ? 1.249 5.539 5.924 1.00 58.19 319 ALA A O 1
ATOM 2532 N N . ILE A 1 320 ? -0.815 5.112 6.612 1.00 64.50 320 ILE A N 1
ATOM 2533 C CA . ILE A 1 320 ? -1.239 4.547 5.322 1.00 64.50 320 ILE A CA 1
ATOM 2534 C C . ILE A 1 320 ? -2.600 5.139 5.049 1.00 64.50 320 ILE A C 1
ATOM 2536 O O . ILE A 1 320 ? -3.509 4.950 5.852 1.00 64.50 320 ILE A O 1
ATOM 2540 N N . VAL A 1 321 ? -2.734 5.873 3.953 1.00 62.84 321 VAL A N 1
ATOM 2541 C CA . VAL A 1 321 ? -4.002 6.498 3.585 1.00 62.84 321 VAL A CA 1
ATOM 2542 C C . VAL A 1 321 ? -4.559 5.812 2.356 1.00 62.84 321 VAL A C 1
ATOM 2544 O O . VAL A 1 321 ? -4.128 6.132 1.257 1.00 62.84 321 VAL A O 1
ATOM 2547 N N . LEU A 1 322 ? -5.528 4.910 2.518 1.00 66.62 322 LEU A N 1
ATOM 2548 C CA . LEU A 1 322 ? -6.270 4.406 1.364 1.00 66.62 322 LEU A CA 1
ATOM 2549 C C . LEU A 1 322 ? -7.515 5.265 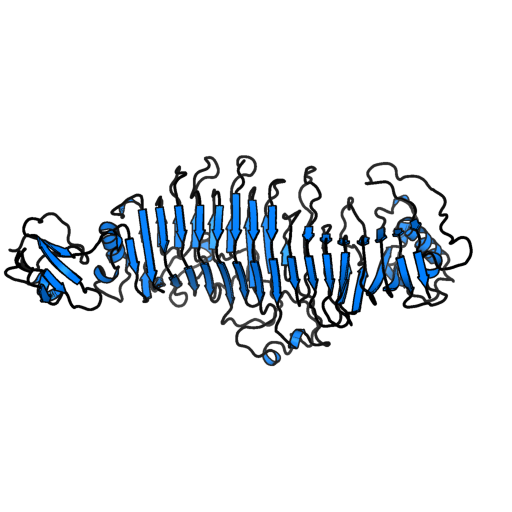1.169 1.00 66.62 322 LEU A C 1
ATOM 2551 O O . LEU A 1 322 ? -8.450 5.236 1.973 1.00 66.62 322 LEU A O 1
ATOM 2555 N N . TYR A 1 323 ? -7.508 6.048 0.101 1.00 60.56 323 TYR A N 1
ATOM 2556 C CA . TYR A 1 323 ? -8.575 6.977 -0.237 1.00 60.56 323 TYR A CA 1
ATOM 2557 C C . TYR A 1 323 ? -9.287 6.515 -1.504 1.00 60.56 323 TYR A C 1
ATOM 2559 O O . TYR A 1 323 ? -8.648 6.422 -2.540 1.00 60.56 323 TYR A O 1
ATOM 2567 N N . THR A 1 324 ? -10.588 6.237 -1.417 1.00 59.59 324 THR A N 1
ATOM 2568 C CA . THR A 1 324 ? -11.430 5.714 -2.505 1.00 59.59 324 THR A CA 1
ATOM 2569 C C . THR A 1 324 ? -12.693 6.586 -2.649 1.00 59.59 324 THR A C 1
ATOM 2571 O O . THR A 1 324 ? -13.299 6.951 -1.644 1.00 59.59 324 THR A O 1
ATOM 2574 N N . GLN A 1 325 ? -13.108 6.964 -3.865 1.00 53.41 325 GLN A N 1
ATOM 2575 C CA . GLN A 1 325 ? -14.227 7.910 -4.085 1.00 53.41 325 GLN A CA 1
ATOM 2576 C C . GLN A 1 325 ? -15.524 7.280 -4.658 1.00 53.41 325 GLN A C 1
ATOM 2578 O O . GLN A 1 325 ? -16.483 8.007 -4.886 1.00 53.41 325 GLN A O 1
ATOM 2583 N N . ALA A 1 326 ? -15.621 5.949 -4.816 1.00 55.62 326 ALA A N 1
ATOM 2584 C CA . ALA A 1 326 ? -16.772 5.277 -5.461 1.00 55.62 326 ALA A CA 1
ATOM 2585 C C . ALA A 1 326 ? -17.173 3.920 -4.819 1.00 55.62 326 ALA A C 1
ATOM 2587 O O . ALA A 1 326 ? -16.662 3.555 -3.755 1.00 55.62 326 ALA A O 1
ATOM 2588 N N . ILE A 1 327 ? -18.060 3.143 -5.473 1.00 57.09 327 ILE A N 1
ATOM 2589 C CA . ILE A 1 327 ? -18.461 1.777 -5.065 1.00 57.09 327 ILE A CA 1
ATOM 2590 C C . ILE A 1 327 ? -17.247 0.833 -5.083 1.00 57.09 327 ILE A C 1
ATOM 2592 O O . ILE A 1 327 ? -16.938 0.217 -6.101 1.00 57.09 327 ILE A O 1
ATOM 2596 N N . ASN A 1 328 ? -16.573 0.691 -3.940 1.00 66.88 328 ASN A N 1
ATOM 2597 C CA . ASN A 1 328 ? -15.330 -0.072 -3.847 1.00 66.88 328 ASN A CA 1
ATOM 2598 C C . ASN A 1 328 ? -15.422 -1.240 -2.861 1.00 66.88 328 ASN A C 1
ATOM 2600 O O . ASN A 1 328 ? -15.991 -1.134 -1.773 1.00 66.88 328 ASN A O 1
ATOM 2604 N N . ASN A 1 329 ? -14.817 -2.361 -3.247 1.00 75.94 329 ASN A N 1
ATOM 2605 C CA . ASN A 1 329 ? -14.550 -3.500 -2.379 1.00 75.94 329 ASN A CA 1
ATOM 2606 C C . ASN A 1 329 ? -13.059 -3.520 -2.054 1.00 75.94 329 ASN A C 1
ATOM 2608 O O . ASN A 1 329 ? -12.237 -3.886 -2.893 1.00 75.94 329 ASN A O 1
ATOM 2612 N N . VAL A 1 330 ? -12.708 -3.120 -0.838 1.00 79.81 330 VAL A N 1
ATOM 2613 C CA . VAL A 1 330 ? -11.339 -3.212 -0.338 1.00 79.81 330 VAL A CA 1
ATOM 2614 C C . VAL A 1 330 ? -11.206 -4.516 0.427 1.00 79.81 330 VAL A C 1
ATOM 2616 O O . VAL A 1 330 ? -11.924 -4.756 1.400 1.00 79.81 330 VAL A O 1
ATOM 2619 N N . ARG A 1 331 ? -10.273 -5.360 -0.004 1.00 87.00 331 ARG A N 1
ATOM 2620 C CA . ARG A 1 331 ? -9.939 -6.605 0.677 1.00 87.00 331 ARG A CA 1
ATOM 2621 C C . ARG A 1 331 ? -8.444 -6.688 0.930 1.00 87.00 331 ARG A C 1
ATOM 2623 O O . ARG A 1 331 ? -7.648 -6.596 -0.001 1.00 87.00 331 ARG A O 1
ATOM 2630 N N . ILE A 1 332 ? -8.083 -6.941 2.182 1.00 89.12 332 ILE A N 1
ATOM 2631 C CA . ILE A 1 332 ? -6.703 -7.185 2.597 1.00 89.12 332 ILE A CA 1
ATOM 2632 C C . ILE A 1 332 ? -6.627 -8.561 3.243 1.00 89.12 332 ILE A C 1
ATOM 2634 O O . ILE A 1 332 ? -7.340 -8.829 4.209 1.00 89.12 332 ILE A O 1
ATOM 2638 N N . ASP A 1 333 ? -5.779 -9.443 2.720 1.00 92.38 333 ASP A N 1
ATOM 2639 C CA . ASP A 1 333 ? -5.665 -10.800 3.259 1.00 92.38 333 ASP A CA 1
ATOM 2640 C C . ASP A 1 333 ? -4.782 -10.842 4.516 1.00 92.38 333 ASP A C 1
ATOM 2642 O O . ASP A 1 333 ? -5.184 -11.407 5.532 1.00 92.38 333 ASP A O 1
ATOM 2646 N N . ASN A 1 334 ? -3.604 -10.218 4.477 1.00 91.50 334 ASN A N 1
ATOM 2647 C CA . ASN A 1 334 ? -2.689 -10.173 5.616 1.00 91.50 334 ASN A CA 1
ATOM 2648 C C . ASN A 1 334 ? -2.182 -8.755 5.823 1.00 91.50 334 ASN A C 1
ATOM 2650 O O . ASN A 1 334 ? -1.466 -8.234 4.972 1.00 91.50 334 ASN A O 1
ATOM 2654 N N . TYR A 1 335 ? -2.511 -8.159 6.960 1.00 88.94 335 TYR A N 1
ATOM 2655 C CA . TYR A 1 335 ? -2.003 -6.862 7.362 1.00 88.94 335 TYR A CA 1
ATOM 2656 C C . TYR A 1 335 ? -1.124 -7.013 8.596 1.00 88.94 335 TYR A C 1
ATOM 2658 O O . TYR A 1 335 ? -1.609 -7.373 9.663 1.00 88.94 335 TYR A O 1
ATOM 2666 N N . VAL A 1 336 ? 0.168 -6.747 8.444 1.00 87.19 336 VAL A N 1
ATOM 2667 C CA . VAL A 1 336 ? 1.155 -6.819 9.516 1.00 87.19 336 VAL A CA 1
ATOM 2668 C C . VAL A 1 336 ? 1.718 -5.427 9.779 1.00 87.19 336 VAL A C 1
ATOM 2670 O O . VAL A 1 336 ? 2.263 -4.791 8.877 1.00 87.19 336 VAL A O 1
ATOM 2673 N N . MET A 1 337 ? 1.600 -4.973 11.022 1.00 81.00 337 MET A N 1
ATOM 2674 C CA . MET A 1 337 ? 2.246 -3.768 11.530 1.00 81.00 337 MET A CA 1
ATOM 2675 C C . MET A 1 337 ? 3.296 -4.185 12.556 1.00 81.00 337 MET A C 1
ATOM 2677 O O . MET A 1 337 ? 2.965 -4.827 13.551 1.00 81.00 337 MET A O 1
ATOM 2681 N N . GLU A 1 338 ? 4.556 -3.838 12.326 1.00 76.69 338 GLU A N 1
ATOM 2682 C CA . GLU A 1 338 ? 5.673 -4.197 13.199 1.00 76.69 338 GLU A CA 1
ATOM 2683 C C . GLU A 1 338 ? 6.439 -2.959 13.649 1.00 76.69 338 GLU A C 1
ATOM 2685 O O . GLU A 1 338 ? 6.667 -2.036 12.870 1.00 76.69 338 GLU A O 1
ATOM 2690 N N . ASN A 1 339 ? 6.930 -2.977 14.891 1.00 69.50 339 ASN A N 1
ATOM 2691 C CA . ASN A 1 339 ? 7.765 -1.911 15.454 1.00 69.50 339 ASN A CA 1
ATOM 2692 C C . ASN A 1 339 ? 7.060 -0.538 15.515 1.00 69.50 339 ASN A C 1
ATOM 2694 O O . ASN A 1 339 ? 7.720 0.492 15.416 1.00 69.50 339 ASN A O 1
ATOM 2698 N N . VAL A 1 340 ? 5.737 -0.513 15.715 1.00 63.28 340 VAL A N 1
ATOM 2699 C CA . VAL A 1 340 ? 4.866 0.687 15.660 1.00 63.28 340 VAL A CA 1
ATOM 2700 C C . VAL A 1 340 ? 5.269 1.813 16.642 1.00 63.28 340 VAL A C 1
ATOM 2702 O O . VAL A 1 340 ? 4.825 2.945 16.489 1.00 63.28 340 VAL A O 1
ATOM 2705 N N . LEU A 1 341 ? 6.130 1.534 17.630 1.00 62.91 341 LEU A N 1
ATOM 2706 C CA . LEU A 1 341 ? 6.679 2.501 18.601 1.00 62.91 341 LEU A CA 1
ATOM 2707 C C . LEU A 1 341 ? 8.213 2.587 18.601 1.00 62.91 341 LEU A C 1
ATOM 2709 O O . LEU A 1 341 ? 8.829 3.051 19.564 1.00 62.91 341 LEU A O 1
ATOM 2713 N N . ARG A 1 342 ? 8.882 2.074 17.571 1.00 63.09 342 ARG A N 1
ATOM 2714 C CA . ARG A 1 342 ? 10.345 2.065 17.521 1.00 63.09 342 ARG A CA 1
ATOM 2715 C C . ARG A 1 342 ? 10.848 3.084 16.511 1.00 63.09 342 ARG A C 1
ATOM 2717 O O . ARG A 1 342 ? 10.409 3.085 15.365 1.00 63.09 342 ARG A O 1
ATOM 2724 N N . LYS A 1 343 ? 11.835 3.881 16.919 1.00 61.09 343 LYS A N 1
ATOM 2725 C CA . LYS A 1 343 ? 12.596 4.739 16.013 1.00 61.09 343 LYS A CA 1
ATOM 2726 C C . LYS A 1 343 ? 13.623 3.880 15.255 1.00 61.09 343 LYS A C 1
ATOM 2728 O O . LYS A 1 343 ? 14.390 3.155 15.900 1.00 61.09 343 LYS A O 1
ATOM 2733 N N . PRO A 1 344 ? 13.652 3.909 13.909 1.00 58.84 344 PRO A N 1
ATOM 2734 C CA . PRO A 1 344 ? 14.649 3.174 13.135 1.00 58.84 344 PRO A CA 1
ATOM 2735 C C . PRO A 1 344 ? 16.071 3.567 13.553 1.00 58.84 344 PRO A C 1
ATOM 2737 O O . PRO A 1 344 ? 16.380 4.749 13.668 1.00 58.84 344 PRO A O 1
ATOM 2740 N N . GLY A 1 345 ? 16.940 2.581 13.793 1.00 59.84 345 GLY A N 1
ATOM 2741 C CA . GLY A 1 345 ? 18.371 2.817 14.031 1.00 59.84 345 GLY A CA 1
ATOM 2742 C C . GLY A 1 345 ? 18.742 3.551 15.329 1.00 59.84 345 GLY A C 1
ATOM 2743 O O . GLY A 1 345 ? 19.900 3.930 15.471 1.00 59.84 345 GLY A O 1
ATOM 2744 N N . VAL A 1 346 ? 17.814 3.740 16.276 1.00 63.25 346 VAL A N 1
ATOM 2745 C CA . VAL A 1 346 ? 18.084 4.406 17.565 1.00 63.25 346 VAL A CA 1
ATOM 2746 C C . VAL A 1 346 ? 17.767 3.467 18.731 1.00 63.25 346 VAL A C 1
ATOM 2748 O O . VAL A 1 346 ? 16.786 2.725 18.691 1.00 63.25 346 VAL A O 1
ATOM 2751 N N . ALA A 1 347 ? 18.608 3.483 19.769 1.00 66.38 347 ALA A N 1
ATOM 2752 C CA . ALA A 1 347 ? 18.357 2.752 21.010 1.00 66.38 347 ALA A CA 1
ATOM 2753 C C . ALA A 1 347 ? 17.219 3.407 21.813 1.00 66.38 347 ALA A C 1
ATOM 2755 O O . ALA A 1 347 ? 17.184 4.630 21.958 1.00 66.38 347 ALA A O 1
ATOM 2756 N N . ASP A 1 348 ? 16.321 2.598 22.381 1.00 61.66 348 ASP A N 1
ATOM 2757 C CA . ASP A 1 348 ? 15.075 3.078 23.001 1.00 61.66 348 ASP A CA 1
ATOM 2758 C C . ASP A 1 348 ? 15.308 4.103 24.130 1.00 61.66 348 ASP A C 1
ATOM 2760 O O . ASP A 1 348 ? 14.605 5.108 24.211 1.00 61.66 348 ASP A O 1
ATOM 2764 N N . ALA A 1 349 ? 16.353 3.911 24.945 1.00 61.28 349 ALA A N 1
ATOM 2765 C CA . ALA A 1 349 ? 16.715 4.819 26.041 1.00 61.28 349 ALA A CA 1
ATOM 2766 C C . ALA A 1 349 ? 17.164 6.218 25.570 1.00 61.28 349 ALA A C 1
ATOM 2768 O O . ALA A 1 349 ? 17.005 7.198 26.295 1.00 61.28 349 ALA A O 1
ATOM 2769 N N . VAL A 1 350 ? 17.713 6.311 24.355 1.00 64.81 350 VAL A N 1
ATOM 2770 C CA . VAL A 1 350 ? 18.202 7.562 23.753 1.00 64.81 350 VAL A CA 1
ATOM 2771 C C . VAL A 1 350 ? 17.092 8.257 22.966 1.00 64.81 350 VAL A C 1
ATOM 2773 O O . VAL A 1 350 ? 17.050 9.482 22.906 1.00 64.81 350 VAL A O 1
ATOM 2776 N N . ALA A 1 351 ? 16.178 7.486 22.373 1.00 60.00 351 ALA A N 1
ATOM 2777 C CA . ALA A 1 351 ? 15.115 8.018 21.528 1.00 60.00 351 ALA A CA 1
ATOM 2778 C C . ALA A 1 351 ? 14.017 8.757 22.310 1.00 60.00 351 ALA A C 1
ATOM 2780 O O . ALA A 1 351 ? 13.404 9.665 21.754 1.00 60.00 351 ALA A O 1
ATOM 2781 N N . TYR A 1 352 ? 13.754 8.382 23.570 1.00 61.97 352 TYR A N 1
ATOM 2782 C CA . TYR A 1 352 ? 12.540 8.805 24.285 1.00 61.97 352 TYR A CA 1
ATOM 2783 C C . TYR A 1 352 ? 12.719 9.450 25.686 1.00 61.97 352 TYR A C 1
ATOM 2785 O O . TYR A 1 352 ? 11.783 9.394 26.486 1.00 61.97 352 TYR A O 1
ATOM 2793 N N . PRO A 1 353 ? 13.834 10.126 26.038 1.00 56.94 353 PRO A N 1
ATOM 2794 C CA . PRO A 1 353 ? 14.117 10.522 27.427 1.00 56.94 353 PRO A CA 1
ATOM 2795 C C . PRO A 1 353 ? 13.127 11.542 28.022 1.00 56.94 353 PRO A C 1
ATOM 2797 O O . PRO A 1 353 ? 12.813 11.475 29.211 1.00 56.94 353 PRO A O 1
ATOM 2800 N N . ASN A 1 354 ? 12.603 12.471 27.215 1.00 55.12 354 ASN A N 1
ATOM 2801 C CA . ASN A 1 354 ? 11.600 13.455 27.652 1.00 55.12 354 ASN A CA 1
ATOM 2802 C C . ASN A 1 354 ? 10.165 12.915 27.576 1.00 55.12 354 ASN A C 1
ATOM 2804 O O . ASN A 1 354 ? 9.284 13.376 28.302 1.00 55.12 354 ASN A O 1
ATOM 2808 N N . MET A 1 355 ? 9.928 11.930 26.709 1.00 54.09 355 MET A N 1
ATOM 2809 C CA . MET A 1 355 ? 8.596 11.396 26.425 1.00 54.09 355 MET A CA 1
ATOM 2810 C C . MET A 1 355 ? 8.157 10.372 27.475 1.00 54.09 355 MET A C 1
ATOM 2812 O O . MET A 1 355 ? 6.999 10.385 27.887 1.00 54.09 355 MET A O 1
ATOM 2816 N N . LEU A 1 356 ? 9.095 9.568 27.993 1.00 54.88 356 LEU A N 1
ATOM 2817 C CA . LEU A 1 356 ? 8.868 8.688 29.149 1.00 54.88 356 LEU A CA 1
ATOM 2818 C C . LEU A 1 356 ? 8.500 9.484 30.419 1.00 54.88 356 LEU A C 1
ATOM 2820 O O . LEU A 1 356 ? 7.857 8.949 31.313 1.00 54.88 356 LEU A O 1
ATOM 2824 N N . LYS A 1 357 ? 8.876 10.772 30.494 1.00 54.50 357 LYS A N 1
ATOM 2825 C CA . LYS A 1 357 ? 8.625 11.646 31.654 1.00 54.50 357 LYS A CA 1
ATOM 2826 C C . LYS A 1 357 ? 7.283 12.389 31.615 1.00 54.50 357 LYS A C 1
ATOM 2828 O O . LYS A 1 357 ? 6.819 12.814 32.667 1.00 54.50 357 LYS A O 1
ATOM 2833 N N . LYS A 1 358 ? 6.681 12.605 30.435 1.00 48.84 358 LYS A N 1
ATOM 2834 C CA . LYS A 1 358 ? 5.548 13.543 30.256 1.00 48.84 358 LYS A CA 1
ATOM 2835 C C . LYS A 1 358 ? 4.163 12.905 30.063 1.00 48.84 358 LYS A C 1
ATOM 2837 O O . LYS A 1 358 ? 3.203 13.656 29.942 1.00 48.84 358 LYS A O 1
ATOM 2842 N N . ASN A 1 359 ? 4.027 11.573 30.058 1.00 47.66 359 ASN A N 1
ATOM 2843 C CA . ASN A 1 359 ? 2.726 10.889 29.889 1.00 47.66 359 ASN A CA 1
ATOM 2844 C C . ASN A 1 359 ? 1.903 11.414 28.679 1.00 47.66 359 ASN A C 1
ATOM 2846 O O . ASN A 1 359 ? 0.686 11.588 28.750 1.00 47.66 359 ASN A O 1
ATOM 2850 N N . LEU A 1 360 ? 2.576 11.751 27.571 1.00 45.31 360 LEU A N 1
ATOM 2851 C CA . LEU A 1 360 ? 1.933 12.295 26.368 1.00 45.31 360 LEU A CA 1
ATOM 2852 C C . LEU A 1 360 ? 1.268 11.172 25.560 1.00 45.31 360 LEU A C 1
ATOM 2854 O O . LEU A 1 360 ? 1.864 10.116 25.393 1.00 45.31 360 LEU A O 1
ATOM 2858 N N . SER A 1 361 ? 0.072 11.402 25.010 1.00 46.19 361 SER A N 1
ATOM 2859 C CA . SER A 1 361 ? -0.594 10.491 24.061 1.00 46.19 361 SER A CA 1
ATOM 2860 C C . SER A 1 361 ? 0.202 10.340 22.751 1.00 46.19 361 SER A C 1
ATOM 2862 O O . SER A 1 361 ? 0.704 11.322 22.214 1.00 46.19 361 SER A O 1
ATOM 2864 N N . TRP A 1 362 ? 0.286 9.120 22.211 1.00 50.94 362 TRP A N 1
ATOM 2865 C CA . TRP A 1 362 ? 1.039 8.749 21.005 1.00 50.94 362 TRP A CA 1
ATOM 2866 C C . TRP A 1 362 ? 0.097 8.428 19.844 1.00 50.94 362 TRP A C 1
ATOM 2868 O O . TRP A 1 362 ? -0.975 7.836 19.988 1.00 50.94 362 TRP A O 1
ATOM 2878 N N . VAL A 1 363 ? 0.560 8.717 18.636 1.00 50.19 363 VAL A N 1
ATOM 2879 C CA . VAL A 1 363 ? 0.032 8.104 17.418 1.00 50.19 363 VAL A CA 1
ATOM 2880 C C . VAL A 1 363 ? 1.179 7.305 16.822 1.00 50.19 363 VAL A C 1
ATOM 2882 O O . VAL A 1 363 ? 2.013 7.838 16.102 1.00 50.19 363 VAL A O 1
ATOM 2885 N N . GLY A 1 364 ? 1.266 6.028 17.201 1.00 47.53 364 GLY A N 1
ATOM 2886 C CA . GLY A 1 364 ? 2.339 5.151 16.735 1.00 47.53 364 GLY A CA 1
ATOM 2887 C C . GLY A 1 364 ? 2.217 4.821 15.251 1.00 47.53 364 GLY A C 1
ATOM 2888 O O . GLY A 1 364 ? 3.220 4.574 14.605 1.00 47.53 364 GLY A O 1
ATOM 2889 N N . SER A 1 365 ? 1.013 4.830 14.677 1.00 52.19 365 SER A N 1
ATOM 2890 C CA . SER A 1 365 ? 0.784 4.786 13.227 1.00 52.19 365 SER A CA 1
ATOM 2891 C C . SER A 1 365 ? -0.641 5.243 12.928 1.00 52.19 365 SER A C 1
ATOM 2893 O O . SER A 1 365 ? -1.572 4.841 13.620 1.00 52.19 365 SER A O 1
ATOM 2895 N N . LYS A 1 366 ? -0.840 6.092 11.912 1.00 56.31 366 LYS A N 1
ATOM 2896 C CA . LYS A 1 366 ? -2.178 6.562 11.509 1.00 56.31 366 LYS A CA 1
ATOM 2897 C C . LYS A 1 366 ? -2.560 5.960 10.168 1.00 56.31 366 LYS A C 1
ATOM 2899 O O . LYS A 1 366 ? -2.270 6.509 9.108 1.00 56.31 366 LYS A O 1
ATOM 2904 N N . HIS A 1 367 ? -3.261 4.840 10.204 1.00 59.94 367 HIS A N 1
ATOM 2905 C CA . HIS A 1 367 ? -3.816 4.252 8.993 1.00 59.94 367 HIS A CA 1
ATOM 2906 C C . HIS A 1 367 ? -5.212 4.818 8.767 1.00 59.94 367 HIS A C 1
ATOM 2908 O O . HIS A 1 367 ? -6.115 4.487 9.528 1.00 59.94 367 HIS A O 1
ATOM 2914 N N . THR A 1 368 ? -5.344 5.714 7.786 1.00 58.41 368 THR A N 1
ATOM 2915 C CA . THR A 1 368 ? -6.584 6.413 7.442 1.00 58.41 368 THR A CA 1
ATOM 2916 C C . THR A 1 368 ? -7.233 5.743 6.245 1.00 58.41 368 THR A C 1
ATOM 2918 O O . THR A 1 368 ? -6.609 5.542 5.208 1.00 58.41 368 THR A O 1
ATOM 2921 N N . TRP A 1 369 ? -8.517 5.446 6.356 1.00 63.81 369 TRP A N 1
ATOM 2922 C CA . TRP A 1 369 ? -9.256 4.783 5.291 1.00 63.81 369 TRP A CA 1
ATOM 2923 C C . TRP A 1 369 ? -10.478 5.624 4.975 1.00 63.81 369 TRP A C 1
ATOM 2925 O O . TRP A 1 369 ? -11.306 5.853 5.854 1.00 63.81 369 TRP A O 1
ATOM 2935 N N . THR A 1 370 ? -10.565 6.127 3.748 1.00 55.84 370 THR A N 1
ATOM 2936 C CA . THR A 1 370 ? -11.654 7.012 3.322 1.00 55.84 370 THR A CA 1
ATOM 2937 C C . THR A 1 370 ? -12.348 6.384 2.122 1.00 55.84 370 THR A C 1
ATOM 2939 O O . THR A 1 370 ? -11.692 6.032 1.143 1.00 55.84 370 THR A O 1
ATOM 2942 N N . SER A 1 371 ? -13.666 6.212 2.201 1.00 53.88 371 SER A N 1
ATOM 2943 C CA . SER A 1 371 ? -14.478 5.695 1.097 1.00 53.88 371 SER A CA 1
ATOM 2944 C C . SER A 1 371 ? -15.774 6.479 0.995 1.00 53.88 371 SER A C 1
ATOM 2946 O O . SER A 1 371 ? -16.567 6.395 1.917 1.00 53.88 371 SER A O 1
ATOM 2948 N N . TYR A 1 372 ? -16.008 7.254 -0.064 1.00 50.56 372 TYR A N 1
ATOM 2949 C CA . TYR A 1 372 ? -17.278 7.984 -0.194 1.00 50.56 372 TYR A CA 1
ATOM 2950 C C . TYR A 1 372 ? -18.455 7.009 -0.395 1.00 50.56 372 TYR A C 1
ATOM 2952 O O . TYR A 1 372 ? -18.378 6.053 -1.163 1.00 50.56 372 TYR A O 1
ATOM 2960 N N . ARG A 1 373 ? -19.527 7.227 0.378 1.00 47.88 373 ARG A N 1
ATOM 2961 C CA . ARG A 1 373 ? -20.589 6.258 0.695 1.00 47.88 373 ARG A CA 1
ATOM 2962 C C . ARG A 1 373 ? -21.260 5.635 -0.538 1.00 47.88 373 ARG A C 1
ATOM 2964 O O . ARG A 1 373 ? -21.899 6.325 -1.323 1.00 47.88 373 ARG A O 1
ATOM 2971 N N . SER A 1 374 ? -21.259 4.301 -0.592 1.00 51.62 374 SER A N 1
ATOM 2972 C CA . SER A 1 374 ? -22.236 3.490 -1.329 1.00 51.62 374 SER A CA 1
ATOM 2973 C C . SER A 1 374 ? -22.690 2.323 -0.445 1.00 51.62 374 SER A C 1
ATOM 2975 O O . SER A 1 374 ? -21.835 1.649 0.122 1.00 51.62 374 SER A O 1
ATOM 2977 N N . PRO A 1 375 ? -23.992 1.989 -0.344 1.00 53.12 375 PRO A N 1
ATOM 2978 C CA . PRO A 1 375 ? -24.452 0.802 0.394 1.00 53.12 375 PRO A CA 1
ATOM 2979 C C . PRO A 1 375 ? -23.889 -0.526 -0.156 1.00 53.12 375 PRO A C 1
ATOM 2981 O O . PRO A 1 375 ? -24.057 -1.575 0.461 1.00 53.12 375 PRO A O 1
ATOM 2984 N N . LYS A 1 376 ? -23.213 -0.495 -1.314 1.00 57.44 376 LYS A N 1
ATOM 2985 C CA . LYS A 1 376 ? -22.545 -1.639 -1.947 1.00 57.44 376 LYS A CA 1
ATOM 2986 C C . LYS A 1 376 ? -21.029 -1.696 -1.704 1.00 57.44 376 LYS A C 1
ATOM 2988 O O . LYS A 1 376 ? -20.407 -2.647 -2.177 1.00 57.44 376 LYS A O 1
ATOM 2993 N N . SER A 1 377 ? -20.422 -0.713 -1.030 1.00 65.31 377 SER A N 1
ATOM 2994 C CA . SER A 1 377 ? -18.994 -0.770 -0.691 1.00 65.31 377 SER A CA 1
ATOM 2995 C C . SER A 1 377 ? -18.739 -1.795 0.412 1.00 65.31 377 SER A C 1
ATOM 2997 O O . SER A 1 377 ? -19.549 -1.928 1.330 1.00 65.31 377 SER A O 1
ATOM 2999 N N . SER A 1 378 ? -17.604 -2.491 0.363 1.00 72.38 378 SER A N 1
ATOM 3000 C CA . SER A 1 378 ? -17.181 -3.387 1.441 1.00 72.38 378 SER A CA 1
ATOM 3001 C C . SER A 1 378 ? -15.724 -3.149 1.809 1.00 72.38 378 SER A C 1
ATOM 3003 O O . SER A 1 378 ? -14.880 -2.906 0.948 1.00 72.38 378 SER A O 1
ATOM 3005 N N . PHE A 1 379 ? -15.430 -3.216 3.105 1.00 77.81 379 PHE A N 1
ATOM 3006 C CA . PHE A 1 379 ? -14.075 -3.141 3.633 1.00 77.81 379 PHE A CA 1
ATOM 3007 C C . PHE A 1 379 ? -13.820 -4.374 4.487 1.00 77.81 379 PHE A C 1
ATOM 3009 O O . PHE A 1 379 ? -14.449 -4.539 5.535 1.00 77.81 379 PHE A O 1
ATOM 3016 N N . ARG A 1 380 ? -12.925 -5.253 4.031 1.00 83.69 380 ARG A N 1
ATOM 3017 C CA . ARG A 1 380 ? -12.616 -6.505 4.718 1.00 83.69 380 ARG A CA 1
ATOM 3018 C C . ARG A 1 380 ? -11.123 -6.696 4.916 1.00 83.69 380 ARG A C 1
ATOM 3020 O O . ARG A 1 380 ? -10.356 -6.678 3.957 1.00 83.69 380 ARG A O 1
ATOM 3027 N N . ILE A 1 381 ? -10.732 -6.980 6.151 1.00 86.75 381 ILE A N 1
ATOM 3028 C CA . ILE A 1 381 ? -9.392 -7.450 6.492 1.00 86.75 381 ILE A CA 1
ATOM 3029 C C . ILE A 1 381 ? -9.521 -8.879 7.010 1.00 86.75 381 ILE A C 1
ATOM 3031 O O . ILE A 1 381 ? -10.210 -9.128 7.993 1.00 86.75 381 ILE A O 1
ATOM 3035 N N . LYS A 1 382 ? -8.875 -9.840 6.351 1.00 92.44 382 LYS A N 1
ATOM 3036 C CA . LYS A 1 382 ? -8.920 -11.240 6.782 1.00 92.44 382 LYS A CA 1
ATOM 3037 C C . LYS A 1 382 ? -8.091 -11.436 8.051 1.00 92.44 382 LYS A C 1
ATOM 3039 O O . LYS A 1 382 ? -8.622 -11.908 9.045 1.00 92.44 382 LYS A O 1
ATOM 3044 N N . LYS A 1 383 ? -6.821 -11.028 8.060 1.00 92.56 383 LYS A N 1
ATOM 3045 C CA . LYS A 1 383 ? -5.989 -11.069 9.270 1.00 92.56 383 LYS A CA 1
ATOM 3046 C C . LYS A 1 383 ? -5.230 -9.765 9.468 1.00 92.56 383 LYS A C 1
ATOM 3048 O O . LYS A 1 383 ? -4.490 -9.342 8.581 1.00 92.56 383 LYS A O 1
ATOM 3053 N N . MET A 1 384 ? -5.393 -9.158 10.640 1.00 87.94 384 MET A N 1
ATOM 3054 C CA . MET A 1 384 ? -4.609 -8.016 11.102 1.00 87.94 384 MET A CA 1
ATOM 3055 C C . MET A 1 384 ? -3.739 -8.434 12.284 1.00 87.94 384 MET A C 1
ATOM 3057 O O . MET A 1 384 ? -4.248 -8.967 13.264 1.00 87.94 384 MET A O 1
ATOM 3061 N N . LEU A 1 385 ? -2.440 -8.175 12.191 1.00 87.06 385 LEU A N 1
ATOM 3062 C CA . LEU A 1 385 ? -1.456 -8.449 13.226 1.00 87.06 385 LEU A CA 1
ATOM 3063 C C . LEU A 1 385 ? -0.707 -7.162 13.548 1.00 87.06 385 LEU A C 1
ATOM 3065 O O . LEU A 1 385 ? -0.007 -6.620 12.694 1.00 87.06 385 LEU A O 1
ATOM 3069 N N . VAL A 1 386 ? -0.843 -6.692 14.780 1.00 78.94 386 VAL A N 1
ATOM 3070 C CA . VAL A 1 386 ? -0.141 -5.509 15.274 1.00 78.94 386 VAL A CA 1
ATOM 3071 C C . VAL A 1 386 ? 0.846 -5.950 16.343 1.00 78.94 386 VAL A C 1
ATOM 3073 O O . VAL A 1 386 ? 0.448 -6.573 17.326 1.00 78.94 386 VAL A O 1
ATOM 3076 N N . LYS A 1 387 ? 2.127 -5.664 16.101 1.00 76.88 387 LYS A N 1
ATOM 3077 C CA . LYS A 1 387 ? 3.251 -6.042 16.956 1.00 76.88 387 LYS A CA 1
ATOM 3078 C C . LYS A 1 387 ? 4.063 -4.832 17.407 1.00 76.88 387 LYS A C 1
ATOM 3080 O O . LYS A 1 387 ? 4.579 -4.066 16.583 1.00 76.88 387 LYS A O 1
ATOM 3085 N N . ASN A 1 388 ? 4.300 -4.746 18.705 1.00 69.56 388 ASN A N 1
ATOM 3086 C CA . ASN A 1 388 ? 5.263 -3.875 19.342 1.00 69.56 388 ASN A CA 1
ATOM 3087 C C . ASN A 1 388 ? 6.312 -4.699 20.084 1.00 69.56 388 ASN A C 1
ATOM 3089 O O . ASN A 1 388 ? 6.065 -5.305 21.120 1.00 69.56 388 ASN A O 1
ATOM 3093 N N . THR A 1 389 ? 7.537 -4.648 19.577 1.00 63.28 389 THR A N 1
ATOM 3094 C CA . THR A 1 389 ? 8.690 -5.301 20.199 1.00 63.28 389 THR A CA 1
ATOM 3095 C C . THR A 1 389 ? 9.502 -4.349 21.083 1.00 63.28 389 THR A C 1
ATOM 3097 O O . THR A 1 389 ? 10.592 -4.717 21.511 1.00 63.28 389 THR A O 1
ATOM 3100 N N . ASN A 1 390 ? 9.045 -3.109 21.308 1.00 64.06 390 ASN A N 1
ATOM 3101 C CA . ASN A 1 390 ? 9.780 -2.124 22.102 1.00 64.06 390 ASN A CA 1
ATOM 3102 C C . ASN A 1 390 ? 9.485 -2.296 23.598 1.00 64.06 390 ASN A C 1
ATOM 3104 O O . ASN A 1 390 ? 8.428 -1.875 24.064 1.00 64.06 390 ASN A O 1
ATOM 3108 N N . SER A 1 391 ? 10.428 -2.868 24.350 1.00 63.31 391 SER A N 1
ATOM 3109 C CA . SER A 1 391 ? 10.275 -3.152 25.783 1.00 63.31 391 SER A CA 1
ATOM 3110 C C . SER A 1 391 ? 10.106 -1.902 26.655 1.00 63.31 391 SER A C 1
ATOM 3112 O O . SER A 1 391 ? 9.478 -1.996 27.709 1.00 63.31 391 SER A O 1
ATOM 3114 N N . ALA A 1 392 ? 10.588 -0.727 26.224 1.00 59.84 392 ALA A N 1
ATOM 3115 C CA . ALA A 1 392 ? 10.454 0.518 26.985 1.00 59.84 392 ALA A CA 1
ATOM 3116 C C . ALA A 1 392 ? 8.983 0.946 27.142 1.00 59.84 392 ALA A C 1
ATOM 3118 O O . ALA A 1 392 ? 8.571 1.380 28.217 1.00 59.84 392 ALA A O 1
ATOM 3119 N N . PHE A 1 393 ? 8.174 0.744 26.098 1.00 55.94 393 PHE A N 1
ATOM 3120 C CA . PHE A 1 393 ? 6.729 1.015 26.101 1.00 55.94 393 PHE A CA 1
ATOM 3121 C C . PHE A 1 393 ? 5.881 -0.152 26.615 1.00 55.94 393 PHE A C 1
ATOM 3123 O O . PHE A 1 393 ? 4.661 -0.049 26.659 1.00 55.94 393 PHE A O 1
ATOM 3130 N N . MET A 1 394 ? 6.524 -1.254 27.002 1.00 54.66 394 MET A N 1
ATOM 3131 C CA . MET A 1 394 ? 5.885 -2.412 27.636 1.00 54.66 394 MET A CA 1
ATOM 3132 C C . MET A 1 394 ? 6.141 -2.420 29.155 1.00 54.66 394 MET A C 1
ATOM 3134 O O . MET A 1 394 ? 5.828 -3.401 29.828 1.00 54.66 394 MET A O 1
ATOM 3138 N N . SER A 1 395 ? 6.745 -1.350 29.694 1.00 51.66 395 SER A N 1
ATOM 3139 C CA . SER A 1 395 ? 7.061 -1.189 31.117 1.00 51.66 395 SER A CA 1
ATOM 3140 C C . SER A 1 395 ? 5.940 -0.465 31.879 1.00 51.66 395 SER A C 1
ATOM 3142 O O . SER A 1 395 ? 5.250 0.391 31.328 1.00 51.66 395 SER A O 1
ATOM 3144 N N . GLU A 1 396 ? 5.758 -0.793 33.167 1.00 46.09 396 GLU A N 1
ATOM 3145 C CA . GLU A 1 396 ? 4.631 -0.313 33.994 1.00 46.09 396 GLU A CA 1
ATOM 3146 C C . GLU A 1 396 ? 4.552 1.222 34.162 1.00 46.09 396 GLU A C 1
ATOM 3148 O O . GLU A 1 396 ? 3.498 1.738 34.533 1.00 46.09 396 GLU A O 1
ATOM 3153 N N . SER A 1 397 ? 5.638 1.962 33.910 1.00 46.38 397 SER A N 1
ATOM 3154 C CA . SER A 1 397 ? 5.749 3.402 34.191 1.00 46.38 397 SER A CA 1
ATOM 3155 C C . SER A 1 397 ? 5.381 4.320 33.019 1.00 46.38 397 SER A C 1
ATOM 3157 O O . SER A 1 397 ? 5.299 5.532 33.209 1.00 46.38 397 SER A O 1
ATOM 3159 N N . VAL A 1 398 ? 5.147 3.774 31.821 1.00 48.12 398 VAL A N 1
ATOM 3160 C CA . VAL A 1 398 ? 5.017 4.544 30.573 1.00 48.12 398 VAL A CA 1
ATOM 3161 C C . VAL A 1 398 ? 3.693 4.182 29.904 1.00 48.12 398 VAL A C 1
ATOM 3163 O O . VAL A 1 398 ? 3.640 3.422 28.941 1.00 48.12 398 VAL A O 1
ATOM 3166 N N . MET A 1 399 ? 2.585 4.691 30.439 1.00 44.16 399 MET A N 1
ATOM 3167 C CA . MET A 1 399 ? 1.260 4.399 29.893 1.00 44.16 399 MET A CA 1
ATOM 3168 C C . MET A 1 399 ? 0.776 5.531 29.010 1.00 44.16 399 MET A C 1
ATOM 3170 O O . MET A 1 399 ? 0.242 6.522 29.500 1.00 44.16 399 MET A O 1
ATOM 3174 N N . ASN A 1 400 ? 0.897 5.346 27.698 1.00 45.59 400 ASN A N 1
ATOM 3175 C CA . ASN A 1 400 ? 0.422 6.333 26.748 1.00 45.59 400 ASN A CA 1
ATOM 3176 C C . ASN A 1 400 ? -0.663 5.790 25.809 1.00 45.59 400 ASN A C 1
ATOM 3178 O O . ASN A 1 400 ? -0.706 4.608 25.468 1.00 45.59 400 ASN A O 1
ATOM 3182 N N . GLU A 1 401 ? -1.579 6.661 25.382 1.00 44.28 401 GLU A N 1
ATOM 3183 C CA . GLU A 1 401 ? -2.594 6.298 24.394 1.00 44.28 401 GLU A CA 1
ATOM 3184 C C . GLU A 1 401 ? -1.944 6.046 23.035 1.00 44.28 401 GLU A C 1
ATOM 3186 O O . GLU A 1 401 ? -1.199 6.897 22.591 1.00 44.28 401 GLU A O 1
ATOM 3191 N N . MET A 1 402 ? -2.237 4.937 22.352 1.00 50.53 402 MET A N 1
ATOM 3192 C CA . MET A 1 402 ? -1.877 4.757 20.944 1.00 50.53 402 MET A CA 1
ATOM 3193 C C . MET A 1 402 ? -3.133 4.685 20.088 1.00 50.53 402 MET A C 1
ATOM 3195 O O . MET A 1 402 ? -4.019 3.863 20.337 1.00 50.53 402 MET A O 1
ATOM 3199 N N . THR A 1 403 ? -3.193 5.513 19.051 1.00 51.94 403 THR A N 1
ATOM 3200 C CA . THR A 1 403 ? -4.071 5.267 17.902 1.00 51.94 403 THR A CA 1
ATOM 3201 C C . THR A 1 403 ? -3.249 4.522 16.858 1.00 51.94 403 THR A C 1
ATOM 3203 O O . THR A 1 403 ? -2.251 5.061 16.390 1.00 51.94 403 THR A O 1
ATOM 3206 N N . VAL A 1 404 ? -3.635 3.284 16.542 1.00 52.47 404 VAL A N 1
ATOM 3207 C CA . VAL A 1 404 ? -2.988 2.453 15.507 1.00 52.47 404 VAL A CA 1
ATOM 3208 C C . VAL A 1 404 ? -3.838 2.393 14.238 1.00 52.47 404 VAL A C 1
ATOM 3210 O O . VAL A 1 404 ? -3.312 2.367 13.134 1.00 52.47 404 VAL A O 1
ATOM 3213 N N . LEU A 1 405 ? -5.166 2.411 14.364 1.00 58.78 405 LEU A N 1
ATOM 3214 C CA . LEU A 1 405 ? -6.074 2.325 13.226 1.00 58.78 405 LEU A CA 1
ATOM 3215 C C . LEU A 1 405 ? -7.118 3.440 13.300 1.00 58.78 405 LEU A C 1
ATOM 3217 O O . LEU A 1 405 ? -7.817 3.590 14.297 1.00 58.78 405 LEU A O 1
ATOM 3221 N N . TRP A 1 406 ? -7.236 4.236 12.240 1.00 57.19 406 TRP A N 1
ATOM 3222 C CA . TRP A 1 406 ? -8.242 5.290 12.138 1.00 57.19 406 TRP A CA 1
ATOM 3223 C C . TRP A 1 406 ? -9.113 5.033 10.907 1.00 57.19 406 TRP A C 1
ATOM 3225 O O . TRP A 1 406 ? -8.729 5.329 9.778 1.00 57.19 406 TRP A O 1
ATOM 3235 N N . LEU A 1 407 ? -10.327 4.517 11.095 1.00 55.66 407 LEU A N 1
ATOM 3236 C CA . LEU A 1 407 ? -11.283 4.409 9.990 1.00 55.66 407 LEU A CA 1
ATOM 3237 C C . LEU A 1 407 ? -11.990 5.772 9.857 1.00 55.66 407 LEU A C 1
ATOM 3239 O O . LEU A 1 407 ? -12.610 6.263 10.796 1.00 55.66 407 LEU A O 1
ATOM 3243 N N . ASN A 1 408 ? -11.794 6.473 8.739 1.00 49.34 408 ASN A N 1
ATOM 3244 C CA . ASN A 1 408 ? -12.321 7.831 8.572 1.00 49.34 408 ASN A CA 1
ATOM 3245 C C . ASN A 1 408 ? -13.825 7.803 8.223 1.00 49.34 408 ASN A C 1
ATOM 3247 O O . ASN A 1 408 ? -14.347 6.758 7.830 1.00 49.34 408 ASN A O 1
ATOM 3251 N N . LYS A 1 409 ? -14.463 8.981 8.330 1.00 43.59 409 LYS A N 1
ATOM 3252 C CA . LYS A 1 409 ? -15.875 9.427 8.187 1.00 43.59 409 LYS A CA 1
ATOM 3253 C C . LYS A 1 409 ? -16.853 8.702 7.254 1.00 43.59 409 LYS A C 1
ATOM 3255 O O . LYS A 1 409 ? -18.025 9.060 7.227 1.00 43.59 409 LYS A O 1
ATOM 3260 N N . ALA A 1 410 ? -16.428 7.727 6.460 1.00 48.53 410 ALA A N 1
ATOM 3261 C CA . ALA A 1 410 ? -17.270 7.146 5.423 1.00 48.53 410 ALA A CA 1
ATOM 3262 C C . ALA A 1 410 ? -17.161 5.611 5.273 1.00 48.53 410 ALA A C 1
ATOM 3264 O O . ALA A 1 410 ? -17.891 5.017 4.481 1.00 48.53 410 ALA A O 1
ATOM 3265 N N . ILE A 1 411 ? -16.346 4.935 6.099 1.00 52.78 411 ILE A N 1
ATOM 3266 C CA . ILE A 1 411 ? -16.358 3.465 6.202 1.00 52.78 411 ILE A CA 1
ATOM 3267 C C . ILE A 1 411 ? -17.305 3.037 7.323 1.00 52.78 411 ILE A C 1
ATOM 3269 O O . ILE A 1 411 ? -16.920 2.961 8.485 1.00 52.78 411 ILE A O 1
ATOM 3273 N N . THR A 1 412 ? -18.542 2.703 6.966 1.00 53.03 412 THR A N 1
ATOM 3274 C CA . THR A 1 412 ? -19.460 1.971 7.853 1.00 53.03 412 THR A CA 1
ATOM 3275 C C . THR A 1 412 ? -19.419 0.488 7.481 1.00 53.03 412 THR A C 1
ATOM 3277 O O . THR A 1 412 ? -19.273 0.149 6.308 1.00 53.03 412 THR A O 1
ATOM 3280 N N . GLY A 1 413 ? -19.487 -0.425 8.455 1.00 60.81 413 GLY A N 1
ATOM 3281 C CA . GLY A 1 413 ? -19.547 -1.860 8.142 1.00 60.81 413 GLY A CA 1
ATOM 3282 C C . GLY A 1 413 ? -18.214 -2.588 7.913 1.00 60.81 413 GLY A C 1
ATOM 3283 O O . GLY A 1 413 ? -18.227 -3.658 7.308 1.00 60.81 413 GLY A O 1
ATOM 3284 N N . ALA A 1 414 ? -17.067 -2.048 8.352 1.00 73.81 414 ALA A N 1
ATOM 3285 C CA . ALA A 1 414 ? -15.780 -2.754 8.222 1.00 73.81 414 ALA A CA 1
ATOM 3286 C C . ALA A 1 414 ? -15.810 -4.142 8.894 1.00 73.81 414 ALA A C 1
ATOM 3288 O O . ALA A 1 414 ? -16.256 -4.268 10.038 1.00 73.81 414 ALA A O 1
ATOM 3289 N N . VAL A 1 415 ? -15.303 -5.160 8.197 1.00 80.75 415 VAL A N 1
ATOM 3290 C CA . VAL A 1 415 ? -15.244 -6.550 8.669 1.00 80.75 415 VAL A CA 1
ATOM 3291 C C . VAL A 1 415 ? -13.794 -6.981 8.847 1.00 80.75 415 VAL A C 1
ATOM 3293 O O . VAL A 1 415 ? -12.988 -6.891 7.923 1.00 80.75 415 VAL A O 1
ATOM 3296 N N . PHE A 1 416 ? -13.479 -7.502 10.023 1.00 85.56 416 PHE A N 1
ATOM 3297 C CA . PHE A 1 416 ? -12.199 -8.112 10.341 1.00 85.56 416 PHE A CA 1
ATOM 3298 C C . PHE A 1 416 ? -12.447 -9.585 10.663 1.00 85.56 416 PHE A C 1
ATOM 3300 O O . PHE A 1 416 ? -13.185 -9.869 11.604 1.00 85.56 416 PHE A O 1
ATOM 3307 N N . ASP A 1 417 ? -11.874 -10.536 9.921 1.00 89.12 417 ASP A N 1
ATOM 3308 C CA . ASP A 1 417 ? -12.070 -11.951 10.280 1.00 89.12 417 ASP A CA 1
ATOM 3309 C C . ASP A 1 417 ? -11.257 -12.287 11.547 1.00 89.12 417 ASP A C 1
ATOM 3311 O O . ASP A 1 417 ? -11.768 -12.929 12.469 1.00 89.12 417 ASP A O 1
ATOM 3315 N N . GLU A 1 418 ? -10.021 -11.782 11.631 1.00 90.56 418 GLU A N 1
ATOM 3316 C CA . GLU A 1 418 ? -9.120 -11.943 12.773 1.00 90.56 418 GLU A CA 1
ATOM 3317 C C . GLU A 1 418 ? -8.284 -10.678 13.036 1.00 90.56 418 GLU A C 1
ATOM 3319 O O . GLU A 1 418 ? -7.687 -10.100 12.123 1.00 90.56 418 GLU A O 1
ATOM 3324 N N . VAL A 1 419 ? -8.211 -10.271 14.304 1.00 84.44 419 VAL A N 1
ATOM 3325 C CA . VAL A 1 419 ? -7.341 -9.207 14.814 1.00 84.44 419 VAL A CA 1
ATOM 3326 C C . VAL A 1 419 ? -6.499 -9.766 15.951 1.00 84.44 419 VAL A C 1
ATOM 3328 O O . VAL A 1 419 ? -7.042 -10.258 16.934 1.00 84.44 419 VAL A O 1
ATOM 3331 N N . GLU A 1 420 ? -5.183 -9.648 15.840 1.00 86.44 420 GLU A N 1
ATOM 3332 C CA . GLU A 1 420 ? -4.215 -10.020 16.867 1.00 86.44 420 GLU A CA 1
ATOM 3333 C C . GLU A 1 420 ? -3.343 -8.804 17.187 1.00 86.44 420 GLU A C 1
ATOM 3335 O O . GLU A 1 420 ? -2.777 -8.183 16.287 1.00 86.44 420 GLU A O 1
ATOM 3340 N N . THR A 1 421 ? -3.267 -8.424 18.462 1.00 76.62 421 THR A N 1
ATOM 3341 C CA . THR A 1 421 ? -2.552 -7.211 18.881 1.00 76.62 421 THR A CA 1
ATOM 3342 C C . THR A 1 421 ? -1.845 -7.390 20.215 1.00 76.62 421 THR A C 1
ATOM 3344 O O . THR A 1 421 ? -2.403 -7.971 21.147 1.00 76.62 421 THR A O 1
ATOM 3347 N N . ASP A 1 422 ? -0.637 -6.846 20.326 1.00 70.00 422 ASP A N 1
ATOM 3348 C CA . ASP A 1 422 ? 0.100 -6.651 21.581 1.00 70.00 422 ASP A CA 1
ATOM 3349 C C . ASP A 1 422 ? 0.153 -5.173 22.022 1.00 70.00 422 ASP A C 1
ATOM 3351 O O . ASP A 1 422 ? 0.758 -4.854 23.043 1.00 70.00 422 ASP A O 1
ATOM 3355 N N . VAL A 1 423 ? -0.552 -4.283 21.311 1.00 63.41 423 VAL A N 1
ATOM 3356 C CA . VAL A 1 423 ? -0.736 -2.865 21.665 1.00 63.41 423 VAL A CA 1
ATOM 3357 C C . VAL A 1 423 ? -2.205 -2.459 21.754 1.00 63.41 423 VAL A C 1
ATOM 3359 O O . VAL A 1 423 ? -3.112 -3.145 21.270 1.00 63.41 423 VAL A O 1
ATOM 3362 N N . ARG A 1 424 ? -2.442 -1.281 22.340 1.00 62.59 424 ARG A N 1
ATOM 3363 C CA . ARG A 1 424 ? -3.745 -0.605 22.371 1.00 62.59 424 ARG A CA 1
ATOM 3364 C C . ARG A 1 424 ? -4.250 -0.314 20.947 1.00 62.59 424 ARG A C 1
ATOM 3366 O O . ARG A 1 424 ? -3.557 0.330 20.162 1.00 62.59 424 ARG A O 1
ATOM 3373 N N . LEU A 1 425 ? -5.489 -0.717 20.645 1.00 61.12 425 LEU A N 1
ATOM 3374 C CA . LEU A 1 425 ? -6.176 -0.414 19.384 1.00 61.12 425 LEU A CA 1
ATOM 3375 C C . LEU A 1 425 ? -7.356 0.528 19.630 1.00 61.12 425 LEU A C 1
ATOM 3377 O O . LEU A 1 425 ? -8.338 0.148 20.260 1.00 61.12 425 LEU A O 1
ATOM 3381 N N . LYS A 1 426 ? -7.306 1.741 19.083 1.00 58.91 426 LYS A N 1
ATOM 3382 C CA . LYS A 1 426 ? -8.507 2.571 18.915 1.00 58.91 426 LYS A CA 1
ATOM 3383 C C . LYS A 1 426 ? -9.109 2.282 17.541 1.00 58.91 426 LYS A C 1
ATOM 3385 O O . LYS A 1 426 ? -8.355 2.176 16.582 1.00 58.91 426 LYS A O 1
ATOM 3390 N N . LEU A 1 427 ? -10.433 2.147 17.459 1.00 57.94 427 LEU A N 1
ATOM 3391 C CA . LEU A 1 427 ? -11.181 2.075 16.203 1.00 57.94 427 LEU A CA 1
ATOM 3392 C C . LEU A 1 427 ? -12.062 3.324 16.142 1.00 57.94 427 LEU A C 1
ATOM 3394 O O . LEU A 1 427 ? -13.152 3.364 16.711 1.00 57.94 427 LEU A O 1
ATOM 3398 N N . TYR A 1 428 ? -11.553 4.373 15.504 1.00 51.50 428 TYR A N 1
ATOM 3399 C CA . TYR A 1 428 ? -12.376 5.535 15.177 1.00 51.50 428 TYR A CA 1
ATOM 3400 C C . TYR A 1 428 ? -13.276 5.179 14.001 1.00 51.50 428 TYR A C 1
ATOM 3402 O O . TYR A 1 428 ? -12.779 4.602 13.039 1.00 51.50 428 TYR A O 1
ATOM 3410 N N . GLY A 1 429 ? -14.559 5.520 14.091 1.00 48.50 429 GLY A N 1
ATOM 3411 C CA . GLY A 1 429 ? -15.495 5.515 12.978 1.00 48.50 429 GLY A CA 1
ATOM 3412 C C . GLY A 1 429 ? -16.439 6.692 13.165 1.00 48.50 429 GLY A C 1
ATOM 3413 O O . GLY A 1 429 ? -17.393 6.602 13.932 1.00 48.50 429 GLY A O 1
ATOM 3414 N N . ASP A 1 430 ? -16.161 7.812 12.501 1.00 41.72 430 ASP A N 1
ATOM 3415 C CA . ASP A 1 430 ? -17.068 8.959 12.510 1.00 41.72 430 ASP A CA 1
ATOM 3416 C C . ASP A 1 430 ? -18.337 8.561 11.734 1.00 41.72 430 ASP A C 1
ATOM 3418 O O . ASP A 1 430 ? -18.410 8.696 10.517 1.00 41.72 430 ASP A O 1
ATOM 3422 N N . GLY A 1 431 ? -19.348 8.036 12.429 1.00 37.62 431 GLY A N 1
ATOM 3423 C CA . GLY A 1 431 ? -20.664 7.699 11.875 1.00 37.62 431 GLY A CA 1
ATOM 3424 C C . GLY A 1 431 ? -21.514 8.917 11.490 1.00 37.62 431 GLY A C 1
ATOM 3425 O O . GLY A 1 431 ? -22.738 8.814 11.438 1.00 37.62 431 GLY A O 1
ATOM 3426 N N . TYR A 1 432 ? -20.900 10.078 11.257 1.00 34.59 432 TYR A N 1
ATOM 3427 C CA . TYR A 1 432 ? -21.591 11.326 10.969 1.00 34.59 432 TYR A CA 1
ATOM 3428 C C . TYR A 1 432 ? -21.066 11.916 9.674 1.00 34.59 432 TYR A C 1
ATOM 3430 O O . TYR A 1 432 ? -19.953 12.418 9.627 1.00 34.59 432 TYR A O 1
ATOM 3438 N N . TYR A 1 433 ? -21.850 11.759 8.616 1.00 32.56 433 TYR A N 1
ATOM 3439 C CA . TYR A 1 433 ? -22.318 12.800 7.703 1.00 32.56 433 TYR A CA 1
ATOM 3440 C C . TYR A 1 433 ? -23.165 12.076 6.639 1.00 32.56 433 TYR A C 1
ATOM 3442 O O . TYR A 1 433 ? -22.828 10.979 6.194 1.00 32.56 433 TYR A O 1
ATOM 3450 N N . PHE A 1 434 ? -24.288 12.688 6.264 1.00 29.03 434 PHE A N 1
ATOM 3451 C CA . PHE A 1 434 ? -25.303 12.244 5.297 1.00 29.03 434 PHE A CA 1
ATOM 3452 C C . PHE A 1 434 ? -26.441 11.348 5.838 1.00 29.03 434 PHE A C 1
ATOM 3454 O O . PHE A 1 434 ? -26.287 10.152 6.080 1.00 29.03 434 PHE A O 1
ATOM 3461 N N . ASN A 1 435 ? -27.632 11.938 5.961 1.00 32.88 435 ASN A N 1
ATOM 3462 C CA . ASN A 1 435 ? -28.928 11.283 6.167 1.00 32.88 435 ASN A CA 1
ATOM 3463 C C . ASN A 1 435 ? -29.253 10.291 5.029 1.00 32.88 435 ASN A C 1
ATOM 3465 O O . ASN A 1 435 ? -29.989 10.644 4.112 1.00 32.88 435 ASN A O 1
ATOM 3469 N N . TYR A 1 436 ? -28.737 9.059 5.067 1.00 34.38 436 TYR A N 1
ATOM 3470 C CA . TYR A 1 436 ? -29.208 8.002 4.160 1.00 34.38 436 TYR A CA 1
ATOM 3471 C C . TYR A 1 436 ? -29.808 6.824 4.944 1.00 34.38 436 TYR A C 1
ATOM 3473 O O . TYR A 1 436 ? -29.105 6.250 5.784 1.00 34.38 436 TYR A O 1
ATOM 3481 N N . PRO A 1 437 ? -31.068 6.452 4.656 1.00 34.16 437 PRO A N 1
ATOM 3482 C CA . PRO A 1 437 ? -31.830 5.434 5.382 1.00 34.16 437 PRO A CA 1
ATOM 3483 C C . PRO A 1 437 ? -31.460 3.968 5.059 1.00 34.16 437 PRO A C 1
ATOM 3485 O O . PRO A 1 437 ? -31.888 3.079 5.787 1.00 34.16 437 PRO A O 1
ATOM 3488 N N . ASP A 1 438 ? -30.614 3.697 4.052 1.00 35.72 438 ASP A N 1
ATOM 3489 C CA . ASP A 1 438 ? -30.468 2.347 3.465 1.00 35.72 438 ASP A CA 1
ATOM 3490 C C . ASP A 1 438 ? -29.101 1.657 3.682 1.00 35.72 438 ASP A C 1
ATOM 3492 O O . ASP A 1 438 ? -28.551 1.042 2.767 1.00 35.72 438 ASP A O 1
ATOM 3496 N N . VAL A 1 439 ? -28.512 1.723 4.883 1.00 37.44 439 VAL A N 1
ATOM 3497 C CA . VAL A 1 439 ? -27.367 0.849 5.230 1.00 37.44 439 VAL A CA 1
ATOM 3498 C C . VAL A 1 439 ? -27.850 -0.232 6.198 1.00 37.44 439 VAL A C 1
ATOM 3500 O O . VAL A 1 439 ? -28.322 0.114 7.283 1.00 37.44 439 VAL A O 1
ATOM 3503 N N . PRO A 1 440 ? -27.716 -1.533 5.869 1.00 37.38 440 PRO A N 1
ATOM 3504 C CA . PRO A 1 440 ? -28.037 -2.604 6.798 1.00 37.38 440 PRO A CA 1
ATOM 3505 C C . PRO A 1 440 ? -26.998 -2.607 7.932 1.00 37.38 440 PRO A C 1
ATOM 3507 O O . PRO A 1 440 ? -25.935 -3.219 7.856 1.00 37.38 440 PRO A O 1
ATOM 3510 N N . ASP A 1 441 ? -27.323 -1.876 8.995 1.00 49.22 441 ASP A N 1
ATOM 3511 C CA . ASP A 1 441 ? -26.688 -1.831 10.316 1.00 49.22 441 ASP A CA 1
ATOM 3512 C C . ASP A 1 441 ? -25.394 -1.014 10.505 1.00 49.22 441 ASP A C 1
ATOM 3514 O O . ASP A 1 441 ? -25.116 -0.618 11.627 1.00 49.22 441 ASP A O 1
ATOM 3518 N N . GLY A 1 442 ? -24.576 -0.728 9.487 1.00 51.34 442 GLY A N 1
ATOM 3519 C CA . GLY A 1 442 ? -23.396 0.164 9.613 1.00 51.34 442 GLY A CA 1
ATOM 3520 C C . GLY A 1 442 ? -22.289 -0.255 10.615 1.00 51.34 442 GLY A C 1
ATOM 3521 O O . GLY A 1 442 ? -21.253 0.407 10.690 1.00 51.34 442 GLY A O 1
ATOM 3522 N N . ARG A 1 443 ? -22.473 -1.364 11.348 1.00 64.38 443 ARG A N 1
ATOM 3523 C CA . ARG A 1 443 ? -21.615 -1.865 12.440 1.00 64.38 443 ARG A CA 1
ATOM 3524 C C . ARG A 1 443 ? -20.272 -2.404 11.972 1.00 64.38 443 ARG A C 1
ATOM 3526 O O . ARG A 1 443 ? -20.228 -3.223 11.053 1.00 64.38 443 ARG A O 1
ATOM 3533 N N . HIS A 1 444 ? -19.207 -2.084 12.700 1.00 72.81 444 HIS A N 1
ATOM 3534 C CA . HIS A 1 444 ? -17.944 -2.808 12.563 1.00 72.81 444 HIS A CA 1
ATOM 3535 C C . HIS A 1 444 ? -18.071 -4.219 13.150 1.00 72.81 444 HIS A C 1
ATOM 3537 O O . HIS A 1 444 ? -18.712 -4.415 14.186 1.00 72.81 444 HIS A O 1
ATOM 3543 N N . ARG A 1 445 ? -17.469 -5.213 12.492 1.00 78.50 445 ARG A N 1
ATOM 3544 C CA . ARG A 1 445 ? -17.518 -6.620 12.915 1.00 78.50 445 ARG A CA 1
ATOM 3545 C C . ARG A 1 445 ? -16.124 -7.204 13.001 1.00 78.50 445 ARG A C 1
ATOM 3547 O O . ARG A 1 445 ? -15.339 -7.049 12.072 1.00 78.50 445 ARG A O 1
ATOM 3554 N N . ILE A 1 446 ? -15.850 -7.909 14.087 1.00 83.25 446 ILE A N 1
ATOM 3555 C CA . ILE A 1 446 ? -14.619 -8.659 14.298 1.00 83.25 446 ILE A CA 1
ATOM 3556 C C . ILE A 1 446 ? -15.004 -10.109 14.576 1.00 83.25 446 ILE A C 1
ATOM 3558 O O . ILE A 1 446 ? -15.687 -10.383 15.557 1.00 83.25 446 ILE A O 1
ATOM 3562 N N . GLY A 1 447 ? -14.560 -11.043 13.739 1.00 87.81 447 GLY A N 1
ATOM 3563 C CA . GLY A 1 447 ? -14.774 -12.467 13.976 1.00 87.81 447 GLY A CA 1
ATOM 3564 C C . GLY A 1 447 ? -14.008 -12.925 15.216 1.00 87.81 447 GLY A C 1
ATOM 3565 O O . GLY A 1 447 ? -14.587 -13.385 16.196 1.00 87.81 447 GLY A O 1
ATOM 3566 N N . THR A 1 448 ? -12.683 -12.780 15.205 1.00 89.06 448 THR A N 1
ATOM 3567 C CA . THR A 1 448 ? -11.827 -13.157 16.341 1.00 89.06 448 THR A CA 1
ATOM 3568 C C . THR A 1 448 ? -10.907 -12.016 16.739 1.00 89.06 448 THR A C 1
ATOM 3570 O O . THR A 1 448 ? -10.161 -11.509 15.910 1.00 89.06 448 THR A O 1
ATOM 3573 N N . PHE A 1 449 ? -10.940 -11.629 18.011 1.00 85.75 449 PHE A N 1
ATOM 3574 C CA . PHE A 1 449 ? -10.046 -10.636 18.596 1.00 85.75 449 PHE A CA 1
ATOM 3575 C C . PHE A 1 449 ? -9.130 -11.313 19.618 1.00 85.75 449 PHE A C 1
ATOM 3577 O O . PHE A 1 449 ? -9.606 -11.813 20.636 1.00 85.75 449 PHE A O 1
ATOM 3584 N N . VAL A 1 450 ? -7.824 -11.312 19.367 1.00 85.31 450 VAL A N 1
ATOM 3585 C CA . VAL A 1 450 ? -6.788 -11.856 20.250 1.00 85.31 450 VAL A CA 1
ATOM 3586 C C . VAL A 1 450 ? -5.994 -10.701 20.854 1.00 85.31 450 VAL A C 1
ATOM 3588 O O . VAL A 1 450 ? -5.269 -9.989 20.158 1.00 85.31 450 VAL A O 1
ATOM 3591 N N . CYS A 1 451 ? -6.127 -10.521 22.165 1.00 76.12 451 CYS A N 1
ATOM 3592 C CA . CYS A 1 451 ? -5.408 -9.501 22.921 1.00 76.12 451 CYS A CA 1
ATOM 3593 C C . CYS A 1 451 ? -4.196 -10.130 23.620 1.00 76.12 451 CYS A C 1
ATOM 3595 O O . CYS A 1 451 ? -4.386 -10.941 24.523 1.00 76.12 451 CYS A O 1
ATOM 3597 N N . ARG A 1 452 ? -2.971 -9.758 23.225 1.00 73.31 452 ARG A N 1
ATOM 3598 C CA . ARG A 1 452 ? -1.695 -10.223 23.815 1.00 73.31 452 ARG A CA 1
ATOM 3599 C C . ARG A 1 452 ? -0.970 -9.177 24.660 1.00 73.31 452 ARG A C 1
ATOM 3601 O O . ARG A 1 452 ? 0.211 -9.334 24.951 1.00 73.31 452 ARG A O 1
ATOM 3608 N N . ILE A 1 453 ? -1.649 -8.096 25.019 1.00 62.53 453 ILE A N 1
ATOM 3609 C CA . ILE A 1 453 ? -1.007 -6.920 25.606 1.00 62.53 453 ILE A CA 1
ATOM 3610 C C . ILE A 1 453 ? -0.538 -7.206 27.047 1.00 62.53 453 ILE A C 1
ATOM 3612 O O . ILE A 1 453 ? -1.374 -7.518 27.902 1.00 62.53 453 ILE A O 1
ATOM 3616 N N . PRO A 1 454 ? 0.754 -7.033 27.371 1.00 50.19 454 PRO A N 1
ATOM 3617 C CA . PRO A 1 454 ? 1.247 -7.071 28.743 1.00 50.19 454 PRO A CA 1
ATOM 3618 C C . PRO A 1 454 ? 0.928 -5.756 29.482 1.00 50.19 454 PRO A C 1
ATOM 3620 O O . PRO A 1 454 ? 1.294 -4.683 29.025 1.00 50.19 454 PRO A O 1
ATOM 3623 N N . ALA A 1 455 ? 0.284 -5.869 30.647 1.00 42.53 455 ALA A N 1
ATOM 3624 C CA . ALA A 1 455 ? 0.194 -4.888 31.742 1.00 42.53 455 ALA A CA 1
ATOM 3625 C C . ALA A 1 455 ? -0.625 -3.564 31.602 1.00 42.53 455 ALA A C 1
ATOM 3627 O O . ALA A 1 455 ? -0.285 -2.626 30.893 1.00 42.53 455 ALA A O 1
ATOM 3628 N N . LYS A 1 456 ? -1.661 -3.480 32.461 1.00 49.34 456 LYS A N 1
ATOM 3629 C CA . LYS A 1 456 ? -2.142 -2.358 33.317 1.00 49.34 456 LYS A CA 1
ATOM 3630 C C . LYS A 1 456 ? -2.877 -1.091 32.829 1.00 49.34 456 LYS A C 1
ATOM 3632 O O . LYS A 1 456 ? -3.198 -0.277 33.694 1.00 49.34 456 LYS A O 1
ATOM 3637 N N . LYS A 1 457 ? -3.313 -0.956 31.573 1.00 45.19 457 LYS A N 1
ATOM 3638 C CA . LYS A 1 457 ? -4.579 -0.264 31.171 1.00 45.19 457 LYS A CA 1
ATOM 3639 C C . LYS A 1 457 ? -4.654 -0.230 29.649 1.00 45.19 457 LYS A C 1
ATOM 3641 O O . LYS A 1 457 ? -4.021 0.591 28.992 1.00 45.19 457 LYS A O 1
ATOM 3646 N N . ASN A 1 458 ? -5.487 -1.096 29.095 1.00 49.41 458 ASN A N 1
ATOM 3647 C CA . ASN A 1 458 ? -5.729 -1.152 27.663 1.00 49.41 458 ASN A CA 1
ATOM 3648 C C . ASN A 1 458 ? -7.049 -0.445 27.333 1.00 49.41 458 ASN A C 1
ATOM 3650 O O . ASN A 1 458 ? -7.877 -0.184 28.207 1.00 49.41 458 ASN A O 1
ATOM 3654 N N . TYR A 1 459 ? -7.224 -0.032 26.080 1.00 49.62 459 TYR A N 1
ATOM 3655 C CA . TYR A 1 459 ? -8.469 0.597 25.652 1.00 49.62 459 TYR A CA 1
ATOM 3656 C C . TYR A 1 459 ? -8.771 0.177 24.219 1.00 49.62 459 TYR A C 1
ATOM 3658 O O . TYR A 1 459 ? -8.022 0.525 23.307 1.00 49.62 459 TYR A O 1
ATOM 3666 N N . VAL A 1 460 ? -9.886 -0.520 24.027 1.00 52.16 460 VAL A N 1
ATOM 3667 C CA . VAL A 1 460 ? -10.495 -0.711 22.711 1.00 52.16 460 VAL A CA 1
ATOM 3668 C C . VAL A 1 460 ? -11.716 0.185 22.667 1.00 52.16 460 VAL A C 1
ATOM 3670 O O . VAL A 1 460 ? -12.748 -0.158 23.226 1.00 52.16 460 VAL A O 1
ATOM 3673 N N . GLN A 1 461 ? -11.571 1.365 22.066 1.00 52.31 461 GLN A N 1
ATOM 3674 C CA . GLN A 1 461 ? -12.645 2.350 22.013 1.00 52.31 461 GLN A CA 1
ATOM 3675 C C . GLN A 1 461 ? -13.266 2.353 20.612 1.00 52.31 461 GLN A C 1
ATOM 3677 O O . GLN A 1 461 ? -12.591 2.791 19.676 1.00 52.31 461 GLN A O 1
ATOM 3682 N N . PRO A 1 462 ? -14.515 1.884 20.446 1.00 51.41 462 PRO A N 1
ATOM 3683 C CA . PRO A 1 462 ? -15.320 2.230 19.289 1.00 51.41 462 PRO A CA 1
ATOM 3684 C C . PRO A 1 462 ? -15.858 3.647 19.518 1.00 51.41 462 PRO A C 1
ATOM 3686 O O . PRO A 1 462 ? -16.741 3.871 20.345 1.00 51.41 462 PRO A O 1
ATOM 3689 N N . LEU A 1 463 ? -15.259 4.638 18.864 1.00 48.44 463 LEU A N 1
ATOM 3690 C CA . LEU A 1 463 ? -15.753 6.016 18.905 1.00 48.44 463 LEU A CA 1
ATOM 3691 C C . LEU A 1 463 ? -16.738 6.217 17.757 1.00 48.44 463 LEU A C 1
ATOM 3693 O O . LEU A 1 463 ? -16.352 6.040 16.606 1.00 48.44 463 LEU A O 1
ATOM 3697 N N . GLY A 1 464 ? -17.989 6.564 18.076 1.00 49.12 464 GLY A N 1
ATOM 3698 C CA . GLY A 1 464 ? -19.000 6.978 17.091 1.00 49.12 464 GLY A CA 1
ATOM 3699 C C . GLY A 1 464 ? -19.690 5.858 16.298 1.00 49.12 464 GLY A C 1
ATOM 3700 O O . GLY A 1 464 ? -20.504 6.164 15.429 1.00 49.12 464 GLY A O 1
ATOM 3701 N N . SER A 1 465 ? -19.413 4.581 16.590 1.00 54.84 465 SER A N 1
ATOM 3702 C CA . SER A 1 465 ? -19.992 3.422 15.890 1.00 54.84 465 SER A CA 1
ATOM 3703 C C . SER A 1 465 ? -20.227 2.225 16.822 1.00 54.84 465 SER A C 1
ATOM 3705 O O . SER A 1 465 ? -19.569 2.081 17.850 1.00 54.84 465 SER A O 1
ATOM 3707 N N . ASP A 1 466 ? -21.171 1.357 16.457 1.00 65.75 466 ASP A N 1
ATOM 3708 C CA . ASP A 1 466 ? -21.435 0.101 17.164 1.00 65.75 466 ASP A CA 1
ATOM 3709 C C . ASP A 1 466 ? -20.438 -0.985 16.710 1.00 65.75 466 ASP A C 1
ATOM 3711 O O . ASP A 1 466 ? -20.234 -1.203 15.508 1.00 65.75 466 ASP A O 1
ATOM 3715 N N . LEU A 1 467 ? -19.843 -1.698 17.671 1.00 72.94 467 LEU A N 1
ATOM 3716 C CA . LEU A 1 467 ? -18.889 -2.786 17.430 1.00 72.94 467 LEU A CA 1
ATOM 3717 C C . LEU A 1 467 ? -19.500 -4.150 17.777 1.00 72.94 467 LEU A C 1
ATOM 3719 O O . LEU A 1 467 ? -20.155 -4.313 18.803 1.00 72.94 467 LEU A O 1
ATOM 3723 N N . THR A 1 468 ? -19.269 -5.161 16.942 1.00 78.81 468 THR A N 1
ATOM 3724 C CA . THR A 1 468 ? -19.569 -6.565 17.263 1.00 78.81 468 THR A CA 1
ATOM 3725 C C . THR A 1 468 ? -18.298 -7.402 17.200 1.00 78.81 468 THR A C 1
ATOM 3727 O O . THR A 1 468 ? -17.569 -7.330 16.214 1.00 78.81 468 THR A O 1
ATOM 3730 N N . ILE A 1 469 ? -18.044 -8.197 18.236 1.00 83.62 469 ILE A N 1
ATOM 3731 C CA . ILE A 1 469 ? -16.939 -9.154 18.320 1.00 83.62 469 ILE A CA 1
ATOM 3732 C C . ILE A 1 469 ? -17.538 -10.549 18.516 1.00 83.62 469 ILE A C 1
ATOM 3734 O O . ILE A 1 469 ? -18.148 -10.800 19.553 1.00 83.62 469 ILE A O 1
ATOM 3738 N N . ASP A 1 470 ? -17.366 -11.477 17.575 1.00 88.44 470 ASP A N 1
ATOM 3739 C CA . ASP A 1 470 ? -17.937 -12.826 17.725 1.00 88.44 470 ASP A CA 1
ATOM 3740 C C . ASP A 1 470 ? -17.184 -13.617 18.810 1.00 88.44 470 ASP A C 1
ATOM 3742 O O . ASP A 1 470 ? -17.794 -14.279 19.658 1.00 88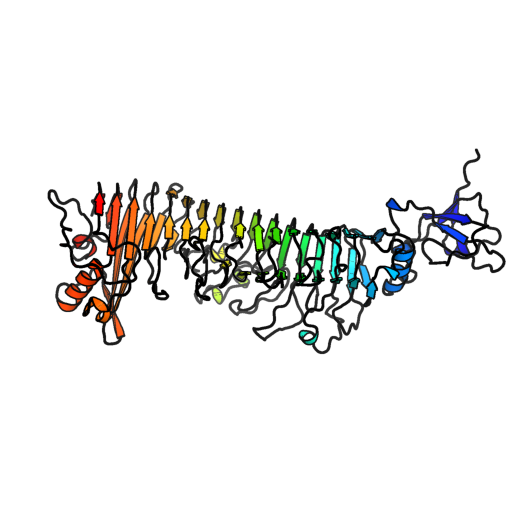.44 470 ASP A O 1
ATOM 3746 N N . ARG A 1 471 ? -15.847 -13.512 18.828 1.00 91.81 471 ARG A N 1
ATOM 3747 C CA . ARG A 1 471 ? -14.967 -14.179 19.800 1.00 91.81 471 ARG A CA 1
ATOM 3748 C C . ARG A 1 471 ? -13.859 -13.251 20.292 1.00 91.81 471 ARG A C 1
ATOM 3750 O O . ARG A 1 471 ? -13.025 -12.810 19.507 1.00 91.81 471 ARG A O 1
ATOM 3757 N N . LEU A 1 472 ? -13.811 -13.013 21.599 1.00 88.31 472 LEU A N 1
ATOM 3758 C CA . LEU A 1 472 ? -12.722 -12.324 22.288 1.00 88.31 472 LEU A CA 1
ATOM 3759 C C . LEU A 1 472 ? -11.871 -13.346 23.054 1.00 88.31 472 LEU A C 1
ATOM 3761 O O . LEU A 1 472 ? -12.375 -14.092 23.896 1.00 88.31 472 LEU A O 1
ATOM 3765 N N . HIS A 1 473 ? -10.573 -13.371 22.768 1.00 87.81 473 HIS A N 1
ATOM 3766 C CA . HIS A 1 473 ? -9.590 -14.184 23.471 1.00 87.81 473 HIS A CA 1
ATOM 3767 C C . HIS A 1 473 ? -8.578 -13.293 24.194 1.00 87.81 473 HIS A C 1
ATOM 3769 O O . HIS A 1 473 ? -7.895 -12.470 23.576 1.00 87.81 473 HIS A O 1
ATOM 3775 N N . LEU A 1 474 ? -8.496 -13.461 25.511 1.00 84.00 474 LEU A N 1
ATOM 3776 C CA . LEU A 1 474 ? -7.559 -12.762 26.382 1.00 84.00 474 LEU A CA 1
ATOM 3777 C C . LEU A 1 474 ? -6.326 -13.649 26.593 1.00 84.00 474 LEU A C 1
ATOM 3779 O O . LEU A 1 474 ? -6.408 -14.655 27.297 1.00 84.00 474 LEU A O 1
ATOM 3783 N N . ALA A 1 475 ? -5.199 -13.304 25.974 1.00 76.69 475 ALA A N 1
ATOM 3784 C CA . ALA A 1 475 ? -3.953 -14.026 26.207 1.00 76.69 475 ALA A CA 1
ATOM 3785 C C . ALA A 1 475 ? -3.310 -13.605 27.543 1.00 76.69 475 ALA A C 1
ATOM 3787 O O . ALA A 1 475 ? -3.670 -12.582 28.133 1.00 76.69 475 ALA A O 1
ATOM 3788 N N . LYS A 1 476 ? -2.359 -14.409 28.025 1.00 71.25 476 LYS A N 1
ATOM 3789 C CA . LYS A 1 476 ? -1.737 -14.294 29.347 1.00 71.25 476 LYS A CA 1
ATOM 3790 C C . LYS A 1 476 ? -1.111 -12.916 29.572 1.00 71.25 476 LYS A C 1
ATOM 3792 O O . LYS A 1 476 ? -0.199 -12.508 28.859 1.00 71.25 476 LYS A O 1
ATOM 3797 N N . GLY A 1 477 ? -1.556 -12.237 30.630 1.00 63.00 477 GLY A N 1
ATOM 3798 C CA . GLY A 1 477 ? -1.043 -10.931 31.049 1.00 63.00 477 GLY A CA 1
ATOM 3799 C C . GLY A 1 477 ? -1.770 -10.373 32.278 1.00 63.00 477 GLY A C 1
ATOM 3800 O O . GLY A 1 477 ? -2.889 -10.777 32.600 1.00 63.00 477 GLY A O 1
ATOM 3801 N N . THR A 1 478 ? -1.133 -9.443 32.993 1.00 52.06 478 THR A N 1
ATOM 3802 C CA . THR A 1 478 ? -1.657 -8.846 34.232 1.00 52.06 478 THR A CA 1
ATOM 3803 C C . THR A 1 478 ? -2.437 -7.547 33.958 1.00 52.06 478 THR A C 1
ATOM 3805 O O . THR A 1 478 ? -1.863 -6.474 33.808 1.00 52.06 478 THR A O 1
ATOM 3808 N N . GLY A 1 479 ? -3.774 -7.599 33.923 1.00 58.59 479 GLY A N 1
ATOM 3809 C CA . GLY A 1 479 ? -4.628 -6.402 34.031 1.00 58.59 479 GLY A CA 1
ATOM 3810 C C . GLY A 1 479 ? -4.936 -5.668 32.719 1.00 58.59 479 GLY A C 1
ATOM 3811 O O . GLY A 1 479 ? -4.614 -4.489 32.574 1.00 58.59 479 GLY A O 1
ATOM 3812 N N . VAL A 1 480 ? -5.603 -6.336 31.773 1.00 63.50 480 VAL A N 1
ATOM 3813 C CA . VAL A 1 480 ? -6.101 -5.715 30.531 1.00 63.50 480 VAL A CA 1
ATOM 3814 C C . VAL A 1 480 ? -7.385 -4.934 30.808 1.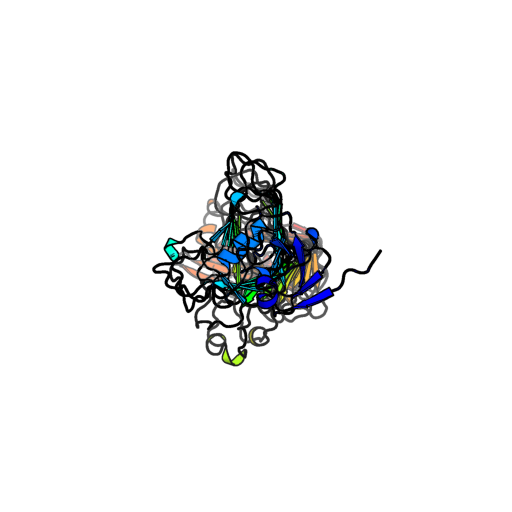00 63.50 480 VAL A C 1
ATOM 3816 O O . VAL A 1 480 ? -8.422 -5.536 31.053 1.00 63.50 480 VAL A O 1
ATOM 3819 N N . THR A 1 481 ? -7.356 -3.606 30.721 1.00 65.38 481 THR A N 1
ATOM 3820 C CA . THR A 1 481 ? -8.595 -2.807 30.719 1.00 65.38 481 THR A CA 1
ATOM 3821 C C . THR A 1 481 ? -9.232 -2.770 29.318 1.00 65.38 481 THR A C 1
ATOM 3823 O O . THR A 1 481 ? -8.534 -2.749 28.313 1.00 65.38 481 THR A O 1
ATOM 3826 N N . PHE A 1 482 ? -10.554 -2.763 29.217 1.00 70.69 482 PHE A N 1
ATOM 3827 C CA . PHE A 1 482 ? -11.319 -2.514 28.003 1.00 70.69 482 PHE A CA 1
ATOM 3828 C C . PHE A 1 482 ? -12.285 -1.374 28.303 1.00 70.69 482 PHE A C 1
ATOM 3830 O O . PHE A 1 482 ? -13.242 -1.564 29.042 1.00 70.69 482 PHE A O 1
ATOM 3837 N N . ALA A 1 483 ? -12.034 -0.182 27.763 1.00 64.81 483 ALA A N 1
ATOM 3838 C CA . ALA A 1 483 ? -12.970 0.936 27.861 1.00 64.81 483 ALA A CA 1
ATOM 3839 C C . ALA A 1 483 ? -14.059 0.800 26.790 1.00 64.81 483 ALA A C 1
ATOM 3841 O O . ALA A 1 483 ? -13.839 1.130 25.626 1.00 64.81 483 ALA A O 1
ATOM 3842 N N . MET A 1 484 ? -15.216 0.291 27.185 1.00 65.12 484 MET A N 1
ATOM 3843 C CA . MET A 1 484 ? -16.286 -0.115 26.288 1.00 65.12 484 MET A CA 1
ATOM 3844 C C . MET A 1 484 ? -17.239 1.049 26.003 1.00 65.12 484 MET A C 1
ATOM 3846 O O . MET A 1 484 ? -17.820 1.632 26.920 1.00 65.12 484 MET A O 1
ATOM 3850 N N . GLY A 1 485 ? -17.400 1.360 24.713 1.00 65.12 485 GLY A N 1
ATOM 3851 C CA . GLY A 1 485 ? -18.568 2.071 24.185 1.00 65.12 485 GLY A CA 1
ATOM 3852 C C . GLY A 1 485 ? -19.697 1.086 23.857 1.00 65.12 485 GLY A C 1
ATOM 3853 O O . GLY A 1 485 ? -19.844 0.057 24.516 1.00 65.12 485 GLY A O 1
ATOM 3854 N N . ASN A 1 486 ? -20.460 1.354 22.795 1.00 68.44 486 ASN A N 1
ATOM 3855 C CA . ASN A 1 486 ? -21.484 0.433 22.300 1.00 68.44 486 ASN A CA 1
ATOM 3856 C C . ASN A 1 486 ? -20.851 -0.823 21.683 1.00 68.44 486 ASN A C 1
ATOM 3858 O O . ASN A 1 486 ? -20.259 -0.765 20.601 1.00 68.44 486 ASN A O 1
ATOM 3862 N N . CYS A 1 487 ? -20.972 -1.966 22.357 1.00 74.69 487 CYS A N 1
ATOM 3863 C CA . CYS A 1 487 ? -20.325 -3.194 21.902 1.00 74.69 487 CYS A CA 1
ATOM 3864 C C . CYS A 1 487 ? -21.134 -4.451 22.226 1.00 74.69 487 CYS A C 1
ATOM 3866 O O . CYS A 1 487 ? -21.649 -4.605 23.332 1.00 74.69 487 CYS A O 1
ATOM 3868 N N . LYS A 1 488 ? -21.182 -5.386 21.275 1.00 81.25 488 LYS A N 1
ATOM 3869 C CA . LYS A 1 488 ? -21.674 -6.750 21.479 1.00 81.25 488 LYS A CA 1
ATOM 3870 C C . LYS A 1 488 ? -20.523 -7.745 21.374 1.00 81.25 488 LYS A C 1
ATOM 3872 O O . LYS A 1 488 ? -19.824 -7.764 20.366 1.00 81.25 488 LYS A O 1
ATOM 3877 N N . ILE A 1 489 ? -20.378 -8.613 22.369 1.00 85.75 489 ILE A N 1
ATOM 3878 C CA . ILE A 1 489 ? -19.409 -9.707 22.390 1.00 85.75 489 ILE A CA 1
ATOM 3879 C C . ILE A 1 489 ? -20.154 -11.047 22.419 1.00 85.75 489 ILE A C 1
ATOM 3881 O O . ILE A 1 489 ? -20.971 -11.298 23.304 1.00 85.75 489 ILE A O 1
ATOM 3885 N N . GLY A 1 490 ? -19.875 -11.923 21.455 1.00 88.75 490 GLY A N 1
ATOM 3886 C CA . GLY A 1 490 ? -20.468 -13.259 21.381 1.00 88.75 490 GLY A CA 1
ATOM 3887 C C . GLY A 1 490 ? -19.901 -14.215 22.433 1.00 88.75 490 GLY A C 1
ATOM 3888 O O . GLY A 1 490 ? -20.649 -14.882 23.142 1.00 88.75 490 GLY A O 1
ATOM 3889 N N . SER A 1 491 ? -18.578 -14.280 22.571 1.00 92.06 491 SER A N 1
ATOM 3890 C CA . SER A 1 491 ? -17.933 -15.139 23.570 1.00 92.06 491 SER A CA 1
ATOM 3891 C C . SER A 1 491 ? -16.606 -14.576 24.063 1.00 92.06 491 SER A C 1
ATOM 3893 O O . SER A 1 491 ? -15.836 -14.023 23.279 1.00 92.06 491 SER A O 1
ATOM 3895 N N . ILE A 1 492 ? -16.328 -14.751 25.358 1.00 90.00 492 ILE A N 1
ATOM 3896 C CA . ILE A 1 492 ? -15.051 -14.392 25.987 1.00 90.00 492 ILE A CA 1
ATOM 3897 C C . ILE A 1 492 ? -14.362 -15.649 26.521 1.00 90.00 492 ILE A C 1
ATOM 3899 O O . ILE A 1 492 ? -14.951 -16.427 27.278 1.00 90.00 492 ILE A O 1
ATOM 3903 N N . THR A 1 493 ? -13.096 -15.820 26.146 1.00 89.38 493 THR A N 1
ATOM 3904 C CA . THR A 1 493 ? -12.186 -16.858 26.653 1.00 89.38 493 THR A CA 1
ATOM 3905 C C . THR A 1 493 ? -10.886 -16.224 27.134 1.00 89.38 493 THR A C 1
ATOM 3907 O O . THR A 1 493 ? -10.559 -15.107 26.731 1.00 89.38 493 THR A O 1
ATOM 3910 N N . GLN A 1 494 ? -10.137 -16.926 27.983 1.00 87.00 494 GLN A N 1
ATOM 3911 C CA . GLN A 1 494 ? -8.855 -16.432 28.481 1.00 87.00 494 GLN A CA 1
ATOM 3912 C C . GLN A 1 494 ? -7.836 -17.550 28.693 1.00 87.00 494 GLN A C 1
ATOM 3914 O O . GLN A 1 494 ? -8.210 -18.685 28.989 1.00 87.00 494 GLN A O 1
ATOM 3919 N N . GLU A 1 495 ? -6.554 -17.207 28.600 1.00 86.50 495 GLU A N 1
ATOM 3920 C CA . GLU A 1 495 ? -5.455 -18.036 29.094 1.00 86.50 495 GLU A CA 1
ATOM 3921 C C . GLU A 1 495 ? -5.383 -17.982 30.634 1.00 86.50 495 GLU A C 1
ATOM 3923 O O . GLU A 1 495 ? -5.798 -17.006 31.271 1.00 86.50 495 GLU A O 1
ATOM 3928 N N . ALA A 1 496 ? -4.854 -19.035 31.261 1.00 82.25 496 ALA A N 1
ATOM 3929 C CA . ALA A 1 496 ? -4.753 -19.119 32.717 1.00 82.25 496 ALA A CA 1
ATOM 3930 C C . ALA A 1 496 ? -3.850 -18.015 33.305 1.00 82.25 496 ALA A C 1
ATOM 3932 O O . ALA A 1 496 ? -2.776 -17.720 32.779 1.00 82.25 496 ALA A O 1
ATOM 3933 N N . GLY A 1 497 ? -4.278 -17.426 34.427 1.00 75.69 497 GLY A N 1
ATOM 3934 C CA . GLY A 1 497 ? -3.560 -16.332 35.096 1.00 75.69 497 GLY A CA 1
ATOM 3935 C C . GLY A 1 497 ? -3.815 -14.942 34.504 1.00 75.69 497 GLY A C 1
ATOM 3936 O O . GLY A 1 497 ? -3.205 -13.974 34.953 1.00 75.69 497 GLY A O 1
ATOM 3937 N N . THR A 1 498 ? -4.717 -14.827 33.527 1.00 77.56 498 THR A N 1
ATOM 3938 C CA . THR A 1 498 ? -5.119 -13.539 32.948 1.00 77.56 498 THR A CA 1
ATOM 3939 C C . THR A 1 498 ? -6.069 -12.790 33.882 1.00 77.56 498 THR A C 1
ATOM 3941 O O . THR A 1 498 ? -6.966 -13.385 34.478 1.00 77.56 498 THR A O 1
ATOM 3944 N N . GLN A 1 499 ? -5.878 -11.475 34.001 1.00 78.12 499 GLN A N 1
ATOM 3945 C CA . GLN A 1 499 ? -6.812 -10.563 34.668 1.00 78.12 499 GLN A CA 1
ATOM 3946 C C . GLN A 1 499 ? -7.227 -9.467 33.692 1.00 78.12 499 GLN A C 1
ATOM 3948 O O . GLN A 1 499 ? -6.374 -8.894 33.007 1.00 78.12 499 GLN A O 1
ATOM 3953 N N . ALA A 1 500 ? -8.517 -9.141 33.657 1.00 80.25 500 ALA A N 1
ATOM 3954 C CA . ALA A 1 500 ? -9.042 -8.084 32.802 1.00 80.25 500 ALA A CA 1
ATOM 3955 C C . ALA A 1 500 ? -10.077 -7.225 33.530 1.00 80.25 500 ALA A C 1
ATOM 3957 O O . ALA A 1 500 ? -10.732 -7.679 34.462 1.00 80.25 500 ALA A O 1
ATOM 3958 N N . THR A 1 501 ? -10.237 -5.990 33.077 1.00 81.69 501 THR A N 1
ATOM 3959 C CA . THR A 1 501 ? -11.252 -5.048 33.538 1.00 81.69 501 THR A CA 1
ATOM 3960 C C . THR A 1 501 ? -12.027 -4.551 32.324 1.00 81.69 501 THR A C 1
ATOM 3962 O O . THR A 1 501 ? -11.415 -4.072 31.385 1.00 81.69 501 THR A O 1
ATOM 3965 N N . PHE A 1 502 ? -13.351 -4.599 32.317 1.00 82.12 502 PHE A N 1
ATOM 3966 C CA . PHE A 1 502 ? -14.185 -3.952 31.305 1.00 82.12 502 PHE A CA 1
ATOM 3967 C C . PHE A 1 502 ? -14.841 -2.739 31.948 1.00 82.12 502 PHE A C 1
ATOM 3969 O O . PHE A 1 502 ? -15.648 -2.894 32.853 1.00 82.12 502 PHE A O 1
ATOM 3976 N N . GLU A 1 503 ? -14.480 -1.540 31.511 1.00 76.69 503 GLU A N 1
ATOM 3977 C CA . GLU A 1 503 ? -14.991 -0.278 32.038 1.00 76.69 503 GLU A CA 1
ATOM 3978 C C . GLU A 1 503 ? -15.978 0.339 31.046 1.00 76.69 503 GLU A C 1
ATOM 3980 O O . GLU A 1 503 ? -15.600 0.594 29.903 1.00 76.69 503 GLU A O 1
ATOM 3985 N N . SER A 1 504 ? -17.214 0.635 31.452 1.00 71.44 504 SER A N 1
ATOM 3986 C CA . SER A 1 504 ? -18.062 1.525 30.650 1.00 71.44 504 SER A CA 1
ATOM 3987 C C . SER A 1 504 ? -17.486 2.946 30.695 1.00 71.44 504 SER A C 1
ATOM 3989 O O . SER A 1 504 ? -16.911 3.364 31.708 1.00 71.44 504 SER A O 1
ATOM 3991 N N . ARG A 1 505 ? -17.575 3.685 29.584 1.00 63.16 505 ARG A N 1
ATOM 3992 C CA . ARG A 1 505 ? -17.169 5.096 29.523 1.00 63.16 505 ARG A CA 1
ATOM 3993 C C . ARG A 1 505 ? -18.329 6.015 29.181 1.00 63.16 505 ARG A C 1
ATOM 3995 O O . ARG A 1 505 ? -19.230 5.649 28.434 1.00 63.16 505 ARG A O 1
ATOM 4002 N N . GLU A 1 506 ? -18.200 7.247 29.674 1.00 54.34 506 GLU A N 1
ATOM 4003 C CA . GLU A 1 506 ? -19.055 8.381 29.342 1.00 54.34 506 GLU A CA 1
ATOM 4004 C C . GLU A 1 506 ? -19.159 8.549 27.826 1.00 54.34 506 GLU A C 1
ATOM 4006 O O . GLU A 1 506 ? -18.179 8.830 27.127 1.00 54.34 506 GLU A O 1
ATOM 4011 N N . ASN A 1 507 ? -20.372 8.418 27.314 1.00 47.91 507 ASN A N 1
ATOM 4012 C CA . ASN A 1 507 ? -20.662 8.710 25.928 1.00 47.91 507 ASN A CA 1
ATOM 4013 C C . ASN A 1 507 ? -20.908 10.218 25.752 1.00 47.91 507 ASN A C 1
ATOM 4015 O O . ASN A 1 507 ? -22.040 10.648 25.568 1.00 47.91 507 ASN A O 1
ATOM 4019 N N . LYS A 1 508 ? -19.847 11.037 25.802 1.00 39.81 508 LYS A N 1
ATOM 4020 C CA . LYS A 1 508 ? -19.956 12.497 25.570 1.00 39.81 508 LYS A CA 1
ATOM 4021 C C . LYS A 1 508 ? -20.326 12.877 24.128 1.00 39.81 508 LYS A C 1
ATOM 4023 O O . LYS A 1 508 ? -20.646 14.029 23.867 1.00 39.81 508 LYS A O 1
ATOM 4028 N N . PHE A 1 509 ? -20.281 11.923 23.198 1.00 37.28 509 PHE A N 1
ATOM 4029 C CA . PHE A 1 509 ? -20.530 12.133 21.774 1.00 37.28 509 PHE A CA 1
ATOM 4030 C C . PHE A 1 509 ? -21.632 11.177 21.305 1.00 37.28 509 PHE A C 1
ATOM 4032 O O . PHE A 1 509 ? -21.329 10.060 20.883 1.00 37.28 509 PHE A O 1
ATOM 4039 N N . LYS A 1 510 ? -22.911 11.564 21.405 1.00 42.47 510 LYS A N 1
ATOM 4040 C CA . LYS A 1 510 ? -24.009 10.784 20.809 1.00 42.47 510 LYS A CA 1
ATOM 4041 C C . LYS A 1 510 ? -24.953 11.631 19.973 1.00 42.47 510 LYS A C 1
ATOM 4043 O O . LYS A 1 510 ? -25.320 12.732 20.360 1.00 42.47 510 LYS A O 1
ATOM 4048 N N . ASN A 1 511 ? -25.364 11.017 18.866 1.00 38.94 511 ASN A N 1
ATOM 4049 C CA . ASN A 1 511 ? -26.547 11.352 18.083 1.00 38.94 511 ASN A CA 1
ATOM 4050 C C . ASN A 1 511 ? -27.790 10.697 18.695 1.00 38.94 511 ASN A C 1
ATOM 4052 O O . ASN A 1 511 ? -27.684 9.688 19.395 1.00 38.94 511 ASN A O 1
ATOM 4056 N N . ASP A 1 512 ? -28.963 11.183 18.308 1.00 41.97 512 ASP A N 1
ATOM 4057 C CA . ASP A 1 512 ? -30.280 10.795 18.830 1.00 41.97 512 ASP A CA 1
ATOM 4058 C C . ASP A 1 512 ? -30.743 9.350 18.508 1.00 41.97 512 ASP A C 1
ATOM 4060 O O . ASP A 1 512 ? -31.911 9.026 18.707 1.00 41.97 512 ASP A O 1
ATOM 4064 N N . THR A 1 513 ? -29.906 8.446 17.961 1.00 47.66 513 THR A N 1
ATOM 4065 C CA . THR A 1 513 ? -30.405 7.133 17.459 1.00 47.66 513 THR A CA 1
ATOM 4066 C C . THR A 1 513 ? -29.484 5.889 17.562 1.00 47.66 513 THR A C 1
ATOM 4068 O O . THR A 1 513 ? -29.418 5.095 16.611 1.00 47.66 513 THR A O 1
ATOM 4071 N N . PRO A 1 514 ? -28.804 5.607 18.691 1.00 48.38 514 PRO A N 1
ATOM 4072 C CA . PRO A 1 514 ? -28.045 4.356 18.863 1.00 48.38 514 PRO A CA 1
ATOM 4073 C C . PRO A 1 514 ? -28.941 3.087 18.848 1.00 48.38 514 PRO A C 1
ATOM 4075 O O . PRO A 1 514 ? -30.109 3.148 19.227 1.00 48.38 514 PRO A O 1
ATOM 4078 N N . LEU A 1 515 ? -28.429 1.927 18.386 1.00 45.41 515 LEU A N 1
ATOM 4079 C CA . LEU A 1 515 ? -29.111 0.613 18.531 1.00 45.41 515 LEU A CA 1
ATOM 4080 C C . LEU A 1 515 ? -28.906 0.016 19.928 1.00 45.41 515 LEU A C 1
ATOM 4082 O O . LEU A 1 515 ? -29.817 -0.605 20.470 1.00 45.41 515 LEU A O 1
ATOM 4086 N N . TYR A 1 516 ? -27.716 0.225 20.495 1.00 51.25 516 TYR A N 1
ATOM 4087 C CA . TYR A 1 516 ? -27.356 -0.143 21.860 1.00 51.25 516 TYR A CA 1
ATOM 4088 C C . TYR A 1 516 ? -26.813 1.091 22.564 1.00 51.25 516 TYR A C 1
ATOM 4090 O O . TYR A 1 516 ? -26.111 1.891 21.955 1.00 51.25 516 TYR A O 1
ATOM 4098 N N . ASN A 1 517 ? -27.108 1.260 23.842 1.00 61.28 517 ASN A N 1
ATOM 4099 C CA . ASN A 1 517 ? -26.446 2.268 24.659 1.00 61.28 517 ASN A CA 1
ATOM 4100 C C . ASN A 1 517 ? -25.786 1.564 25.845 1.00 61.28 517 ASN A C 1
ATOM 4102 O O . ASN A 1 517 ? -26.261 1.637 26.963 1.00 61.28 517 ASN A O 1
ATOM 4106 N N . GLY A 1 518 ? -24.753 0.770 25.580 1.00 66.88 518 GLY A N 1
ATOM 4107 C CA . GLY A 1 518 ? -24.103 -0.065 26.590 1.00 66.88 518 GLY A CA 1
ATOM 4108 C C . GLY A 1 518 ? -23.440 -1.290 25.966 1.00 66.88 518 GLY A C 1
ATOM 4109 O O . GLY A 1 518 ? -23.120 -1.284 24.774 1.00 66.88 518 GLY A O 1
ATOM 4110 N N . PHE A 1 519 ? -23.213 -2.333 26.763 1.00 76.19 519 PHE A N 1
ATOM 4111 C CA . PHE A 1 519 ? -22.535 -3.552 26.317 1.00 76.19 519 PHE A CA 1
ATOM 4112 C C . PHE A 1 519 ? -23.455 -4.780 26.381 1.00 76.19 519 PHE A C 1
ATOM 4114 O O . PHE A 1 519 ? -24.323 -4.904 27.247 1.00 76.19 519 PHE A O 1
ATOM 4121 N N . ILE A 1 520 ? -23.221 -5.726 25.475 1.00 83.38 520 ILE A N 1
ATOM 4122 C CA . ILE A 1 520 ? -23.881 -7.033 25.446 1.00 83.38 520 ILE A CA 1
ATOM 4123 C C . ILE A 1 520 ? -22.806 -8.116 25.427 1.00 83.38 520 ILE A C 1
ATOM 4125 O O . ILE A 1 520 ? -21.892 -8.047 24.610 1.00 83.38 520 ILE A O 1
ATOM 4129 N N . VAL A 1 521 ? -22.924 -9.132 26.281 1.00 88.25 521 VAL A N 1
ATOM 4130 C CA . VAL A 1 521 ? -22.038 -10.304 26.307 1.00 88.25 521 VAL A CA 1
ATOM 4131 C C . VAL A 1 521 ? -22.882 -11.572 26.363 1.00 88.25 521 VAL A C 1
ATOM 4133 O O . VAL A 1 521 ? -23.584 -11.810 27.342 1.00 88.25 521 VAL A O 1
ATOM 4136 N N . GLU A 1 522 ? -22.822 -12.393 25.315 1.00 90.88 522 GLU A N 1
ATOM 4137 C CA . GLU A 1 522 ? -23.681 -13.584 25.172 1.00 90.88 522 GLU A CA 1
ATOM 4138 C C . GLU A 1 522 ? -23.123 -14.831 25.894 1.00 90.88 522 GLU A C 1
ATOM 4140 O O . GLU A 1 522 ? -23.870 -15.761 26.217 1.00 90.88 522 GLU A O 1
ATOM 4145 N N . SER A 1 523 ? -21.807 -14.878 26.133 1.00 91.44 523 SER A N 1
ATOM 4146 C CA . SER A 1 523 ? -21.146 -15.927 26.916 1.00 91.44 523 SER A CA 1
ATOM 4147 C C . SER A 1 523 ? -19.783 -15.473 27.442 1.00 91.44 523 SER A C 1
ATOM 4149 O O . SER A 1 523 ? -18.984 -14.886 26.711 1.00 91.44 523 SER A O 1
ATOM 4151 N N . CYS A 1 524 ? -19.474 -15.802 28.698 1.00 88.94 524 CYS A N 1
ATOM 4152 C CA . CYS A 1 524 ? -18.170 -15.540 29.301 1.00 88.94 524 CYS A CA 1
ATOM 4153 C C . CYS A 1 524 ? -17.670 -16.772 30.063 1.00 88.94 524 CYS A C 1
ATOM 4155 O O . CYS A 1 524 ? -18.184 -17.096 31.132 1.00 88.94 524 CYS A O 1
ATOM 4157 N N . LYS A 1 525 ? -16.639 -17.440 29.526 1.00 84.88 525 LYS A N 1
ATOM 4158 C CA . LYS A 1 525 ? -15.936 -18.551 30.202 1.00 84.88 525 LYS A CA 1
ATOM 4159 C C . LYS A 1 525 ? -14.701 -18.102 30.983 1.00 84.88 525 LYS A C 1
ATOM 4161 O O . LYS A 1 525 ? -14.024 -18.913 31.607 1.00 84.88 525 LYS A O 1
ATOM 4166 N N . ALA A 1 526 ? -14.376 -16.821 30.889 1.00 83.88 526 ALA A N 1
ATOM 4167 C CA . ALA A 1 526 ? -13.263 -16.212 31.585 1.00 83.88 526 ALA A CA 1
ATOM 4168 C C . ALA A 1 526 ? -13.612 -15.913 33.055 1.00 83.88 526 ALA A C 1
ATOM 4170 O O . ALA A 1 526 ? -14.777 -15.734 33.414 1.00 83.88 526 ALA A O 1
ATOM 4171 N N . THR A 1 527 ? -12.581 -15.887 33.897 1.00 84.69 527 THR A N 1
ATOM 4172 C CA . THR A 1 527 ? -12.654 -15.684 35.349 1.00 84.69 527 THR A CA 1
ATOM 4173 C C . THR A 1 527 ? -11.733 -14.544 35.764 1.00 84.69 527 THR A C 1
ATOM 4175 O O . THR A 1 527 ? -10.823 -14.179 35.027 1.00 84.69 527 THR A O 1
ATOM 4178 N N . ASN A 1 528 ? -11.929 -13.982 36.955 1.00 84.31 528 ASN A N 1
ATOM 4179 C CA . ASN A 1 528 ? -11.179 -12.821 37.438 1.00 84.31 528 ASN A CA 1
ATOM 4180 C C . ASN A 1 528 ? -11.289 -11.589 36.521 1.00 84.31 528 ASN A C 1
ATOM 4182 O O . ASN A 1 528 ? -10.369 -10.769 36.465 1.00 84.31 528 ASN A O 1
ATOM 4186 N N . ILE A 1 529 ? -12.414 -11.446 35.812 1.00 87.31 529 ILE A N 1
ATOM 4187 C CA . ILE A 1 529 ? -12.733 -10.228 35.070 1.00 87.31 529 ILE A CA 1
ATOM 4188 C C . ILE A 1 529 ? -13.459 -9.256 35.994 1.00 87.31 529 ILE A C 1
ATOM 4190 O O . ILE A 1 529 ? -14.446 -9.631 36.615 1.00 87.31 529 ILE A O 1
ATOM 4194 N N . LEU A 1 530 ? -13.015 -8.002 36.046 1.00 86.44 530 LEU A N 1
ATOM 4195 C CA . LEU A 1 530 ? -13.728 -6.902 36.685 1.00 86.44 530 LEU A CA 1
ATOM 4196 C C . LEU A 1 530 ? -14.614 -6.164 35.677 1.00 86.44 530 LEU A C 1
ATOM 4198 O O . LEU A 1 530 ? -14.114 -5.483 34.793 1.00 86.44 530 LEU A O 1
ATOM 4202 N N . TRP A 1 531 ? -15.926 -6.232 35.840 1.00 85.88 531 TRP A N 1
ATOM 4203 C CA . TRP A 1 531 ? -16.888 -5.406 35.119 1.00 85.88 531 TRP A CA 1
ATOM 4204 C C . TRP A 1 531 ? -17.128 -4.131 35.913 1.00 85.88 531 TRP A C 1
ATOM 4206 O O . TRP A 1 531 ? -17.545 -4.182 37.065 1.00 85.88 531 TRP A O 1
ATOM 4216 N N . LYS A 1 532 ? -16.828 -2.985 35.316 1.00 80.31 532 LYS A N 1
ATOM 4217 C CA . LYS A 1 532 ? -16.862 -1.688 35.972 1.00 80.31 532 LYS A CA 1
ATOM 4218 C C . LYS A 1 532 ? -17.787 -0.742 35.225 1.00 80.31 532 LYS A C 1
ATOM 4220 O O . LYS A 1 532 ? -17.521 -0.398 34.076 1.00 80.31 532 LYS A O 1
ATOM 4225 N N . PHE A 1 533 ? -18.852 -0.292 35.870 1.00 77.94 533 PHE A N 1
ATOM 4226 C CA . PHE A 1 533 ? -19.776 0.672 35.272 1.00 77.94 533 PHE A CA 1
ATOM 4227 C C . PHE A 1 533 ? -19.442 2.069 35.768 1.00 77.94 533 PHE A C 1
ATOM 4229 O O . PHE A 1 533 ? -19.594 2.329 36.953 1.00 77.94 533 PHE A O 1
ATOM 4236 N N . ASN A 1 534 ? -18.957 2.953 34.894 1.00 72.56 534 ASN A N 1
ATOM 4237 C CA . ASN A 1 534 ? -18.741 4.360 35.222 1.00 72.56 534 ASN A CA 1
ATOM 4238 C C . ASN A 1 534 ? -19.866 5.199 34.601 1.00 72.56 534 ASN A C 1
ATOM 4240 O O . ASN A 1 534 ? -19.845 5.478 33.402 1.00 72.56 534 ASN A O 1
ATOM 4244 N N . TRP A 1 535 ? -20.841 5.597 35.412 1.00 72.19 535 TRP A N 1
ATOM 4245 C CA . TRP A 1 535 ? -21.942 6.464 35.003 1.00 72.19 535 TRP A CA 1
ATOM 4246 C C . TRP A 1 535 ? -21.632 7.918 35.332 1.00 72.19 535 TRP A C 1
ATOM 4248 O O . TRP A 1 535 ? -21.131 8.218 36.413 1.00 72.19 535 TRP A O 1
ATOM 4258 N N . TYR A 1 536 ? -21.974 8.825 34.424 1.00 70.44 536 TYR A N 1
ATOM 4259 C CA . TYR A 1 536 ? -21.973 10.262 34.672 1.00 70.44 536 TYR A CA 1
ATOM 4260 C C . TYR A 1 536 ? -23.301 10.834 34.216 1.00 70.44 536 TYR A C 1
ATOM 4262 O O . TYR A 1 536 ? -23.693 10.618 33.067 1.00 70.44 536 TYR A O 1
ATOM 4270 N N . PHE A 1 537 ? -23.979 11.582 35.081 1.00 67.50 537 PHE A N 1
ATOM 4271 C CA . PHE A 1 537 ? -25.223 12.235 34.702 1.00 67.50 537 PHE A CA 1
ATOM 4272 C C . PHE A 1 537 ? -25.338 13.662 35.267 1.00 67.50 537 PHE A C 1
ATOM 4274 O O . PHE A 1 537 ? -25.001 13.893 36.431 1.00 67.50 537 PHE A O 1
ATOM 4281 N N . PRO A 1 538 ? -25.828 14.637 34.479 1.00 68.31 538 PRO A N 1
ATOM 4282 C CA . PRO A 1 538 ? -26.173 15.966 34.983 1.00 68.31 538 PRO A CA 1
ATOM 4283 C C . PRO A 1 538 ? -27.468 15.911 35.799 1.00 68.31 538 PRO A C 1
ATOM 4285 O O . PRO A 1 538 ? -28.474 15.386 35.321 1.00 68.31 538 PRO A O 1
ATOM 4288 N N . GLN A 1 539 ? -27.474 16.480 37.005 1.00 70.50 539 GLN A N 1
ATOM 4289 C CA . GLN A 1 539 ? -28.635 16.492 37.899 1.00 70.50 539 GLN A CA 1
ATOM 4290 C C . GLN A 1 539 ? -29.864 17.138 37.237 1.00 70.50 539 GLN A C 1
ATOM 4292 O O . GLN A 1 539 ? -30.978 16.646 37.394 1.00 70.50 539 GLN A O 1
ATOM 4297 N N . GLU A 1 540 ? -29.658 18.183 36.432 1.00 67.19 540 GLU A N 1
ATOM 4298 C CA . GLU A 1 540 ? -30.715 18.924 35.729 1.00 67.19 540 GLU A CA 1
ATOM 4299 C C . GLU A 1 540 ? -31.548 18.059 34.771 1.00 67.19 540 GLU A C 1
ATOM 4301 O O . GLU A 1 540 ? -32.746 18.300 34.602 1.00 67.19 540 GLU A O 1
ATOM 4306 N N . ASN A 1 541 ? -30.941 17.023 34.181 1.00 63.47 541 ASN A N 1
ATOM 4307 C CA . ASN A 1 541 ? -31.601 16.150 33.206 1.00 63.47 541 ASN A CA 1
ATOM 4308 C C . ASN A 1 541 ? -32.614 15.200 33.850 1.00 63.47 541 ASN A C 1
ATOM 4310 O O . ASN A 1 541 ? -33.475 14.670 33.158 1.00 63.47 541 ASN A O 1
ATOM 4314 N N . PHE A 1 542 ? -32.519 14.985 35.163 1.00 60.47 542 PHE A N 1
ATOM 4315 C CA . PHE A 1 542 ? -33.354 14.037 35.900 1.00 60.47 542 PHE A CA 1
ATOM 4316 C C . PHE A 1 542 ? -34.286 14.734 36.892 1.00 60.47 542 PHE A C 1
ATOM 4318 O O . PHE A 1 542 ? -34.954 14.065 37.663 1.00 60.47 542 PHE A O 1
ATOM 4325 N N . VAL A 1 543 ? -34.397 16.064 36.853 1.00 60.53 543 VAL A N 1
ATOM 4326 C CA . VAL A 1 543 ? -35.505 16.780 37.513 1.00 60.53 543 VAL A CA 1
ATOM 4327 C C . VAL A 1 543 ? -36.766 16.752 36.634 1.00 60.53 543 VAL A C 1
ATOM 4329 O O . VAL A 1 543 ? -37.881 16.767 37.148 1.00 60.53 543 VAL A O 1
ATOM 4332 N N . ASP A 1 544 ? -36.600 16.630 35.312 1.00 60.75 544 ASP A N 1
ATOM 4333 C CA . ASP A 1 544 ? -37.675 16.519 34.320 1.00 60.75 544 ASP A CA 1
ATOM 4334 C C . ASP A 1 544 ? -37.463 15.270 33.450 1.00 60.75 544 ASP A C 1
ATOM 4336 O O . ASP A 1 544 ? -36.559 15.225 32.619 1.00 60.75 544 ASP A O 1
ATOM 4340 N N . VAL A 1 545 ? -38.315 14.251 33.626 1.00 56.22 545 VAL A N 1
ATOM 4341 C CA . VAL A 1 545 ? -38.287 12.985 32.860 1.00 56.22 545 VAL A CA 1
ATOM 4342 C C . VAL A 1 545 ? -38.283 13.223 31.346 1.00 56.22 545 VAL A C 1
ATOM 4344 O O . VAL A 1 545 ? -37.707 12.427 30.608 1.00 56.22 545 VAL A O 1
ATOM 4347 N N . ASN A 1 546 ? -38.882 14.319 30.874 1.00 57.62 546 ASN A N 1
ATOM 4348 C CA . ASN A 1 546 ? -38.984 14.624 29.448 1.00 57.62 546 ASN A CA 1
ATOM 4349 C C . ASN A 1 546 ? -37.665 15.126 28.838 1.00 57.62 546 ASN A C 1
ATOM 4351 O O . ASN A 1 546 ? -37.549 15.181 27.616 1.00 57.62 546 ASN A O 1
ATOM 4355 N N . LYS A 1 547 ? -36.667 15.473 29.664 1.00 53.88 547 LYS A N 1
ATOM 4356 C CA . LYS A 1 547 ? -35.325 15.881 29.215 1.00 53.88 547 LYS A CA 1
ATOM 4357 C C . LYS A 1 547 ? -34.353 14.711 29.062 1.00 53.88 547 LYS A C 1
ATOM 4359 O O . LYS A 1 547 ? -33.256 14.898 28.535 1.00 53.88 547 LYS A O 1
ATOM 4364 N N . VAL A 1 548 ? -34.727 13.507 29.497 1.00 54.47 548 VAL A N 1
ATOM 4365 C CA . VAL A 1 548 ? -33.873 12.322 29.368 1.00 54.47 548 VAL A CA 1
ATOM 4366 C C . VAL A 1 548 ? -33.959 11.790 27.942 1.00 54.47 548 VAL A C 1
ATOM 4368 O O . VAL A 1 548 ? -34.903 11.096 27.573 1.00 54.47 548 VAL A O 1
ATOM 4371 N N . SER A 1 549 ? -32.951 12.114 27.135 1.00 51.19 549 SER A N 1
ATOM 4372 C CA . SER A 1 549 ? -32.891 11.694 25.737 1.00 51.19 549 SER A CA 1
ATOM 4373 C C . SER A 1 549 ? -32.306 10.296 25.542 1.00 51.19 549 SER A C 1
ATOM 4375 O O . SER A 1 549 ? -32.538 9.713 24.504 1.00 51.19 549 SER A O 1
ATOM 4377 N N . THR A 1 550 ? -31.558 9.696 26.476 1.00 55.09 550 THR A N 1
ATOM 4378 C CA . THR A 1 550 ? -30.972 8.355 26.253 1.00 55.09 550 THR A CA 1
ATOM 4379 C C . THR A 1 550 ? -30.890 7.534 27.542 1.00 55.09 550 THR A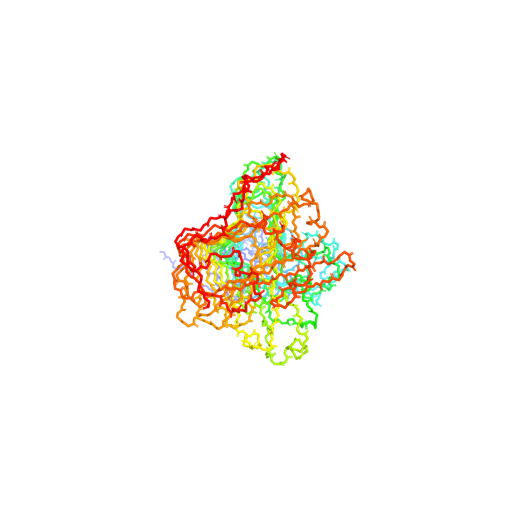 C 1
ATOM 4381 O O . THR A 1 550 ? -30.512 8.060 28.583 1.00 55.09 550 THR A O 1
ATOM 4384 N N . GLY A 1 551 ? -31.236 6.243 27.476 1.00 59.19 551 GLY A N 1
ATOM 4385 C CA . GLY A 1 551 ? -31.023 5.267 28.557 1.00 59.19 551 GLY A CA 1
ATOM 4386 C C . GLY A 1 551 ? -29.947 4.244 28.192 1.00 59.19 551 GLY A C 1
ATOM 4387 O O . GLY A 1 551 ? -29.594 4.167 27.020 1.00 59.19 551 GLY A O 1
ATOM 4388 N N . GLU A 1 552 ? -29.414 3.475 29.140 1.00 68.94 552 GLU A N 1
ATOM 4389 C CA . GLU A 1 552 ? -28.354 2.484 28.917 1.00 68.94 552 GLU A CA 1
ATOM 4390 C C . GLU A 1 552 ? -28.867 1.034 28.955 1.00 68.94 552 GLU A C 1
ATOM 4392 O O . GLU A 1 552 ? -29.848 0.741 29.628 1.00 68.94 552 GLU A O 1
ATOM 4397 N N . ARG A 1 553 ? -28.218 0.108 28.235 1.00 75.25 553 ARG A N 1
ATOM 4398 C CA . ARG A 1 553 ? -28.550 -1.330 28.227 1.00 75.25 553 ARG A CA 1
ATOM 4399 C C . ARG A 1 553 ? -27.315 -2.197 28.426 1.00 75.25 553 ARG A C 1
ATOM 4401 O O . ARG A 1 553 ? -26.376 -2.145 27.633 1.00 75.25 553 ARG A O 1
ATOM 4408 N N . TYR A 1 554 ? -27.393 -3.068 29.423 1.00 79.31 554 TYR A N 1
ATOM 4409 C CA . TYR A 1 554 ? -26.347 -3.992 29.829 1.00 79.31 554 TYR A CA 1
ATOM 4410 C C . TYR A 1 554 ? -26.886 -5.422 29.870 1.00 79.31 554 TYR A C 1
ATOM 4412 O O . TYR A 1 554 ? -27.675 -5.787 30.742 1.00 79.31 554 TYR A O 1
ATOM 4420 N N . GLU A 1 555 ? -26.458 -6.251 28.922 1.00 84.94 555 GLU A N 1
ATOM 4421 C CA . GLU A 1 555 ? -26.953 -7.623 28.777 1.00 84.94 555 GLU A CA 1
ATOM 4422 C C . GLU A 1 555 ? -25.822 -8.631 28.951 1.00 84.94 555 GLU A C 1
ATOM 4424 O O . GLU A 1 555 ? -24.812 -8.569 28.252 1.00 84.94 555 GLU A O 1
ATOM 4429 N N . PHE A 1 556 ? -26.002 -9.571 29.874 1.00 87.69 556 PHE A N 1
ATOM 4430 C CA . PHE A 1 556 ? -25.017 -10.594 30.211 1.00 87.69 556 PHE A CA 1
ATOM 4431 C C . PHE A 1 556 ? -25.670 -11.968 30.220 1.00 87.69 556 PHE A C 1
ATOM 4433 O O . PHE A 1 556 ? -26.626 -12.205 30.955 1.00 87.69 556 PHE A O 1
ATOM 4440 N N . LYS A 1 557 ? -25.142 -12.902 29.434 1.00 89.38 557 LYS A N 1
ATOM 4441 C CA . LYS A 1 557 ? -25.634 -14.278 29.390 1.00 89.38 557 LYS A CA 1
ATOM 4442 C C . LYS A 1 557 ? -24.510 -15.276 29.595 1.00 89.38 557 LYS A C 1
ATOM 4444 O O . LYS A 1 557 ? -23.409 -15.082 29.092 1.00 89.38 557 LYS A O 1
ATOM 4449 N N . ASN A 1 558 ? -24.811 -16.365 30.298 1.00 89.50 558 ASN A N 1
ATOM 4450 C CA . ASN A 1 558 ? -23.951 -17.545 30.433 1.00 89.50 558 ASN A CA 1
ATOM 4451 C C . ASN A 1 558 ? -22.529 -17.199 30.902 1.00 89.50 558 ASN A C 1
ATOM 4453 O O . ASN A 1 558 ? -21.542 -17.453 30.200 1.00 89.50 558 ASN A O 1
ATOM 4457 N N . PHE A 1 559 ? -22.441 -16.590 32.081 1.00 87.81 559 PHE A N 1
ATOM 4458 C CA . PHE A 1 559 ? -21.178 -16.285 32.741 1.00 87.81 559 PHE A CA 1
ATOM 4459 C C . PHE A 1 559 ? -20.832 -17.432 33.677 1.00 87.81 559 PHE A C 1
ATOM 4461 O O . PHE A 1 559 ? -21.576 -17.727 34.607 1.00 87.81 559 PHE A O 1
ATOM 4468 N N . SER A 1 560 ? -19.694 -18.071 33.432 1.00 74.06 560 SER A N 1
ATOM 4469 C CA . SER A 1 560 ? -19.174 -19.134 34.286 1.00 74.06 560 SER A CA 1
ATOM 4470 C C . SER A 1 560 ? -17.894 -18.672 34.982 1.00 74.06 560 SER A C 1
ATOM 4472 O O . SER A 1 560 ? -16.950 -18.256 34.308 1.00 74.06 560 SER A O 1
ATOM 4474 N N . GLY A 1 561 ? -17.844 -18.799 36.311 1.00 67.50 561 GLY A N 1
ATOM 4475 C CA . GLY A 1 561 ? -16.651 -18.584 37.137 1.00 67.50 561 GLY A CA 1
ATOM 4476 C C . GLY A 1 561 ? -16.607 -17.258 37.911 1.00 67.50 561 GLY A C 1
ATOM 4477 O O . GLY A 1 561 ? -17.555 -16.482 37.907 1.00 67.50 561 GLY A O 1
ATOM 4478 N N . ASN A 1 562 ? -15.489 -17.008 38.605 1.00 78.69 562 ASN A N 1
ATOM 4479 C CA . ASN A 1 562 ? -15.331 -15.926 39.592 1.00 78.69 562 ASN A CA 1
ATOM 4480 C C . ASN A 1 562 ? -15.090 -14.550 38.946 1.00 78.69 562 ASN A C 1
ATOM 4482 O O . ASN A 1 562 ? -13.956 -14.073 38.909 1.00 78.69 562 ASN A O 1
ATOM 4486 N N . ASN A 1 563 ? -16.129 -13.923 38.405 1.00 86.88 563 ASN A N 1
ATOM 4487 C CA . ASN A 1 563 ? -16.056 -12.555 37.883 1.00 86.88 563 ASN A CA 1
ATOM 4488 C C . ASN A 1 563 ? -16.428 -11.527 38.959 1.00 86.88 563 ASN A C 1
ATOM 4490 O O . ASN A 1 563 ? -17.091 -11.860 39.938 1.00 86.88 563 ASN A O 1
ATOM 4494 N N . PHE A 1 564 ? -15.996 -10.283 38.781 1.00 86.75 564 PHE A N 1
ATOM 4495 C CA . PHE A 1 564 ? -16.194 -9.185 39.719 1.00 86.75 564 PHE A CA 1
ATOM 4496 C C . PHE A 1 564 ? -17.009 -8.057 39.096 1.00 86.75 564 PHE A C 1
ATOM 4498 O O . PHE A 1 564 ? -16.915 -7.812 37.896 1.00 86.75 564 PHE A O 1
ATOM 4505 N N . LEU A 1 565 ? -17.756 -7.337 39.922 1.00 83.50 565 LEU A N 1
ATOM 4506 C CA . LEU A 1 565 ? -18.553 -6.179 39.548 1.00 83.50 565 LEU A CA 1
ATOM 4507 C C . LEU A 1 565 ? -18.173 -4.973 40.421 1.00 83.50 565 LEU A C 1
ATOM 4509 O O . LEU A 1 565 ? -17.989 -5.106 41.631 1.00 83.50 565 LEU A O 1
ATOM 4513 N N . GLN A 1 566 ? -18.064 -3.798 39.806 1.00 79.31 566 GLN A N 1
ATOM 4514 C CA . GLN A 1 566 ? -17.855 -2.506 40.462 1.00 79.31 566 GLN A CA 1
ATOM 4515 C C . GLN A 1 566 ? -18.693 -1.445 39.743 1.00 79.31 566 GLN A C 1
ATOM 4517 O O . GLN A 1 566 ? -18.789 -1.454 38.517 1.00 79.31 566 GLN A O 1
ATOM 4522 N N . THR A 1 567 ? -19.289 -0.507 40.473 1.00 73.38 567 THR A N 1
ATOM 4523 C CA . THR A 1 567 ? -19.951 0.648 39.854 1.00 73.38 567 THR A CA 1
ATOM 4524 C C . THR A 1 567 ? -19.428 1.940 40.452 1.00 73.38 567 THR A C 1
ATOM 4526 O O . THR A 1 567 ? -19.130 2.025 41.640 1.00 73.38 567 THR A O 1
ATOM 4529 N N . HIS A 1 568 ? -19.283 2.947 39.604 1.00 73.00 568 HIS A N 1
ATOM 4530 C CA . HIS A 1 568 ? -18.895 4.299 39.944 1.00 73.00 568 HIS A CA 1
ATOM 4531 C C . HIS A 1 568 ? -19.900 5.234 39.298 1.00 73.00 568 HIS A C 1
ATOM 4533 O O . HIS A 1 568 ? -20.106 5.195 38.089 1.00 73.00 568 HIS A O 1
ATOM 4539 N N . THR A 1 569 ? -20.523 6.086 40.093 1.00 69.88 569 THR A N 1
ATOM 4540 C CA . THR A 1 569 ? -21.477 7.068 39.582 1.00 69.88 569 THR A CA 1
ATOM 4541 C C . THR A 1 569 ? -20.904 8.456 39.816 1.00 69.88 569 THR A C 1
ATOM 4543 O O . THR A 1 569 ? -20.291 8.699 40.843 1.00 69.88 569 THR A O 1
ATOM 4546 N N . SER A 1 570 ? -21.065 9.377 38.881 1.00 69.75 570 SER A N 1
ATOM 4547 C CA . SER A 1 570 ? -20.672 10.778 39.016 1.00 69.75 570 SER A CA 1
ATOM 4548 C C . SER A 1 570 ? -21.872 11.654 38.687 1.00 69.75 570 SER A C 1
ATOM 4550 O O . SER A 1 570 ? -22.541 11.430 37.680 1.00 69.75 570 SER A O 1
ATOM 4552 N N . VAL A 1 571 ? -22.156 12.651 39.521 1.00 67.81 571 VAL A N 1
ATOM 4553 C CA . VAL A 1 571 ? -23.291 13.564 39.323 1.00 67.81 571 VAL A CA 1
ATOM 4554 C C . VAL A 1 571 ? -22.775 14.968 39.051 1.00 67.81 571 VAL A C 1
ATOM 4556 O O . VAL A 1 571 ? -22.033 15.522 39.860 1.00 67.81 571 VAL A O 1
ATOM 4559 N N . GLY A 1 572 ? -23.151 15.545 37.911 1.00 71.38 572 GLY A N 1
ATOM 4560 C CA . GLY A 1 572 ? -22.920 16.959 37.613 1.00 71.38 572 GLY A CA 1
ATOM 4561 C C . GLY A 1 572 ? -23.976 17.820 38.301 1.00 71.38 572 GLY A C 1
ATOM 4562 O O . GLY A 1 572 ? -25.163 17.652 38.031 1.00 71.38 572 GLY A O 1
ATOM 4563 N N . LEU A 1 573 ? -23.563 18.713 39.194 1.00 72.12 573 LEU A N 1
ATOM 4564 C CA . LEU A 1 573 ? -24.443 19.671 39.856 1.00 72.12 573 LEU A CA 1
ATOM 4565 C C . LEU A 1 573 ? -24.764 20.855 38.919 1.00 72.12 573 LEU A C 1
ATOM 4567 O O . LEU A 1 573 ? -23.968 21.148 38.023 1.00 72.12 573 LEU A O 1
ATOM 4571 N N . PRO A 1 574 ? -25.882 21.576 39.139 1.00 69.06 574 PRO A N 1
ATOM 4572 C CA . PRO A 1 574 ? -26.281 22.720 38.307 1.00 69.06 574 PRO A CA 1
ATOM 4573 C C . PRO A 1 574 ? -25.273 23.879 38.259 1.00 69.06 574 PRO A C 1
ATOM 4575 O O . PRO A 1 574 ? -25.283 24.698 37.350 1.00 69.06 574 PRO A O 1
ATOM 4578 N N . ASP A 1 575 ? -24.378 23.966 39.243 1.00 71.12 575 ASP A N 1
ATOM 4579 C CA . ASP A 1 575 ? -23.341 24.999 39.329 1.00 71.12 575 ASP A CA 1
ATOM 4580 C C . ASP A 1 575 ? -22.039 24.623 38.593 1.00 71.12 575 ASP A C 1
ATOM 4582 O O . ASP A 1 575 ? -21.010 25.279 38.758 1.00 71.12 575 ASP A O 1
ATOM 4586 N N . GLY A 1 576 ? -22.062 23.546 37.801 1.00 62.88 576 GLY A N 1
ATOM 4587 C CA . GLY A 1 576 ? -20.912 23.050 37.046 1.00 62.88 576 GLY A CA 1
ATOM 4588 C C . GLY A 1 576 ? -19.913 22.237 37.876 1.00 62.88 576 GLY A C 1
ATOM 4589 O O . GLY A 1 576 ? -18.964 21.687 37.311 1.00 62.88 576 GLY A O 1
ATOM 4590 N N . ARG A 1 577 ? -20.110 22.099 39.196 1.00 70.00 577 ARG A N 1
ATOM 4591 C CA . ARG A 1 577 ? -19.321 21.165 40.010 1.00 70.00 577 ARG A CA 1
ATOM 4592 C C . ARG A 1 577 ? -19.746 19.731 39.711 1.00 70.00 577 ARG A C 1
ATOM 4594 O O . ARG A 1 577 ? -20.882 19.462 39.336 1.00 70.00 577 ARG A O 1
ATOM 4601 N N . SER A 1 578 ? -18.834 18.782 39.893 1.00 56.88 578 SER A N 1
ATOM 4602 C CA . SER A 1 578 ? -19.160 17.358 39.804 1.00 56.88 578 SER A CA 1
ATOM 4603 C C . SER A 1 578 ? -18.857 16.666 41.116 1.00 56.88 578 SER A C 1
ATOM 4605 O O . SER A 1 578 ? -17.934 17.033 41.844 1.00 56.88 578 SER A O 1
ATOM 4607 N N . VAL A 1 579 ? -19.679 15.677 41.421 1.00 57.81 579 VAL A N 1
ATOM 4608 C CA . VAL A 1 579 ? -19.638 14.933 42.663 1.00 57.81 579 VAL A CA 1
ATOM 4609 C C . VAL A 1 579 ? -19.420 13.466 42.325 1.00 57.81 579 VAL A C 1
ATOM 4611 O O . VAL A 1 579 ? -20.246 12.849 41.653 1.00 57.81 579 VAL A O 1
ATOM 4614 N N . TYR A 1 580 ? -18.290 12.916 42.768 1.00 51.84 580 TYR A N 1
ATOM 4615 C CA . TYR A 1 580 ? -17.952 11.509 42.573 1.00 51.84 580 TYR A CA 1
ATOM 4616 C C . TYR A 1 580 ? -18.673 10.655 43.624 1.00 51.84 580 TYR A C 1
ATOM 4618 O O . TYR A 1 580 ? -18.385 10.722 44.818 1.00 51.84 580 TYR A O 1
ATOM 4626 N N . VAL A 1 581 ? -19.636 9.858 43.176 1.00 53.88 581 VAL A N 1
ATOM 4627 C CA . VAL A 1 581 ? -20.484 8.980 43.987 1.00 53.88 581 VAL A CA 1
ATOM 4628 C C . VAL A 1 581 ? -19.867 7.583 43.988 1.00 53.88 581 VAL A C 1
ATOM 4630 O O . VAL A 1 581 ? -20.340 6.650 43.340 1.00 53.88 581 VAL A O 1
ATOM 4633 N N . THR A 1 582 ? -18.771 7.433 44.726 1.00 47.00 582 THR A N 1
ATOM 4634 C CA . THR A 1 582 ? -18.278 6.117 45.146 1.00 47.00 582 THR A CA 1
ATOM 4635 C C . THR A 1 582 ? -18.414 5.999 46.644 1.00 47.00 582 THR A C 1
ATOM 4637 O O . THR A 1 582 ? -17.657 6.627 47.378 1.00 47.00 582 THR A O 1
ATOM 4640 N N . ALA A 1 583 ? -19.389 5.206 47.088 1.00 43.50 583 ALA A N 1
ATOM 4641 C CA . ALA A 1 583 ? -19.489 4.661 48.442 1.00 43.50 583 ALA A CA 1
ATOM 4642 C C . ALA A 1 583 ? -19.476 5.643 49.645 1.00 43.50 583 ALA A C 1
ATOM 4644 O O . ALA A 1 583 ? -19.636 5.187 50.778 1.00 43.50 583 ALA A O 1
ATOM 4645 N N . PHE A 1 584 ? -19.370 6.965 49.472 1.00 39.66 584 PHE A N 1
ATOM 4646 C CA . PHE A 1 584 ? -19.380 7.935 50.573 1.00 39.66 584 PHE A CA 1
ATOM 4647 C C . PHE A 1 584 ? -20.669 8.770 50.613 1.00 39.66 584 PHE A C 1
ATOM 4649 O O . PHE A 1 584 ? -20.920 9.605 49.755 1.00 39.66 584 PHE A O 1
ATOM 4656 N N . ARG A 1 585 ? -21.465 8.532 51.666 1.00 47.75 585 ARG A N 1
ATOM 4657 C CA . ARG A 1 585 ? -22.387 9.460 52.357 1.00 47.75 585 ARG A CA 1
ATOM 4658 C C . ARG A 1 585 ? -23.235 10.432 51.507 1.00 47.75 585 ARG A C 1
ATOM 4660 O O . ARG A 1 585 ? -23.309 11.609 51.835 1.00 47.75 585 ARG A O 1
ATOM 4667 N N . TYR A 1 586 ? -23.996 9.946 50.526 1.00 51.53 586 TYR A N 1
ATOM 4668 C CA . TYR A 1 586 ? -25.155 10.703 49.994 1.00 51.53 586 TYR A CA 1
ATOM 4669 C C . TYR A 1 586 ? -26.475 10.308 50.642 1.00 51.53 586 TYR A C 1
ATOM 4671 O O . TYR A 1 586 ? -27.534 10.808 50.270 1.00 51.53 586 TYR A O 1
ATOM 4679 N N . ASP A 1 587 ? -26.429 9.456 51.669 1.00 50.22 587 ASP A N 1
ATOM 4680 C CA . ASP A 1 587 ? -27.632 9.075 52.396 1.00 50.22 587 ASP A CA 1
ATOM 4681 C C . ASP A 1 587 ? -28.354 10.246 53.069 1.00 50.22 587 ASP A C 1
ATOM 4683 O O . ASP A 1 587 ? -29.528 10.134 53.432 1.00 50.22 587 ASP A O 1
ATOM 4687 N N . GLN A 1 588 ? -27.634 11.351 53.227 1.00 56.06 588 GLN A N 1
ATOM 4688 C CA . GLN A 1 588 ? -28.079 12.563 53.887 1.00 56.06 588 GLN A CA 1
ATOM 4689 C C . GLN A 1 588 ? -28.585 13.627 52.893 1.00 56.06 588 GLN A C 1
ATOM 4691 O O . GLN A 1 588 ? -29.272 14.547 53.323 1.00 56.06 588 GLN A O 1
ATOM 4696 N N . ASP A 1 589 ? -28.329 13.491 51.580 1.00 66.25 589 ASP A N 1
ATOM 4697 C CA . ASP A 1 589 ? -28.857 14.397 50.546 1.00 66.25 589 ASP A CA 1
ATOM 4698 C C . ASP A 1 589 ? -30.007 13.734 49.770 1.00 66.25 589 ASP A C 1
ATOM 4700 O O . ASP A 1 589 ? -29.819 12.918 48.859 1.00 66.25 589 ASP A O 1
ATOM 4704 N N . ALA A 1 590 ? -31.234 14.108 50.134 1.00 69.88 590 ALA A N 1
ATOM 4705 C CA . ALA A 1 590 ? -32.448 13.569 49.532 1.00 69.88 590 ALA A CA 1
ATOM 4706 C C . ALA A 1 590 ? -32.590 13.897 48.031 1.00 69.88 590 ALA A C 1
ATOM 4708 O O . ALA A 1 590 ? -33.158 13.092 47.291 1.00 69.88 590 ALA A O 1
ATOM 4709 N N . LYS A 1 591 ? -32.067 15.038 47.559 1.00 71.38 591 LYS A N 1
ATOM 4710 C CA . LYS A 1 591 ? -32.195 15.466 46.155 1.00 71.38 591 LYS A CA 1
ATOM 4711 C C . LYS A 1 591 ? -31.260 14.675 45.248 1.00 71.38 591 LYS A C 1
ATOM 4713 O O . LYS A 1 591 ? -31.678 14.224 44.178 1.00 71.38 591 LYS A O 1
ATOM 4718 N N . LEU A 1 592 ? -30.016 14.470 45.680 1.00 68.06 592 LEU A N 1
ATOM 4719 C CA . LEU A 1 592 ? -29.062 13.630 44.953 1.00 68.06 592 LEU A CA 1
ATOM 4720 C C . LEU A 1 592 ? -29.545 12.179 44.894 1.00 68.06 592 LEU A C 1
ATOM 4722 O O . LEU A 1 592 ? -29.553 11.580 43.818 1.00 68.06 592 LEU A O 1
ATOM 4726 N N . ARG A 1 593 ? -30.050 11.644 46.013 1.00 69.88 593 ARG A N 1
ATOM 4727 C CA . ARG A 1 593 ? -30.631 10.295 46.063 1.00 69.88 593 ARG A CA 1
ATOM 4728 C C . ARG A 1 593 ? -31.790 10.118 45.074 1.00 69.88 593 ARG A C 1
ATOM 4730 O O . ARG A 1 593 ? -31.802 9.130 44.342 1.00 69.88 593 ARG A O 1
ATOM 4737 N N . ALA A 1 594 ? -32.734 11.060 45.032 1.00 70.62 594 ALA A N 1
ATOM 4738 C CA . ALA A 1 594 ? -33.867 11.010 44.104 1.00 70.62 594 ALA A CA 1
ATOM 4739 C C . ALA A 1 594 ? -33.414 11.062 42.633 1.00 70.62 594 ALA A C 1
ATOM 4741 O O . ALA A 1 594 ? -33.913 10.305 41.804 1.00 70.62 594 ALA A O 1
ATOM 4742 N N . SER A 1 595 ? -32.408 11.888 42.328 1.00 69.38 595 SER A N 1
ATOM 4743 C CA . SER A 1 595 ? -31.859 12.024 40.970 1.00 69.38 595 SER A CA 1
ATOM 4744 C C . SER A 1 595 ? -31.191 10.728 40.489 1.00 69.38 595 SER A C 1
ATOM 4746 O O . SER A 1 595 ? -31.447 10.283 39.372 1.00 69.38 595 SER A O 1
ATOM 4748 N N . VAL A 1 596 ? -30.396 10.070 41.346 1.00 67.94 596 VAL A N 1
ATOM 4749 C CA . VAL A 1 596 ? -29.794 8.754 41.048 1.00 67.94 596 VAL A CA 1
ATOM 4750 C C . VAL A 1 596 ? -30.874 7.692 40.812 1.00 67.94 596 VAL A C 1
ATOM 4752 O O . VAL A 1 596 ? -30.796 6.932 39.850 1.00 67.94 596 VAL A O 1
ATOM 4755 N N . GLN A 1 597 ? -31.897 7.632 41.672 1.00 69.31 597 GLN A N 1
ATOM 4756 C CA . GLN A 1 597 ? -33.008 6.682 41.523 1.00 69.31 597 GLN A CA 1
ATOM 4757 C C . GLN A 1 597 ? -33.759 6.880 40.205 1.00 69.31 597 GLN A C 1
ATOM 4759 O O . GLN A 1 597 ? -34.136 5.909 39.553 1.00 69.31 597 GLN A O 1
ATOM 4764 N N . GLN A 1 598 ? -33.946 8.132 39.796 1.00 68.00 598 GLN A N 1
ATOM 4765 C CA . GLN A 1 598 ? -34.589 8.454 38.535 1.00 68.00 598 GLN A CA 1
ATOM 4766 C C . GLN A 1 598 ? -33.718 8.083 37.332 1.00 68.00 598 GLN A C 1
ATOM 4768 O O . GLN A 1 598 ? -34.254 7.517 36.386 1.00 68.00 598 GLN A O 1
ATOM 4773 N N . PHE A 1 599 ? -32.401 8.316 37.383 1.00 69.12 599 PHE A N 1
ATOM 4774 C CA . PHE A 1 599 ? -31.453 7.863 36.355 1.00 69.12 599 PHE A CA 1
ATOM 4775 C C . PHE A 1 599 ? -31.522 6.347 36.127 1.00 69.12 599 PHE A C 1
ATOM 4777 O O . PHE A 1 599 ? -31.580 5.894 34.986 1.00 69.12 599 PHE A O 1
ATOM 4784 N N . LEU A 1 600 ? -31.602 5.557 37.199 1.00 67.25 600 LEU A N 1
ATOM 4785 C CA . LEU A 1 600 ? -31.638 4.094 37.108 1.00 67.25 600 LEU A CA 1
ATOM 4786 C C . LEU A 1 600 ? -32.893 3.539 36.421 1.00 67.25 600 LEU A C 1
ATOM 4788 O O . LEU A 1 600 ? -32.843 2.436 35.885 1.00 67.25 600 LEU A O 1
ATOM 4792 N N . ASN A 1 601 ? -33.992 4.301 36.349 1.00 64.00 601 ASN A N 1
ATOM 4793 C CA . ASN A 1 601 ? -35.157 3.914 35.541 1.00 64.00 601 ASN A CA 1
ATOM 4794 C C . ASN A 1 601 ? -34.852 3.875 34.035 1.00 64.00 601 ASN A C 1
ATOM 4796 O O . ASN A 1 601 ? -35.628 3.309 33.267 1.00 64.00 601 ASN A O 1
ATOM 4800 N N . PHE A 1 602 ? -33.737 4.472 33.619 1.00 66.00 602 PHE A N 1
ATOM 4801 C CA . PHE A 1 602 ? -33.268 4.501 32.241 1.00 66.00 602 PHE A CA 1
ATOM 4802 C C . PHE A 1 602 ? -32.095 3.541 32.012 1.00 66.00 602 PHE A C 1
ATOM 4804 O O . PHE A 1 602 ? -31.433 3.650 30.989 1.00 66.00 602 PHE A O 1
ATOM 4811 N N . VAL A 1 603 ? -31.826 2.603 32.929 1.00 69.62 603 VAL A N 1
ATOM 4812 C CA . VAL A 1 603 ? -30.796 1.565 32.763 1.00 69.62 603 VAL A CA 1
ATOM 4813 C C . VAL A 1 603 ? -31.455 0.178 32.730 1.00 69.62 603 VAL A C 1
ATOM 4815 O O . VAL A 1 603 ? -32.060 -0.256 33.707 1.00 69.62 603 VAL A O 1
ATOM 4818 N N . GLU A 1 604 ? -31.334 -0.532 31.606 1.00 74.31 604 GLU A N 1
ATOM 4819 C CA . GLU A 1 604 ? -31.819 -1.906 31.410 1.00 74.31 604 GLU A CA 1
ATOM 4820 C C . GLU A 1 604 ? -30.698 -2.907 31.724 1.00 74.31 604 GLU A C 1
ATOM 4822 O O . GLU A 1 604 ? -29.699 -2.977 31.004 1.00 74.31 604 GLU A O 1
ATOM 4827 N N . PHE A 1 605 ? -30.882 -3.734 32.754 1.00 76.88 605 PHE A N 1
ATOM 4828 C CA . PHE A 1 605 ? -30.051 -4.916 32.995 1.00 76.88 605 PHE A CA 1
ATOM 4829 C C . PHE A 1 605 ? -30.800 -6.169 32.551 1.00 76.88 605 PHE A C 1
ATOM 4831 O O . PHE A 1 605 ? -31.875 -6.454 33.069 1.00 76.88 605 PHE A O 1
ATOM 4838 N N . ASN A 1 606 ? -30.241 -6.936 31.618 1.00 78.56 606 ASN A N 1
ATOM 4839 C CA . ASN A 1 606 ? -30.822 -8.208 31.182 1.00 78.56 606 ASN A CA 1
ATOM 4840 C C . ASN A 1 606 ? -29.814 -9.339 31.371 1.00 78.56 606 ASN A C 1
ATOM 4842 O O . ASN A 1 606 ? -28.939 -9.559 30.529 1.00 78.56 606 ASN A O 1
ATOM 4846 N N . TRP A 1 607 ? -29.876 -10.001 32.524 1.00 85.56 607 TRP A N 1
ATOM 4847 C CA . TRP A 1 607 ? -28.892 -10.998 32.925 1.00 85.56 607 TRP A CA 1
ATOM 4848 C C . TRP A 1 607 ? -29.513 -12.391 32.984 1.00 85.56 607 TRP A C 1
ATOM 4850 O O . TRP A 1 607 ? -30.600 -12.593 33.523 1.00 85.56 607 TRP A O 1
ATOM 4860 N N . THR A 1 608 ? -28.822 -13.378 32.419 1.00 83.62 608 THR A N 1
ATOM 4861 C CA . THR A 1 608 ? -29.276 -14.774 32.385 1.00 83.62 608 THR A CA 1
ATOM 4862 C C . THR A 1 608 ? -28.111 -15.718 32.659 1.00 83.62 608 THR A C 1
ATOM 4864 O O . THR A 1 608 ? -27.132 -15.707 31.917 1.00 83.62 608 THR A O 1
ATOM 4867 N N . ASN A 1 609 ? -28.216 -16.575 33.678 1.00 86.69 609 ASN A N 1
ATOM 4868 C CA . ASN A 1 609 ? -27.146 -17.488 34.107 1.00 86.69 609 ASN A CA 1
ATOM 4869 C C . ASN A 1 609 ? -25.839 -16.726 34.404 1.00 86.69 609 ASN A C 1
ATOM 4871 O O . ASN A 1 609 ? -24.831 -16.915 33.718 1.00 86.69 609 ASN A O 1
ATOM 4875 N N . VAL A 1 610 ? -25.881 -15.810 35.376 1.00 84.00 610 VAL A N 1
ATOM 4876 C CA . VAL A 1 610 ? -24.745 -14.939 35.722 1.00 84.00 610 VAL A CA 1
ATOM 4877 C C . VAL A 1 610 ? -24.378 -15.090 37.192 1.00 84.00 610 VAL A C 1
ATOM 4879 O O . VAL A 1 610 ? -25.223 -14.884 38.057 1.00 84.00 610 VAL A O 1
ATOM 4882 N N . GLU A 1 611 ? -23.108 -15.383 37.467 1.00 83.44 611 GLU A N 1
ATOM 4883 C CA . GLU A 1 611 ? -22.535 -15.378 38.815 1.00 83.44 611 GLU A CA 1
ATOM 4884 C C . GLU A 1 611 ? -21.333 -14.423 38.879 1.00 83.44 611 GLU A C 1
ATOM 4886 O O . GLU A 1 611 ? -20.412 -14.520 38.064 1.00 83.44 611 GLU A O 1
ATOM 4891 N N . MET A 1 612 ? -21.355 -13.466 39.813 1.00 84.25 612 MET A N 1
ATOM 4892 C CA . MET A 1 612 ? -20.257 -12.513 40.044 1.00 84.25 612 MET A CA 1
ATOM 4893 C C . MET A 1 612 ? -20.135 -12.136 41.530 1.00 84.25 612 MET A C 1
ATOM 4895 O O . MET A 1 612 ? -21.025 -12.418 42.330 1.00 84.25 612 MET A O 1
ATOM 4899 N N . LYS A 1 613 ? -19.044 -11.454 41.890 1.00 83.50 613 LYS A N 1
ATOM 4900 C CA . LYS A 1 613 ? -18.762 -10.899 43.223 1.00 83.50 613 LYS A CA 1
ATOM 4901 C C . LYS A 1 613 ? -18.643 -9.381 43.171 1.00 83.50 613 LYS A C 1
ATOM 4903 O O . LYS A 1 613 ? -18.058 -8.851 42.231 1.00 83.50 613 LYS A O 1
ATOM 4908 N N . LEU A 1 614 ? -19.139 -8.662 44.167 1.00 77.69 614 LEU A N 1
ATOM 4909 C CA . LEU A 1 614 ? -18.856 -7.229 44.279 1.00 77.69 614 LEU A CA 1
ATOM 4910 C C . LEU A 1 614 ? -17.404 -7.015 44.718 1.00 77.69 614 LEU A C 1
ATOM 4912 O O . LEU A 1 614 ? -16.900 -7.726 45.579 1.00 77.69 614 LEU A O 1
ATOM 4916 N N . LYS A 1 615 ? -16.705 -6.058 44.099 1.00 75.12 615 LYS A N 1
ATOM 4917 C CA . LYS A 1 615 ? -15.299 -5.780 44.439 1.00 75.12 615 LYS A CA 1
ATOM 4918 C C . LYS A 1 615 ? -15.142 -4.888 45.676 1.00 75.12 615 LYS A C 1
ATOM 4920 O O . LYS A 1 615 ? -14.178 -5.065 46.409 1.00 75.12 615 LYS A O 1
ATOM 4925 N N . ASP A 1 616 ? -16.099 -3.989 45.916 1.00 64.75 616 ASP A N 1
ATOM 4926 C CA . ASP A 1 616 ? -16.128 -3.061 47.053 1.00 64.75 616 ASP A CA 1
ATOM 4927 C C . ASP A 1 616 ? -17.482 -3.177 47.779 1.00 64.75 616 ASP A C 1
ATOM 4929 O O . ASP A 1 616 ? -18.417 -2.424 47.523 1.00 64.75 616 ASP A O 1
ATOM 4933 N N . SER A 1 617 ? -17.625 -4.149 48.684 1.00 52.88 617 SER A N 1
ATOM 4934 C CA . SER A 1 617 ? -18.890 -4.469 49.367 1.00 52.88 617 SER A CA 1
ATOM 4935 C C . SER A 1 617 ? -19.260 -3.488 50.498 1.00 52.88 617 SER A C 1
ATOM 4937 O O . SER A 1 617 ? -19.712 -3.917 51.566 1.00 52.88 617 SER A O 1
ATOM 4939 N N . SER A 1 618 ? -19.048 -2.176 50.333 1.00 55.53 618 SER A N 1
ATOM 4940 C CA . SER A 1 618 ? -19.423 -1.214 51.380 1.00 55.53 618 SER A CA 1
ATOM 4941 C C . SER A 1 618 ? -20.945 -1.216 51.572 1.00 55.53 618 SER A C 1
ATOM 4943 O O . SER A 1 618 ? -21.702 -1.286 50.608 1.00 55.53 618 SER A O 1
ATOM 4945 N N . ALA A 1 619 ? -21.427 -1.116 52.814 1.00 51.19 619 ALA A N 1
ATOM 4946 C CA . ALA A 1 619 ? -22.870 -1.079 53.108 1.00 51.19 619 ALA A CA 1
ATOM 4947 C C . ALA A 1 619 ? -23.607 0.122 52.463 1.00 51.19 619 ALA A C 1
ATOM 4949 O O . ALA A 1 619 ? -24.834 0.160 52.416 1.00 51.19 619 ALA A O 1
ATOM 4950 N N . SER A 1 620 ? -22.846 1.107 51.983 1.00 46.84 620 SER A N 1
ATOM 4951 C CA . SER A 1 620 ? -23.283 2.324 51.295 1.00 46.84 620 SER A CA 1
ATOM 4952 C C . SER A 1 620 ? -23.234 2.227 49.765 1.00 46.84 620 SER A C 1
ATOM 4954 O O . SER A 1 620 ? -23.578 3.198 49.089 1.00 46.84 620 SER A O 1
ATOM 4956 N N . ASP A 1 621 ? -22.786 1.102 49.201 1.00 53.91 621 ASP A N 1
ATOM 4957 C CA . ASP A 1 621 ? -22.711 0.920 47.756 1.00 53.91 621 ASP A CA 1
ATOM 4958 C C . ASP A 1 621 ? -24.127 0.806 47.164 1.00 53.91 621 ASP A C 1
ATOM 4960 O O . ASP A 1 621 ? -24.897 -0.114 47.452 1.00 53.91 621 ASP A O 1
ATOM 4964 N N . LEU A 1 622 ? -24.485 1.768 46.312 1.00 52.69 622 LEU A N 1
ATOM 4965 C CA . LEU A 1 622 ? -25.774 1.802 45.627 1.00 52.69 622 LEU A CA 1
ATOM 4966 C C . LEU A 1 622 ? -25.971 0.583 44.721 1.00 52.69 622 LEU A C 1
ATOM 4968 O O . LEU A 1 622 ? -27.116 0.183 44.523 1.00 52.69 622 LEU A O 1
ATOM 4972 N N . THR A 1 623 ? -24.897 -0.067 44.259 1.00 53.53 623 THR A N 1
ATOM 4973 C CA . THR A 1 623 ? -24.966 -1.336 43.517 1.00 53.53 623 THR A CA 1
ATOM 4974 C C . THR A 1 623 ? -25.782 -2.385 44.281 1.00 53.53 623 THR A C 1
ATOM 4976 O O . THR A 1 623 ? -26.541 -3.139 43.676 1.00 53.53 623 THR A O 1
ATOM 4979 N N . GLN A 1 624 ? -25.720 -2.380 45.619 1.00 56.47 624 GLN A N 1
ATOM 4980 C CA . GLN A 1 624 ? -26.454 -3.322 46.470 1.00 56.47 624 GLN A CA 1
ATOM 4981 C C . GLN A 1 624 ? -27.974 -3.127 46.452 1.00 56.47 624 GLN A C 1
ATOM 4983 O O . GLN A 1 624 ? -28.711 -4.058 46.762 1.00 56.47 624 GLN A O 1
ATOM 4988 N N . ARG A 1 625 ? -28.458 -1.928 46.105 1.00 55.72 625 ARG A N 1
ATOM 4989 C CA . ARG A 1 625 ? -29.895 -1.612 46.097 1.00 55.72 625 ARG A CA 1
ATOM 4990 C C . ARG A 1 625 ? -30.598 -1.980 44.792 1.00 55.72 625 ARG A C 1
ATOM 4992 O O . ARG A 1 625 ? -31.823 -2.007 44.774 1.00 55.72 625 ARG A O 1
ATOM 4999 N N . TYR A 1 626 ? -29.849 -2.225 43.716 1.00 54.00 626 TYR A N 1
ATOM 5000 C CA . TYR A 1 626 ? -30.412 -2.350 42.363 1.00 54.00 626 TYR A CA 1
ATOM 5001 C C . TYR A 1 626 ? -29.930 -3.587 41.597 1.00 54.00 626 TYR A C 1
ATOM 5003 O O . TYR A 1 626 ? -30.389 -3.838 40.486 1.00 54.00 626 TYR A O 1
ATOM 5011 N N . VAL A 1 627 ? -29.020 -4.370 42.175 1.00 59.84 627 VAL A N 1
ATOM 5012 C CA . VAL A 1 627 ? -28.543 -5.636 41.614 1.00 59.84 627 VAL A CA 1
ATOM 5013 C C . VAL A 1 627 ? -29.126 -6.784 42.445 1.00 59.84 627 VAL A C 1
ATOM 5015 O O . VAL A 1 627 ? -29.143 -6.677 43.672 1.00 59.84 627 VAL A O 1
ATOM 5018 N N . PRO A 1 628 ? -29.609 -7.884 41.834 1.00 53.06 628 PRO A N 1
ATOM 5019 C CA . PRO A 1 628 ? -30.129 -9.028 42.579 1.00 53.06 628 PRO A CA 1
ATOM 5020 C C . PRO A 1 628 ? -29.028 -9.649 43.447 1.00 53.06 628 PRO A C 1
ATOM 5022 O O . PRO A 1 628 ? -28.164 -10.386 42.969 1.00 53.06 628 PRO A O 1
ATOM 5025 N N . MET A 1 629 ? -29.058 -9.345 44.741 1.00 53.00 629 MET A N 1
ATOM 5026 C CA . MET A 1 629 ? -28.291 -10.070 45.746 1.00 53.00 629 MET A CA 1
ATOM 5027 C C . MET A 1 629 ? -29.027 -11.360 46.104 1.00 53.00 629 MET A C 1
ATOM 5029 O O . MET A 1 629 ? -30.255 -11.416 46.035 1.00 53.00 629 MET A O 1
ATOM 5033 N N . GLN A 1 630 ? -28.295 -12.393 46.525 1.00 46.06 630 GLN A N 1
ATOM 5034 C CA . GLN A 1 630 ? -28.904 -13.518 47.235 1.00 46.06 630 GLN A CA 1
ATOM 5035 C C . GLN A 1 630 ? -29.506 -13.002 48.555 1.00 46.06 630 GLN A C 1
ATOM 5037 O O . GLN A 1 630 ? -28.860 -13.010 49.597 1.00 46.06 630 GLN A O 1
ATOM 5042 N N . SER A 1 631 ? -30.751 -12.533 48.512 1.00 37.88 631 SER A N 1
ATOM 5043 C CA . SER A 1 631 ? -31.648 -12.567 49.658 1.00 37.88 631 SER A CA 1
ATOM 5044 C C . SER A 1 631 ? -32.663 -13.665 49.385 1.00 37.88 631 SER A C 1
ATOM 5046 O O . SER A 1 631 ? -33.366 -13.658 48.373 1.00 37.88 631 SER A O 1
ATOM 5048 N N . SER A 1 632 ? -32.702 -14.655 50.269 1.00 37.44 632 SER A N 1
ATOM 5049 C CA . SER A 1 632 ? -33.823 -15.580 50.369 1.00 37.44 632 SER A CA 1
ATOM 5050 C C . SER A 1 632 ? -35.127 -14.776 50.360 1.00 37.44 632 SER A C 1
ATOM 5052 O O . SER A 1 632 ? -35.315 -13.929 51.228 1.00 37.44 632 SER A O 1
ATOM 5054 N N . ALA A 1 633 ? -35.983 -15.068 49.380 1.00 35.69 633 ALA A N 1
ATOM 5055 C CA . ALA A 1 633 ? -37.250 -14.406 49.071 1.00 35.69 633 ALA A CA 1
ATOM 5056 C C . ALA A 1 633 ? -37.135 -13.006 48.421 1.00 35.69 633 ALA A C 1
ATOM 5058 O O . ALA A 1 633 ? -36.617 -12.053 48.992 1.00 35.69 633 ALA A O 1
ATOM 5059 N N . GLU A 1 634 ? -37.675 -12.918 47.200 1.00 38.44 634 GLU A N 1
ATOM 5060 C CA . GLU A 1 634 ? -38.124 -11.686 46.532 1.00 38.44 634 GLU A CA 1
ATOM 5061 C C . GLU A 1 634 ? -37.082 -10.560 46.380 1.00 38.44 634 GLU A C 1
ATOM 5063 O O . GLU A 1 634 ? -37.197 -9.483 46.959 1.00 38.44 634 GLU A O 1
ATOM 5068 N N . GLY A 1 635 ? -36.085 -10.773 45.513 1.00 36.69 635 GLY A N 1
ATOM 5069 C CA . GLY A 1 635 ? -35.183 -9.709 45.057 1.00 36.69 635 GLY A CA 1
ATOM 5070 C C . GLY A 1 635 ? -35.957 -8.553 44.403 1.00 36.69 635 GLY A C 1
ATOM 5071 O O . GLY A 1 635 ? -36.441 -8.660 43.276 1.00 36.69 635 GLY A O 1
ATOM 5072 N N . LEU A 1 636 ? -36.092 -7.459 45.150 1.00 38.22 636 LEU A N 1
ATOM 5073 C CA . LEU A 1 636 ? -36.837 -6.237 44.846 1.00 38.22 636 LEU A CA 1
ATOM 5074 C C . LEU A 1 636 ? -36.318 -5.499 43.600 1.00 38.22 636 LEU A C 1
ATOM 5076 O O . LEU A 1 636 ? -35.548 -4.554 43.704 1.00 38.22 636 LEU A O 1
ATOM 5080 N N . LEU A 1 637 ? -36.840 -5.849 42.426 1.00 39.75 637 LEU A N 1
ATOM 5081 C CA . LEU A 1 637 ? -37.046 -4.909 41.318 1.00 39.75 637 LEU A CA 1
ATOM 5082 C C . LEU A 1 637 ? -38.395 -5.208 40.644 1.00 39.75 637 LEU A C 1
ATOM 5084 O O . LEU A 1 637 ? -38.477 -5.631 39.497 1.00 39.75 637 LEU A O 1
ATOM 5088 N N . LYS A 1 638 ? -39.496 -4.958 41.362 1.00 39.44 638 LYS A N 1
ATOM 5089 C CA . LYS A 1 638 ? -40.761 -4.586 40.712 1.00 39.44 638 LYS A CA 1
ATOM 5090 C C . LYS A 1 638 ? -40.801 -3.062 40.620 1.00 39.44 638 LYS A C 1
ATOM 5092 O O . LYS A 1 638 ? -41.519 -2.412 41.373 1.00 39.44 638 LYS A O 1
ATOM 5097 N N . THR A 1 639 ? -40.024 -2.469 39.715 1.00 40.66 639 THR A N 1
ATOM 5098 C CA . THR A 1 639 ? -40.334 -1.104 39.276 1.00 40.66 639 THR A CA 1
ATOM 5099 C C . THR A 1 639 ? -41.644 -1.187 38.498 1.00 40.66 639 THR A C 1
ATOM 5101 O O . THR A 1 639 ? -41.735 -1.795 37.432 1.00 40.66 639 THR A O 1
ATOM 5104 N N . ALA A 1 640 ? -42.717 -0.676 39.102 1.00 36.84 640 ALA A N 1
ATOM 5105 C CA . ALA A 1 640 ? -44.027 -0.635 38.473 1.00 36.84 640 ALA A CA 1
ATOM 5106 C C . ALA A 1 640 ? -43.924 0.059 37.103 1.00 36.84 640 ALA A C 1
ATOM 5108 O O . ALA A 1 640 ? -43.307 1.119 36.986 1.00 36.84 640 ALA A O 1
ATOM 5109 N N . ARG A 1 641 ? -44.540 -0.546 36.075 1.00 43.59 641 ARG A N 1
ATOM 5110 C CA . ARG A 1 641 ? -44.684 0.028 34.726 1.00 43.59 641 ARG A CA 1
ATOM 5111 C C . ARG A 1 641 ? -45.076 1.507 34.810 1.00 43.59 641 ARG A C 1
ATOM 5113 O O . ARG A 1 641 ? -46.099 1.820 35.417 1.00 43.59 641 ARG A O 1
ATOM 5120 N N . LYS A 1 642 ? -44.359 2.384 34.100 1.00 46.81 642 LYS A N 1
ATOM 5121 C CA . LYS A 1 642 ? -44.872 3.703 33.701 1.00 46.81 642 LYS A CA 1
ATOM 5122 C C . LYS A 1 642 ? -44.564 4.023 32.240 1.00 46.81 642 LYS A C 1
ATOM 5124 O O . LYS A 1 642 ? -43.735 3.381 31.605 1.00 46.81 642 LYS A O 1
ATOM 5129 N N . SER A 1 643 ? -45.388 4.929 31.723 1.00 40.12 643 SER A N 1
ATOM 5130 C CA . SER A 1 643 ? -45.796 5.123 30.330 1.00 40.12 643 SER A CA 1
ATOM 5131 C C . SER A 1 643 ? -44.668 5.250 29.308 1.00 40.12 643 SER A C 1
ATOM 5133 O O . SER A 1 643 ? -43.710 5.989 29.509 1.00 40.12 643 SER A O 1
ATOM 5135 N N . LEU A 1 644 ? -44.878 4.578 28.172 1.00 40.06 644 LEU A N 1
ATOM 5136 C CA . LEU A 1 644 ? -44.084 4.667 26.947 1.00 40.06 644 LEU A CA 1
ATOM 5137 C C . LEU A 1 644 ? -43.851 6.134 26.526 1.00 40.06 644 LEU A C 1
ATOM 5139 O O . LEU A 1 644 ? -44.821 6.898 26.480 1.00 40.06 644 LEU A O 1
ATOM 5143 N N . PRO A 1 645 ? -42.620 6.520 26.140 1.00 38.19 645 PRO A N 1
ATOM 5144 C CA . PRO A 1 645 ? -42.380 7.788 25.461 1.00 38.19 645 PRO A CA 1
ATOM 5145 C C . PRO A 1 645 ? -43.167 7.828 24.146 1.00 38.19 645 PRO A C 1
ATOM 5147 O O . PRO A 1 645 ? -43.147 6.866 23.370 1.00 38.19 645 PRO A O 1
ATOM 5150 N N . LYS A 1 646 ? -43.872 8.933 23.878 1.00 38.81 646 LYS A N 1
ATOM 5151 C CA . LYS A 1 646 ? -44.557 9.130 22.597 1.00 38.81 646 LYS A CA 1
ATOM 5152 C C . LYS A 1 646 ? -43.529 9.478 21.514 1.00 38.81 646 LYS A C 1
ATOM 5154 O O . LYS A 1 646 ? -42.865 10.503 21.595 1.00 38.81 646 LYS A O 1
ATOM 5159 N N . THR A 1 647 ? -43.493 8.614 20.495 1.00 35.34 647 THR A N 1
ATOM 5160 C CA . THR A 1 647 ? -42.919 8.771 19.141 1.00 35.34 647 THR A CA 1
ATOM 5161 C C . THR A 1 647 ? -41.391 8.894 19.006 1.00 35.34 647 THR A C 1
ATOM 5163 O O . THR A 1 647 ? -40.767 9.774 19.580 1.00 35.34 647 THR A O 1
ATOM 5166 N N . GLY A 1 648 ? -40.800 8.009 18.182 1.00 37.97 648 GLY A N 1
ATOM 5167 C CA . GLY A 1 648 ? -39.435 8.136 17.633 1.00 37.97 648 GLY A CA 1
ATOM 5168 C C . GLY A 1 648 ? -38.399 7.067 18.024 1.00 37.97 648 GLY A C 1
ATOM 5169 O O . GLY A 1 648 ? -37.364 6.973 17.373 1.00 37.97 648 GLY A O 1
ATOM 5170 N N . TRP A 1 649 ? -38.653 6.226 19.033 1.00 35.56 649 TRP A N 1
ATOM 5171 C CA . TRP A 1 649 ? -37.607 5.392 19.652 1.00 35.56 649 TRP A CA 1
ATOM 5172 C C . TRP A 1 649 ? -37.643 3.905 19.238 1.00 35.56 649 TRP A C 1
ATOM 5174 O O . TRP A 1 649 ? -38.703 3.280 19.188 1.00 35.56 649 TRP A O 1
ATOM 5184 N N . LYS A 1 650 ? -36.459 3.323 18.967 1.00 44.94 650 LYS A N 1
ATOM 5185 C CA . LYS A 1 650 ? -36.221 1.881 18.731 1.00 44.94 650 LYS A CA 1
ATOM 5186 C C . LYS A 1 650 ? -36.643 1.063 19.964 1.00 44.94 650 LYS A C 1
ATOM 5188 O O . LYS A 1 650 ? -36.281 1.444 21.066 1.00 44.94 650 LYS A O 1
ATOM 5193 N N . LYS A 1 651 ? -37.368 -0.051 19.749 1.00 43.81 651 LYS A N 1
ATOM 5194 C CA . LYS A 1 651 ? -37.744 -1.124 20.709 1.00 43.81 651 LYS A CA 1
ATOM 5195 C C . LYS A 1 651 ? -37.971 -0.622 22.150 1.00 43.81 651 LYS A C 1
ATOM 5197 O O . LYS A 1 651 ? -37.028 -0.510 22.917 1.00 43.81 651 LYS A O 1
ATOM 5202 N N . GLY A 1 652 ? -39.230 -0.347 22.507 1.00 50.91 652 GLY A N 1
ATOM 5203 C CA . GLY A 1 652 ? -39.603 0.213 23.811 1.00 50.91 652 GLY A CA 1
ATOM 5204 C C . GLY A 1 652 ? -38.858 -0.427 24.986 1.00 50.91 652 GLY A C 1
ATOM 5205 O O . GLY A 1 652 ? -38.808 -1.656 25.083 1.00 50.91 652 GLY A O 1
ATOM 5206 N N . TRP A 1 653 ? -38.281 0.429 25.833 1.00 52.84 653 TRP A N 1
ATOM 5207 C CA . TRP A 1 653 ? -37.564 0.074 27.056 1.00 52.84 653 TRP A CA 1
ATOM 5208 C C . TRP A 1 653 ? -38.257 -1.071 27.792 1.00 52.84 653 TRP A C 1
ATOM 5210 O O . TRP A 1 653 ? -39.453 -0.994 28.091 1.00 52.84 653 TRP A O 1
ATOM 5220 N N . GLN A 1 654 ? -37.516 -2.150 28.034 1.00 57.84 654 GLN A N 1
ATOM 5221 C CA . GLN A 1 654 ? -38.009 -3.283 28.806 1.00 57.84 654 GLN A CA 1
ATOM 5222 C C . GLN A 1 654 ? -37.546 -3.145 30.259 1.00 57.84 654 GLN A C 1
ATOM 5224 O O . GLN A 1 654 ? -36.460 -2.618 30.504 1.00 57.84 654 GLN A O 1
ATOM 5229 N N . PRO A 1 655 ? -38.346 -3.608 31.233 1.00 60.81 655 PRO A N 1
ATOM 5230 C CA . PRO A 1 655 ? -37.883 -3.733 32.607 1.00 60.81 655 PRO A CA 1
ATOM 5231 C C . PRO A 1 655 ? -36.626 -4.604 32.681 1.00 60.81 655 PRO A C 1
ATOM 5233 O O . PRO A 1 655 ? -36.516 -5.593 31.951 1.00 60.81 655 PRO A O 1
ATOM 5236 N N . SER A 1 656 ? -35.723 -4.269 33.603 1.00 70.81 656 SER A N 1
ATOM 5237 C CA . SER A 1 656 ? -34.584 -5.127 33.927 1.00 70.81 656 SER A CA 1
ATOM 5238 C C . SER A 1 656 ? -35.056 -6.541 34.285 1.00 70.81 656 SER A C 1
ATOM 5240 O O . SER A 1 656 ? -36.067 -6.723 34.965 1.00 70.81 656 SER A O 1
ATOM 5242 N N . SER A 1 657 ? -34.329 -7.549 33.813 1.00 72.75 657 SER A N 1
ATOM 5243 C CA . SER A 1 657 ? -34.651 -8.965 33.969 1.00 72.75 657 SER A CA 1
ATOM 5244 C C . SER A 1 657 ? -33.432 -9.735 34.461 1.00 72.75 657 SER A C 1
ATOM 5246 O O . SER A 1 657 ? -32.327 -9.564 33.946 1.00 72.75 657 SER A O 1
ATOM 5248 N N . PHE A 1 658 ? -33.646 -10.599 35.453 1.00 77.50 658 PHE A N 1
ATOM 5249 C CA . PHE A 1 658 ? -32.603 -11.413 36.067 1.00 77.50 658 PHE A CA 1
ATOM 5250 C C . PHE A 1 658 ? -33.091 -12.857 36.178 1.00 77.50 658 PHE A C 1
ATOM 5252 O O . PHE A 1 658 ? -34.033 -13.152 36.913 1.00 77.50 658 PHE A O 1
ATOM 5259 N N . VAL A 1 659 ? -32.454 -13.767 35.444 1.00 79.31 659 VAL A N 1
ATOM 5260 C CA . VAL A 1 659 ? -32.821 -15.188 35.400 1.00 79.31 659 VAL A CA 1
ATOM 5261 C C . VAL A 1 659 ? -31.624 -16.023 35.830 1.00 79.31 659 VAL A C 1
ATOM 5263 O O . VAL A 1 659 ? -30.611 -16.052 35.136 1.00 79.31 659 VAL A O 1
ATOM 5266 N N . LYS A 1 660 ? -31.743 -16.740 36.957 1.00 81.62 660 LYS A N 1
ATOM 5267 C CA . LYS A 1 660 ? -30.647 -17.548 37.536 1.00 81.62 660 LYS A CA 1
ATOM 5268 C C . LYS A 1 660 ? -29.365 -16.717 37.709 1.00 81.62 660 LYS A C 1
ATOM 5270 O O . LYS A 1 660 ? -28.304 -17.061 37.188 1.00 81.62 660 LYS A O 1
ATOM 5275 N N . CYS A 1 661 ? -29.497 -15.586 38.395 1.00 75.94 661 CYS A N 1
ATOM 5276 C CA . CYS A 1 661 ? -28.401 -14.661 38.654 1.00 75.94 661 CYS A CA 1
ATOM 5277 C C . CYS A 1 661 ? -28.068 -14.629 40.145 1.00 75.94 661 CYS A C 1
ATOM 5279 O O . CYS A 1 661 ? -28.976 -14.524 40.967 1.00 75.94 661 CYS A O 1
ATOM 5281 N N . THR A 1 662 ? -26.777 -14.661 40.471 1.00 76.19 662 THR A N 1
ATOM 5282 C CA . THR A 1 662 ? -26.273 -14.574 41.844 1.00 76.19 662 THR A CA 1
ATOM 5283 C C . THR A 1 662 ? -25.129 -13.573 41.900 1.00 76.19 662 THR A C 1
ATOM 5285 O O . THR A 1 662 ? -24.105 -13.762 41.248 1.00 76.19 662 THR A O 1
ATOM 5288 N N . ILE A 1 663 ? -25.282 -12.522 42.704 1.00 74.56 663 ILE A N 1
ATOM 5289 C CA . ILE A 1 663 ? -24.205 -11.571 42.986 1.00 74.56 663 ILE A CA 1
ATOM 5290 C C . ILE A 1 663 ? -23.835 -11.689 44.461 1.00 74.56 663 ILE A C 1
ATOM 5292 O O . ILE A 1 663 ? -24.632 -11.365 45.344 1.00 74.56 663 ILE A O 1
ATOM 5296 N N . GLN A 1 664 ? -22.642 -12.224 44.712 1.00 73.19 664 GLN A N 1
ATOM 5297 C CA . GLN A 1 664 ? -22.078 -12.416 46.046 1.00 73.19 664 GLN A CA 1
ATOM 5298 C C . GLN A 1 664 ? -21.385 -11.136 46.526 1.00 73.19 664 GLN A C 1
ATOM 5300 O O . GLN A 1 664 ? -20.951 -10.305 45.721 1.00 73.19 664 GLN A O 1
ATOM 5305 N N . ARG A 1 665 ? -21.303 -10.984 47.849 1.00 67.12 665 ARG A N 1
ATOM 5306 C CA . ARG A 1 665 ? -20.549 -9.903 48.489 1.00 67.12 665 ARG A CA 1
ATOM 5307 C C . ARG A 1 665 ? -19.054 -10.164 48.471 1.00 67.12 665 ARG A C 1
ATOM 5309 O O . ARG A 1 665 ? -18.661 -11.354 48.491 1.00 67.12 665 ARG A O 1
#

Radius of gyration: 33.76 Å; chains: 1; bounding box: 83×54×104 Å

Secondary structure (DSSP, 8-state):
-PPPEEEEE-HHHHHT-SS--TTEEEEE-STTT-EEEEEESS--SSPP-SSSEEE-SSTT--SEEEE---TTT-EEGGGG-S-TTS-THHHHHHHHHH-SEEEE-SSEEEE--EEE-GGG-SSTTEEEEEEEEEEEEEPTT-S-S--EEEES-SEEEEEEEEEEE--GGG---S-GGGGTT--SEEEEPPTT-TT-EEEEEEEEEES-SS-SEEEE---SSS--S-SEEEEEEEEEES--TT-----TT----SEEEES--SEEEEEEEEEE--S----SS---S-S--EE------TTT--S-EEEEEEEEEEESS-EEEEEE-SSEEEEEEEEEEE-TT--TTS-HHHH-TTHHHHT--B-S-EEEEEE---TT-EEEEEEEEEE---GGGGSTT----B--EEE-TT--S-EEEEEEESS--EEEE---S---S--S---EEEEEEEE---SS----EEESS-EEEEEEEE-S-EEEEEEESSEEEEEEEE-TT-EEEEEE----S--S--S-SSEEES-B---SEEEEEEEEEEGGGGTSGGG----EEEEEE-B-S-EEEEEEEEEE-TTS-EEEESSS--TT-HHHHHHHHHHHTTEEEEEEEEEEEESS--TT-THHHHS-B--SS--S------PPPSSS-SS--PPPEEEEEEEE-

pLDDT: mean 71.96, std 18.51, range [29.03, 98.31]

InterPro domains:
  IPR011050 Pectin lyase fold/virulence factor [SSF51126] (94-218)
  IPR059934 Phage tail protein-like, small four-stranded beta-sheet domain [PF27114] (23-69)

Sequence (665 aa):
MGSAQTESITLRGLITLKNPSSNKIYRVTDAGKQGDWRYDATDNESNPNGGTVLESANRAIKGRYKRVFEYEDGVNIDWFLDNPSAPINEGLVWALAACDRVNFTAKTYTIAPITITPKQLVNPKRLRFYFENTVLKAQNGLTRIKVLQLEDIQELTLGGSLTLDGNTSNLKIANPMNEGGEAFLQITAPANNPKSRLTIGSVTFRNIPMCAINIFTRDQERDSGYDRIRVKAFREINGFNCLNLQKDDFAVWGVNVRGAHRAVIIDSLYAQQDKEVWGDAPIEKPFYTFTFENQVDPAVHKRKDSLYVKHLYAKYSCAIVLYTQAINNVRIDNYVMENVLRKPGVADAVAYPNMLKKNLSWVGSKHTWTSYRSPKSSFRIKKMLVKNTNSAFMSESVMNEMTVLWLNKAITGAVFDEVETDVRLKLYGDGYYFNYPDVPDGRHRIGTFVCRIPAKKNYVQPLGSDLTIDRLHLAKGTGVTFAMGNCKIGSITQEAGTQATFESRENKFKNDTPLYNGFIVESCKATNILWKFNWYFPQENFVDVNKVSTGERYEFKNFSGNNFLQTHTSVGLPDGRSVYVTAFRYDQDAKLRASVQQFLNFVEFNWTNVEMKLKDSSASDLTQRYVPMQSSAEGLLKTARKSLPKTGWKKGWQPSSFVKCTIQR

Foldseek 3Di:
DDDAAEAEDAPLRVLADPDFDQSHWYAHDDPLQGATKGWDQPDQPDDDQQQAWDHHPDPVRRTIIGGDDDQVVAGELSSRDPDQPDASASSVLSSQLVHLEYEYEQEEHEFAADADALVSHVHSQGHAYAYAVYEYEYDAAAQAARTYEYEQHQHEHAHDEYEYEDVQVRYDHPDHLVNPQHAPYEYEFHPPDLNGEAEEEEYEYDQHQFEHEEYHQDDQAPQGGHQEHEYAEYHYEAFNPHDPPPDPPDDGAHYEYEEHYQEYAYAEYYYDYADDDDDPDADPDARYEHEYEHPHDQVNDPHEHEYEYAYYEAEWAGEYEYAYEYNYEYEYEEYEYEQLPDDHPDDPCVNQVVLLVPQEAHASYEYEYHYADDLNYAAEYAEHEYDHPDVSCLDASRDHHYEDYEYDAHQFAYEYAEYAYQAAYEYEYQPDDDDDPDHPQSEYEYAEYEYNHADDEHEHDHQNHAYEYLEYEAEDYEEYEYADFHYEYNEYYYDPNDAYEYEHDDNPDDDLADPAGEYAYAEYPDANYEYEYEEEDELVCQVDVVSPRAFHEYYEEHYDYEYEYYYWYKYQYPVRDIDTDDQDDPPVPPSVVSSVVSNCVRYAAEYAQEEYEYPDPRPSGCCVQPPQEPDDDDRDDPPDDDDFDPDDYDDTDDHHDYHNYHYHD